Protein AF-A0AAD8JL63-F1 (afdb_monomer)

Foldseek 3Di:
DVVLVVCLQVLPLVVNLVQADPVQRDPCSSVVSNVVNPQKAWDDKDFPDWAADPDPQKIKIWMKTWIDRNHDIDIWIWIWIWGADPNGIHTHDIDTFDKFKKKKKKKAQDDPCLVVQLVVLCVVQVKDFPDKDKDADPVVRMIIIITIIIDGDPPVVSVVSNVVRGDPPMDMDIGTAAAFEEEEEEEADCLLVLLVLVCCLPVVARYDHQAYEYLDCNCVVVQVVSVHHYHHQHCPPHDLVRSLVVVCVVVVVRVGQAYEYSVRPDDHAQVSCVVQPQRYKYKALFPPPPQPDPLSLVVCLVVQDQKGKIWIAGDHNDPPQAATQFMDIDTDHNVDDSVNSVVVSSVRRNVRRSVSSRQVSVVQWDDDDRYTDGD

Sequence (375 aa):
MRSRYCAYVQHNADYLVATWHPEKRHPALSGLLSESFPGTDWLSLNVTRCNHGSHENEAFVTFFARYREKTNIQAIHECSRFLREDQRWTLIEMQAQTMQRKVLRTICPDAKGLIAKITNICYKHELNIVQNNEFVDHRTGRFFMRTELEGIFNDNTLLADLDSALPQGSVRELHSAGRRRVVILVTKEAHCLGDLLMKSAFGGLDMEIAAVVGNHDTLRSLVERFDIPFVLVSHEGLTREEHDNRMVEEIDRYQPDYVVLAKYMRVLTPAFVQRYPNQIINIHHSFLPAFIGARPYHQAYERGVKIIGATAHYVNDNLDEGPIIMQDVINVDHSYTADEMMRAGRDVEKNVLSNALYKVLGQRVFVYGNRTIIL

Nearest PDB structures (foldseek):
  3o1l-assembly1_A  TM=9.494E-01  e=2.819E-34  Pseudomonas syringae pv. tomato
  3nrb-assembly1_A  TM=9.347E-01  e=9.847E-33  Pseudomonas putida KT2440
  3lou-assembly1_A  TM=9.295E-01  e=7.824E-32  Burkholderia mallei ATCC 23344
  3n0v-assembly1_D  TM=9.219E-01  e=2.859E-32  Pseudomonas putida KT2440
  3lou-assembly1_B  TM=9.292E-01  e=4.358E-31  Burkholderia mallei ATCC 23344

pLDDT: mean 92.65, std 6.2, range [65.19, 98.88]

Radius of gyration: 27.4 Å; Cα contacts (8 Å, |Δi|>4): 707; chains: 1; bounding box: 58×53×92 Å

Organism: Tagetes erecta (NCBI:txid13708)

Secondary structure (DSSP, 8-state):
-HHHHHHHHTT-HHHHHHTB-GGG--TTHHHHHHHHSTTEEEEEEEEEEEEE-SSTTEEEEEEEEEEEETTEEEEEEEEEEEEEETTEEEEEEEEE---EEEEEEEEEE--TTHHHHHHHHHHHTT-EEEEEEEEEETTTTEEEEEEEEEE---HHHHHHHHHHHSPTT-EEEEEE-SPEEEEEEESS--HHHHHHHHHHHTTSSSEEEEEEEESSSTTHHHHHTTT--EEE---TT--HHHHHHHHHHHHHTT--SEEEESS--SPPPHHHHHHSTTTEEEEESS-TTSS-SS-HHHHHHHHT-SEEEEEEEE--SSTT-SPEEEEEEEE--TT--HHHHHHHHHHHHHHHHHHHHHHHHTT-EEEETTEEEE-

Solvent-accessible surface area (backbone atoms only — not comparable to full-atom values): 20562 Å² total; per-residue (Å²): 107,71,69,53,51,52,26,61,74,66,66,34,36,68,62,49,56,70,36,35,31,77,94,69,62,53,91,62,47,50,58,56,48,56,68,63,44,76,65,56,48,76,73,48,78,45,78,77,42,79,44,75,47,99,44,97,45,28,33,38,40,30,34,42,34,34,31,32,46,86,89,47,76,48,75,50,36,35,42,34,37,31,40,49,56,97,94,40,73,19,40,67,46,78,42,78,51,65,78,44,49,31,37,40,38,39,40,29,60,59,62,90,59,54,67,61,54,53,54,50,50,39,49,76,56,64,34,44,76,79,46,78,40,74,50,71,45,79,91,77,44,34,30,38,37,39,33,34,34,37,31,56,82,57,64,70,61,54,52,52,53,48,62,74,73,47,60,86,82,51,48,74,47,79,40,77,61,64,65,40,39,27,34,38,33,30,34,77,59,54,63,40,47,52,52,52,53,53,25,38,75,71,68,72,34,61,39,40,70,65,30,37,41,19,53,40,68,77,52,42,75,66,41,49,75,70,79,30,52,67,46,74,55,63,52,79,97,46,56,70,69,61,35,47,51,55,49,48,60,59,50,58,78,63,63,49,69,31,39,34,32,32,53,43,85,71,88,80,53,58,71,59,44,66,75,41,70,84,25,32,40,36,48,41,76,25,45,72,88,48,59,75,76,84,65,32,42,52,54,40,48,76,70,63,50,53,59,52,26,9,27,13,21,33,57,51,87,48,87,98,62,31,28,56,70,29,69,47,72,46,80,50,56,91,86,56,49,41,68,53,47,46,58,58,44,48,58,41,35,29,51,25,37,52,56,31,46,50,36,51,64,65,67,20,60,41,80,56,88,76,32,55,47,82,94

Mean predicted aligned error: 9.23 Å

InterPro domains:
  IPR002376 Formyl transferase, N-terminal [PF00551] (181-357)
  IPR002912 ACT domain [PF01842] (103-164)
  IPR002912 ACT domain [PS51671] (103-182)
  IPR004810 Formyltetrahydrofolate deformylase [MF_01927] (99-375)
  IPR004810 Formyltetrahydrofolate deformylase [NF004684] (97-375)
  IPR004810 Formyltetrahydrofolate deformylase [PR01575] (104-130)
  IPR004810 Formyltetrahydrofolate deformylase [PR01575] (136-148)
  IPR004810 Formyltetrahydrofolate deformylase [PR01575] (181-203)
  IPR004810 Formyltetrahydrofolate deformylase [PR01575] (203-230)
  IPR004810 Formyltetrahydrofolate deformylase [PR01575] (327-349)
  IPR004810 Formyltetrahydrofolate deformylase [PR01575] (349-374)
  IPR004810 Formyltetrahydrofolate deformylase [PTHR42706] (93-374)
  IPR004810 Formyltetrahydrofolate deformylase [TIGR00655] (103-375)
  IPR032710 NTF2-like domain superfamily [SSF54427] (1-91)
  IPR036477 Formyl transferase, N-terminal domain superfamily [SSF53328] (181-374)
  IPR041729 Formyltetrahydrofolate deformylase, C-terminal hydrolase domain [cd08648] (180-375)
  IPR044074 Formyltetrahydrofolate deformylase, ACT domain [cd04875] (103-166)
  IPR045865 ACT-like domain [SSF55021] (101-151)
  IPR048469 YchJ-like, middle NTF2-like domain [PF17775] (1-90)

Structure (mmCIF, N/CA/C/O backbone):
data_AF-A0AAD8JL63-F1
#
_entry.id   AF-A0AAD8JL63-F1
#
loop_
_atom_site.group_PDB
_atom_site.id
_atom_site.type_symbol
_atom_site.label_atom_id
_atom_site.label_alt_id
_atom_site.label_comp_id
_atom_site.label_asym_id
_atom_site.label_entity_id
_atom_site.label_seq_id
_atom_site.pdbx_PDB_ins_code
_atom_site.Cartn_x
_atom_site.Cartn_y
_atom_site.Cartn_z
_atom_site.occupancy
_atom_site.B_iso_or_equiv
_atom_site.auth_seq_id
_atom_site.auth_comp_id
_atom_site.auth_asym_id
_atom_site.auth_atom_id
_atom_site.pdbx_PDB_model_num
ATOM 1 N N . MET A 1 1 ? 16.738 7.875 -38.967 1.00 80.12 1 MET A N 1
ATOM 2 C CA . MET A 1 1 ? 17.070 8.459 -37.647 1.00 80.12 1 MET A CA 1
ATOM 3 C C . MET A 1 1 ? 18.457 9.099 -37.574 1.00 80.12 1 MET A C 1
ATOM 5 O O . MET A 1 1 ? 18.521 10.290 -37.316 1.00 80.12 1 MET A O 1
ATOM 9 N N . ARG A 1 2 ? 19.565 8.378 -37.825 1.00 85.50 2 ARG A N 1
ATOM 10 C CA . ARG A 1 2 ? 20.932 8.944 -37.700 1.00 85.50 2 ARG A CA 1
ATOM 11 C C . ARG A 1 2 ? 21.145 10.255 -38.472 1.00 85.50 2 ARG A C 1
ATOM 13 O O . ARG A 1 2 ? 21.705 11.190 -37.921 1.00 85.50 2 ARG A O 1
ATOM 20 N N . SER A 1 3 ? 20.623 10.356 -39.695 1.00 88.19 3 SER A N 1
ATOM 21 C CA . SER A 1 3 ? 20.669 11.595 -40.486 1.00 88.19 3 SER A CA 1
ATOM 22 C C . SER A 1 3 ? 19.935 12.770 -39.829 1.00 88.19 3 SER A C 1
ATOM 24 O O . SER A 1 3 ? 20.419 13.895 -39.879 1.00 88.19 3 SER A O 1
ATOM 26 N N . ARG A 1 4 ? 18.802 12.516 -39.159 1.00 89.31 4 ARG A N 1
ATOM 27 C CA . ARG A 1 4 ? 18.090 13.535 -38.374 1.00 89.31 4 ARG A CA 1
ATOM 28 C C . ARG A 1 4 ? 18.915 13.984 -37.169 1.00 89.31 4 ARG A C 1
ATOM 30 O O . ARG A 1 4 ? 19.011 15.176 -36.937 1.00 89.31 4 ARG A O 1
ATOM 37 N N . TYR A 1 5 ? 19.560 13.067 -36.447 1.00 86.81 5 TYR A N 1
ATOM 38 C CA . TYR A 1 5 ? 20.467 13.448 -35.356 1.00 86.81 5 TYR A CA 1
ATOM 39 C C . TYR A 1 5 ? 21.633 14.312 -35.853 1.00 86.81 5 TYR A C 1
ATOM 41 O O . TYR A 1 5 ? 21.910 15.349 -35.264 1.00 86.81 5 TYR A O 1
ATOM 49 N N . CYS A 1 6 ? 22.267 13.950 -36.975 1.00 88.94 6 CYS A N 1
ATOM 50 C CA . CYS A 1 6 ? 23.298 14.794 -37.587 1.00 88.94 6 CYS A CA 1
ATOM 51 C C . CYS A 1 6 ? 22.770 16.200 -37.907 1.00 88.94 6 CYS A C 1
ATOM 53 O O . CYS A 1 6 ? 23.464 17.174 -37.645 1.00 88.94 6 CYS A O 1
ATOM 55 N N . ALA A 1 7 ? 21.537 16.314 -38.408 1.00 89.31 7 ALA A N 1
ATOM 56 C CA . ALA A 1 7 ? 20.912 17.609 -38.659 1.00 89.31 7 ALA A CA 1
ATOM 57 C C . ALA A 1 7 ? 20.626 18.406 -37.374 1.00 89.31 7 ALA A C 1
ATOM 59 O O . ALA A 1 7 ? 20.806 19.618 -37.389 1.00 89.31 7 ALA A O 1
ATOM 60 N N . TYR A 1 8 ? 20.260 17.757 -36.259 1.00 87.00 8 TYR A N 1
ATOM 61 C CA . TYR A 1 8 ? 20.172 18.411 -34.942 1.00 87.00 8 TYR A CA 1
ATOM 62 C C . TYR A 1 8 ? 21.530 18.960 -34.484 1.00 87.00 8 TYR A C 1
ATOM 64 O O . TYR A 1 8 ? 21.614 20.121 -34.094 1.00 87.00 8 TYR A O 1
ATOM 72 N N . VAL A 1 9 ? 22.594 18.155 -34.590 1.00 86.88 9 VAL A N 1
ATOM 73 C CA . VAL A 1 9 ? 23.972 18.553 -34.236 1.00 86.88 9 VAL A CA 1
ATOM 74 C C . VAL A 1 9 ? 24.467 19.708 -35.113 1.00 86.88 9 VAL A C 1
ATOM 76 O O . VAL A 1 9 ? 25.189 20.577 -34.647 1.00 86.88 9 VAL A O 1
ATOM 79 N N . GLN A 1 10 ? 24.080 19.722 -36.390 1.00 90.25 10 GLN A N 1
ATOM 80 C CA . GLN A 1 10 ? 24.434 20.770 -37.351 1.00 90.25 10 GLN A CA 1
ATOM 81 C C . GLN A 1 10 ? 23.479 21.971 -37.325 1.00 90.25 10 GLN A C 1
ATOM 83 O O . GLN A 1 10 ? 23.617 22.860 -38.163 1.00 90.25 10 GLN A O 1
ATOM 88 N N . HIS A 1 11 ? 22.498 21.988 -36.416 1.00 89.25 11 HIS A N 1
ATOM 89 C CA . HIS A 1 11 ? 21.481 23.038 -36.317 1.00 89.25 11 HIS A CA 1
ATOM 90 C C . HIS A 1 11 ? 20.725 23.291 -37.639 1.00 89.25 11 HIS A C 1
ATOM 92 O O . HIS A 1 11 ? 20.320 24.408 -37.956 1.00 89.25 11 HIS A O 1
ATOM 98 N N . ASN A 1 12 ? 20.525 22.237 -38.434 1.00 91.69 12 ASN A N 1
ATOM 99 C CA . ASN A 1 12 ? 19.872 22.291 -39.738 1.00 91.69 12 ASN A CA 1
ATOM 100 C C . ASN A 1 12 ? 18.358 22.060 -39.594 1.00 91.69 12 ASN A C 1
ATOM 102 O O . ASN A 1 12 ? 17.845 20.960 -39.839 1.00 91.69 12 ASN A O 1
ATOM 106 N N . ALA A 1 13 ? 17.647 23.106 -39.161 1.00 89.19 13 ALA A N 1
ATOM 107 C CA . ALA A 1 13 ? 16.194 23.080 -38.970 1.00 89.19 13 ALA A CA 1
ATOM 108 C C . ALA A 1 13 ? 15.441 22.714 -40.260 1.00 89.19 13 ALA A C 1
ATOM 110 O O . ALA A 1 13 ? 14.523 21.893 -40.216 1.00 89.19 13 ALA A O 1
ATOM 111 N N . ASP A 1 14 ? 15.873 23.231 -41.412 1.00 89.94 14 ASP A N 1
ATOM 112 C CA . ASP A 1 14 ? 15.232 22.971 -42.706 1.00 89.94 14 ASP A CA 1
ATOM 113 C C . ASP A 1 14 ? 15.237 21.480 -43.055 1.00 89.94 14 ASP A C 1
ATOM 115 O O . ASP A 1 14 ? 14.214 20.914 -43.452 1.00 89.94 14 ASP A O 1
ATOM 119 N N . TYR A 1 15 ? 16.368 20.799 -42.843 1.00 91.00 15 TYR A N 1
ATOM 120 C CA . TYR A 1 15 ? 16.464 19.357 -43.057 1.00 91.00 15 TYR A CA 1
ATOM 121 C C . TYR A 1 15 ? 15.565 18.574 -42.093 1.00 91.00 15 TYR A C 1
ATOM 123 O O . TYR A 1 15 ? 14.919 17.590 -42.481 1.00 91.00 15 TYR A O 1
ATOM 131 N N . LEU A 1 16 ? 15.497 18.997 -40.829 1.00 89.56 16 LEU A N 1
ATOM 132 C CA . LEU A 1 16 ? 14.626 18.369 -39.840 1.00 89.56 16 LEU A CA 1
ATOM 133 C C . LEU A 1 16 ? 13.157 18.497 -40.240 1.00 89.56 16 LEU A C 1
ATOM 135 O O . LEU A 1 16 ? 12.462 17.480 -40.255 1.00 89.56 16 LEU A O 1
ATOM 139 N N . VAL A 1 17 ? 12.701 19.687 -40.638 1.00 90.50 17 VAL A N 1
ATOM 140 C CA . VAL A 1 17 ? 11.333 19.933 -41.127 1.00 90.50 17 VAL A CA 1
ATOM 141 C C . VAL A 1 17 ? 11.051 19.128 -42.398 1.00 90.50 17 VAL A C 1
ATOM 143 O O . VAL A 1 17 ? 10.029 18.448 -42.485 1.00 90.50 17 VAL A O 1
ATOM 146 N N . ALA A 1 18 ? 11.978 19.109 -43.358 1.00 90.00 18 ALA A N 1
ATOM 147 C CA . ALA A 1 18 ? 11.832 18.362 -44.609 1.00 90.00 18 ALA A CA 1
ATOM 148 C C . ALA A 1 18 ? 11.757 16.838 -44.414 1.00 90.00 18 ALA A C 1
ATOM 150 O O . ALA A 1 18 ? 11.312 16.115 -45.308 1.00 90.00 18 ALA A O 1
ATOM 151 N N . THR A 1 19 ? 12.207 16.330 -43.266 1.00 90.81 19 THR A N 1
ATOM 152 C CA . THR A 1 19 ? 12.122 14.907 -42.918 1.00 90.81 19 THR A CA 1
ATOM 153 C C . THR A 1 19 ? 10.911 14.565 -42.045 1.00 90.81 19 THR A C 1
ATOM 155 O O . THR A 1 19 ? 10.705 13.384 -41.781 1.00 90.81 19 THR A O 1
ATOM 158 N N . TRP A 1 20 ? 10.079 15.538 -41.651 1.00 90.75 20 TRP A N 1
ATOM 159 C CA . TRP A 1 20 ? 8.725 15.283 -41.140 1.00 90.75 20 TRP A CA 1
ATOM 160 C C . TRP A 1 20 ? 7.754 14.979 -42.284 1.00 90.75 20 TRP A C 1
ATOM 162 O O . TRP A 1 20 ? 7.889 15.529 -43.385 1.00 90.75 20 TRP A O 1
ATOM 172 N N . HIS A 1 21 ? 6.764 14.133 -42.014 1.00 91.38 21 HIS A N 1
ATOM 173 C CA . HIS A 1 21 ? 5.667 13.843 -42.933 1.00 91.38 21 HIS A CA 1
ATOM 174 C C . HIS A 1 21 ? 4.875 15.123 -43.247 1.00 91.38 21 HIS A C 1
ATOM 176 O O . HIS A 1 21 ? 4.607 15.885 -42.313 1.00 91.38 21 HIS A O 1
ATOM 182 N N . PRO A 1 22 ? 4.494 15.389 -44.514 1.00 88.50 22 PRO A N 1
ATOM 183 C CA . PRO A 1 22 ? 3.854 16.645 -44.914 1.00 88.50 22 PRO A CA 1
ATOM 184 C C . PRO A 1 22 ? 2.645 17.038 -44.058 1.00 88.50 22 PRO A C 1
ATOM 186 O O . PRO A 1 22 ? 2.573 18.176 -43.606 1.00 88.50 22 PRO A O 1
ATOM 189 N N . GLU A 1 23 ? 1.762 16.088 -43.742 1.00 87.69 23 GLU A N 1
ATOM 190 C CA . GLU A 1 23 ? 0.560 16.331 -42.921 1.00 87.69 23 GLU A CA 1
ATOM 191 C C . GLU A 1 23 ? 0.855 16.678 -41.452 1.00 87.69 23 GLU A C 1
ATOM 193 O O . GLU A 1 23 ? -0.019 17.150 -40.731 1.00 87.69 23 GLU A O 1
ATOM 198 N N . LYS A 1 24 ? 2.079 16.418 -40.980 1.00 85.69 24 LYS A N 1
ATOM 199 C CA . LYS A 1 24 ? 2.513 16.690 -39.602 1.00 85.69 24 LYS A CA 1
ATOM 200 C C . LYS A 1 24 ? 3.384 17.944 -39.498 1.00 85.69 24 LYS A C 1
ATOM 202 O O . LYS A 1 24 ? 3.792 18.313 -38.399 1.00 85.69 24 LYS A O 1
ATOM 207 N N . ARG A 1 25 ? 3.681 18.617 -40.616 1.00 88.44 25 ARG A N 1
ATOM 208 C CA . ARG A 1 25 ? 4.468 19.857 -40.617 1.00 88.44 25 ARG A CA 1
ATOM 209 C C . ARG A 1 25 ? 3.604 21.018 -40.148 1.00 88.44 25 ARG A C 1
ATOM 211 O O . ARG A 1 25 ? 2.670 21.426 -40.830 1.00 88.44 25 ARG A O 1
ATOM 218 N N . HIS A 1 26 ? 3.959 21.589 -39.005 1.00 82.00 26 HIS A N 1
ATOM 219 C CA . HIS A 1 26 ? 3.367 22.835 -38.537 1.00 82.00 26 HIS A CA 1
ATOM 220 C C . HIS A 1 26 ? 4.195 24.038 -39.037 1.00 82.00 26 HIS A C 1
ATOM 222 O O . HIS A 1 26 ? 5.425 23.966 -38.977 1.00 82.00 26 HIS A O 1
ATOM 228 N N . PRO A 1 27 ? 3.586 25.162 -39.469 1.00 82.19 27 PRO A N 1
ATOM 229 C CA . PRO A 1 27 ? 4.325 26.341 -39.945 1.00 82.19 27 PRO A CA 1
ATOM 230 C C . PRO A 1 27 ? 5.358 26.883 -38.943 1.00 82.19 27 PRO A C 1
ATOM 232 O O . PRO A 1 27 ? 6.425 27.343 -39.333 1.00 82.19 27 PRO A O 1
ATOM 235 N N . ALA A 1 28 ? 5.074 26.772 -37.642 1.00 86.50 28 ALA A N 1
ATOM 236 C CA . ALA A 1 28 ? 5.983 27.206 -36.575 1.00 86.50 28 ALA A CA 1
ATOM 237 C C . ALA A 1 28 ? 7.134 26.224 -36.272 1.00 86.50 28 ALA A C 1
ATOM 239 O O . ALA A 1 28 ? 8.029 26.556 -35.499 1.00 86.50 28 ALA A O 1
ATOM 240 N N . LEU A 1 29 ? 7.133 25.016 -36.851 1.00 83.69 29 LEU A N 1
ATOM 241 C CA . LEU A 1 29 ? 8.058 23.940 -36.478 1.00 83.69 29 LEU A CA 1
ATOM 242 C C . LEU A 1 29 ? 9.527 24.323 -36.695 1.00 83.69 29 LEU A C 1
ATOM 244 O O . LEU A 1 29 ? 10.372 23.987 -35.873 1.00 83.69 29 LEU A O 1
ATOM 248 N N . SER A 1 30 ? 9.828 25.056 -37.771 1.00 85.06 30 SER A N 1
ATOM 249 C CA . SER A 1 30 ? 11.191 25.531 -38.033 1.00 85.06 30 SER A CA 1
ATOM 250 C C . SER A 1 30 ? 11.671 26.518 -36.968 1.00 85.06 30 SER A C 1
ATOM 252 O O . SER A 1 30 ? 12.822 26.444 -36.555 1.00 85.06 30 SER A O 1
ATOM 254 N N . GLY A 1 31 ? 10.793 27.418 -36.509 1.00 83.25 31 GLY A N 1
ATOM 255 C CA . GLY A 1 31 ? 11.100 28.370 -35.439 1.00 83.25 31 GLY A CA 1
ATOM 256 C C . GLY A 1 31 ? 11.357 27.655 -34.115 1.00 83.25 31 GLY A C 1
ATOM 257 O O . GLY A 1 31 ? 12.411 27.842 -33.522 1.00 83.25 31 GLY A O 1
ATOM 258 N N . LEU A 1 32 ? 10.461 26.740 -33.729 1.00 84.44 32 LEU A N 1
ATOM 259 C CA . LEU A 1 32 ? 10.586 25.935 -32.507 1.00 84.44 32 LEU A CA 1
ATOM 260 C C . LEU A 1 32 ? 11.866 25.083 -32.484 1.00 84.44 32 LEU A C 1
ATOM 262 O O . LEU A 1 32 ? 12.529 24.977 -31.456 1.00 84.44 32 LEU A O 1
ATOM 266 N N . LEU A 1 33 ? 12.237 24.479 -33.619 1.00 85.12 33 LEU A N 1
ATOM 267 C CA . LEU A 1 33 ? 13.481 23.714 -33.732 1.00 85.12 33 LEU A CA 1
ATOM 268 C C . LEU A 1 33 ? 14.705 24.623 -33.600 1.00 85.12 33 LEU A C 1
ATOM 270 O O . LEU A 1 33 ? 15.612 24.302 -32.835 1.00 85.12 33 LEU A O 1
ATOM 274 N N . SER A 1 34 ? 14.711 25.767 -34.284 1.00 86.12 34 SER A N 1
ATOM 275 C CA . SER A 1 34 ? 15.805 26.737 -34.191 1.00 86.12 34 SER A CA 1
ATOM 276 C C . SER A 1 34 ? 15.965 27.321 -32.787 1.00 86.12 34 SER A C 1
ATOM 278 O O . SER A 1 34 ? 17.092 27.500 -32.337 1.00 86.12 34 SER A O 1
ATOM 280 N N . GLU A 1 35 ? 14.867 27.562 -32.068 1.00 85.94 35 GLU A N 1
ATOM 281 C CA . GLU A 1 35 ? 14.872 28.011 -30.668 1.00 85.94 35 GLU A CA 1
ATOM 282 C C . GLU A 1 35 ? 15.406 26.944 -29.702 1.00 85.94 35 GLU A C 1
ATOM 284 O O . GLU A 1 35 ? 15.925 27.289 -28.644 1.00 85.94 35 GLU A O 1
ATOM 289 N N . SER A 1 36 ? 15.325 25.659 -30.065 1.00 80.00 36 SER A N 1
ATOM 290 C CA . SER A 1 36 ? 15.808 24.549 -29.228 1.00 80.00 36 SER A CA 1
ATOM 291 C C . SER A 1 36 ? 17.316 24.287 -29.322 1.00 80.00 36 SER A C 1
ATOM 293 O O . SER A 1 36 ? 17.867 23.553 -28.506 1.00 80.00 36 SER A O 1
ATOM 295 N N . PHE A 1 37 ? 17.997 24.853 -30.322 1.00 83.56 37 PHE A N 1
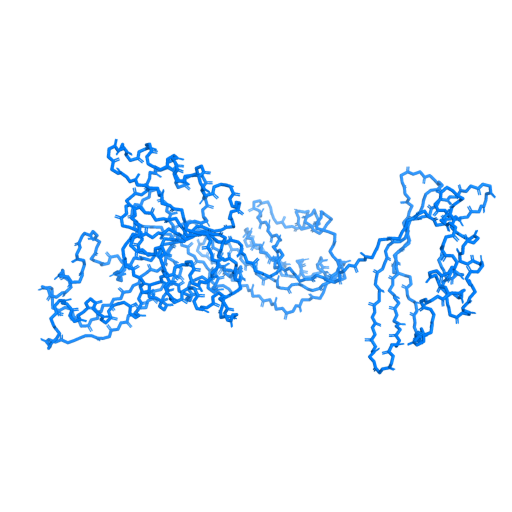ATOM 296 C CA . PHE A 1 37 ? 19.424 24.615 -30.549 1.00 83.56 37 PHE A CA 1
ATOM 297 C C . PHE A 1 37 ? 20.367 25.330 -29.565 1.00 83.56 37 PHE A C 1
ATOM 299 O O . PHE A 1 37 ? 21.314 24.687 -29.096 1.00 83.56 37 PHE A O 1
ATOM 306 N N . PRO A 1 38 ? 20.183 26.628 -29.245 1.00 83.06 38 PRO A N 1
ATOM 307 C CA . PRO A 1 38 ? 21.134 27.365 -28.425 1.00 83.06 38 PRO A CA 1
ATOM 308 C C . PRO A 1 38 ? 21.321 26.735 -27.041 1.00 83.06 38 PRO A C 1
ATOM 310 O O . PRO A 1 38 ? 20.360 26.432 -26.343 1.00 83.06 38 PRO A O 1
ATOM 313 N N . GLY A 1 39 ? 22.579 26.581 -26.620 1.00 80.00 39 GLY A N 1
ATOM 314 C CA . GLY A 1 39 ? 22.920 26.079 -25.285 1.00 80.00 39 GLY A CA 1
ATOM 315 C C . GLY A 1 39 ? 22.892 24.556 -25.126 1.00 80.00 39 GLY A C 1
ATOM 316 O O . GLY A 1 39 ? 23.046 24.094 -23.993 1.00 80.00 39 GLY A O 1
ATOM 317 N N . THR A 1 40 ? 22.741 23.794 -26.219 1.00 82.69 40 THR A N 1
ATOM 318 C CA . THR A 1 40 ? 22.782 22.322 -26.216 1.00 82.69 40 THR A CA 1
ATOM 319 C C . THR A 1 40 ? 23.979 21.767 -27.001 1.00 82.69 40 THR A C 1
ATOM 321 O O . THR A 1 40 ? 24.087 21.957 -28.209 1.00 82.69 40 THR A O 1
ATOM 324 N N . ASP A 1 41 ? 24.862 21.020 -26.328 1.00 87.19 41 ASP A N 1
ATOM 325 C CA . ASP A 1 41 ? 25.947 20.264 -26.971 1.00 87.19 41 ASP A CA 1
ATOM 326 C C . ASP A 1 41 ? 25.592 18.774 -27.000 1.00 87.19 41 ASP A C 1
ATOM 328 O O . ASP A 1 41 ? 25.635 18.087 -25.976 1.00 87.19 41 ASP A O 1
ATOM 332 N N . TRP A 1 42 ? 25.259 18.237 -28.169 1.00 85.88 42 TRP A N 1
ATOM 333 C CA . TRP A 1 42 ? 24.943 16.816 -28.328 1.00 85.88 42 TRP A CA 1
ATOM 334 C C . TRP A 1 42 ? 26.211 15.954 -28.271 1.00 85.88 42 TRP A C 1
ATOM 336 O O . TRP A 1 42 ? 27.136 16.117 -29.064 1.00 85.88 42 TRP A O 1
ATOM 346 N N . LEU A 1 43 ? 26.253 15.019 -27.322 1.00 85.62 43 LEU A N 1
ATOM 347 C CA . LEU A 1 43 ? 27.440 14.232 -26.982 1.00 85.62 43 LEU A CA 1
ATOM 348 C C . LEU A 1 43 ? 27.448 12.861 -27.663 1.00 85.62 43 LEU A C 1
ATOM 350 O O . LEU A 1 43 ? 28.494 12.396 -28.113 1.00 85.62 43 LEU A O 1
ATOM 354 N N . SER A 1 44 ? 26.302 12.180 -27.713 1.00 86.81 44 SER A N 1
ATOM 355 C CA . SER A 1 44 ? 26.199 10.853 -28.325 1.00 86.81 44 SER A CA 1
ATOM 356 C C . SER A 1 44 ? 24.772 10.496 -28.731 1.00 86.81 44 SER A C 1
ATOM 358 O O . SER A 1 44 ? 23.809 10.990 -28.149 1.00 86.81 44 SER A O 1
ATOM 360 N N . LEU A 1 45 ? 24.662 9.582 -29.700 1.00 88.44 45 LEU A N 1
ATOM 361 C CA . LEU A 1 45 ? 23.425 8.924 -30.117 1.00 88.44 45 LEU A CA 1
ATOM 362 C C . LEU A 1 45 ? 23.667 7.421 -30.241 1.00 88.44 45 LEU A C 1
ATOM 364 O O . LEU A 1 45 ? 24.492 6.989 -31.047 1.00 88.44 45 LEU A O 1
ATOM 368 N N . ASN A 1 46 ? 22.864 6.635 -29.536 1.00 85.50 46 ASN A N 1
ATOM 369 C CA . ASN A 1 46 ? 22.783 5.192 -29.687 1.00 85.50 46 ASN A CA 1
ATOM 370 C C . ASN A 1 46 ? 21.377 4.822 -30.150 1.00 85.50 46 ASN A C 1
ATOM 372 O O . ASN A 1 46 ? 20.408 5.057 -29.440 1.00 85.50 46 ASN A O 1
ATOM 376 N N . VAL A 1 47 ? 21.260 4.240 -31.342 1.00 87.94 47 VAL A N 1
ATOM 377 C CA . VAL A 1 47 ? 20.004 3.618 -31.779 1.00 87.94 47 VAL A CA 1
ATOM 378 C C . VAL A 1 47 ? 19.942 2.243 -31.128 1.00 87.94 47 VAL A C 1
ATOM 380 O O . VAL A 1 47 ? 20.765 1.389 -31.452 1.00 87.94 47 VAL A O 1
ATOM 383 N N . THR A 1 48 ? 19.015 2.063 -30.191 1.00 82.12 48 THR A N 1
ATOM 384 C CA . THR A 1 48 ? 18.894 0.851 -29.369 1.00 82.12 48 THR A CA 1
ATOM 385 C C . THR A 1 48 ? 17.982 -0.182 -30.019 1.00 82.12 48 THR A C 1
ATOM 387 O O . THR A 1 48 ? 18.207 -1.382 -29.879 1.00 82.12 48 THR A O 1
ATOM 390 N N . ARG A 1 49 ? 16.978 0.259 -30.789 1.00 82.25 49 ARG A N 1
ATOM 391 C CA . ARG A 1 49 ? 16.026 -0.640 -31.450 1.00 82.25 49 ARG A CA 1
ATOM 392 C C . ARG A 1 49 ? 15.516 -0.070 -32.772 1.00 82.25 49 ARG A C 1
ATOM 394 O O . ARG A 1 49 ? 15.262 1.127 -32.881 1.00 82.25 49 ARG A O 1
ATOM 401 N N . CYS A 1 50 ? 15.324 -0.944 -33.757 1.00 89.00 50 CYS A N 1
ATOM 402 C CA . CYS A 1 50 ? 14.641 -0.653 -35.018 1.00 89.00 50 CYS A CA 1
ATOM 403 C C . CYS A 1 50 ? 13.637 -1.777 -35.287 1.00 89.00 50 CYS A C 1
ATOM 405 O O . CYS A 1 50 ? 14.049 -2.899 -35.568 1.00 89.00 50 CYS A O 1
ATOM 407 N N . ASN A 1 51 ? 12.344 -1.475 -35.211 1.00 85.25 51 ASN A N 1
ATOM 408 C CA . ASN A 1 51 ? 11.267 -2.434 -35.441 1.00 85.25 51 ASN A CA 1
ATOM 409 C C . ASN A 1 51 ? 10.447 -2.030 -36.668 1.00 85.25 51 ASN A C 1
ATOM 411 O O . ASN A 1 51 ? 10.243 -0.841 -36.911 1.00 85.25 51 ASN A O 1
ATOM 415 N N . HIS A 1 52 ? 9.927 -3.009 -37.403 1.00 86.50 52 HIS A N 1
ATOM 416 C CA . HIS A 1 52 ? 8.863 -2.762 -38.374 1.00 86.50 52 HIS A CA 1
ATOM 417 C C . HIS A 1 52 ? 7.533 -2.530 -37.648 1.00 86.50 52 HIS A C 1
ATOM 419 O O . HIS A 1 52 ? 7.310 -3.073 -36.564 1.00 86.50 52 HIS A O 1
ATOM 425 N N . GLY A 1 53 ? 6.681 -1.687 -38.226 1.00 81.00 53 GLY A N 1
ATOM 426 C CA . GLY A 1 53 ? 5.312 -1.497 -37.767 1.00 81.00 53 GLY A CA 1
ATOM 427 C C . GLY A 1 53 ? 4.368 -2.575 -38.289 1.00 81.00 53 GLY A C 1
ATOM 428 O O . GLY A 1 53 ? 4.798 -3.626 -38.765 1.00 81.00 53 GLY A O 1
ATOM 429 N N . SER A 1 54 ? 3.065 -2.303 -38.219 1.00 78.62 54 SER A N 1
ATOM 430 C CA . SER A 1 54 ? 2.045 -3.265 -38.676 1.00 78.62 54 SER A CA 1
ATOM 431 C C . SER A 1 54 ? 2.000 -3.384 -40.205 1.00 78.62 54 SER A C 1
ATOM 433 O O . SER A 1 54 ? 1.457 -4.346 -40.744 1.00 78.62 54 SER A O 1
ATOM 435 N N . HIS A 1 55 ? 2.590 -2.412 -40.904 1.00 82.38 55 HIS A N 1
ATOM 436 C CA . HIS A 1 55 ? 2.695 -2.354 -42.357 1.00 82.38 55 HIS A CA 1
ATOM 437 C C . HIS A 1 55 ? 4.163 -2.281 -42.793 1.00 82.38 55 HIS A C 1
ATOM 439 O O . HIS A 1 55 ? 5.001 -1.709 -42.100 1.00 82.38 55 HIS A O 1
ATOM 445 N N . GLU A 1 56 ? 4.473 -2.793 -43.987 1.00 84.06 56 GLU A N 1
ATOM 446 C CA . GLU A 1 56 ? 5.833 -2.792 -44.562 1.00 84.06 56 GLU A CA 1
ATOM 447 C C . GLU A 1 56 ? 6.452 -1.391 -44.714 1.00 84.06 56 GLU A C 1
ATOM 449 O O . GLU A 1 56 ? 7.674 -1.231 -44.736 1.00 84.06 56 GLU A O 1
ATOM 454 N N . ASN A 1 57 ? 5.601 -0.370 -44.794 1.00 91.31 57 ASN A N 1
ATOM 455 C CA . ASN A 1 57 ? 5.992 1.024 -44.934 1.00 91.31 57 ASN A CA 1
ATOM 456 C C . ASN A 1 57 ? 6.069 1.752 -43.591 1.00 91.31 57 ASN A C 1
ATOM 458 O O . ASN A 1 57 ? 6.272 2.956 -43.575 1.00 91.31 57 ASN A O 1
ATOM 462 N N . GLU A 1 58 ? 5.927 1.058 -42.466 1.00 92.19 58 GLU A N 1
ATOM 463 C CA . GLU A 1 58 ? 5.998 1.642 -41.131 1.00 92.19 58 GLU A CA 1
ATOM 464 C C . GLU A 1 58 ? 7.208 1.095 -40.366 1.00 92.19 58 GLU A C 1
ATOM 466 O O . GLU A 1 58 ? 7.524 -0.096 -40.425 1.00 92.19 58 GLU A O 1
ATOM 471 N N . ALA A 1 59 ? 7.893 1.968 -39.628 1.00 91.31 59 ALA A N 1
ATOM 472 C CA . ALA A 1 59 ? 8.996 1.582 -38.761 1.00 91.31 59 ALA A CA 1
ATOM 473 C C . ALA A 1 59 ? 9.028 2.420 -37.481 1.00 91.31 59 ALA A C 1
ATOM 475 O O . ALA A 1 59 ? 8.709 3.607 -37.482 1.00 91.31 59 ALA A O 1
ATOM 476 N N . PHE A 1 60 ? 9.489 1.810 -36.397 1.00 89.81 60 PHE A N 1
ATOM 477 C CA . PHE A 1 60 ? 9.730 2.449 -35.111 1.00 89.81 60 PHE A CA 1
ATOM 478 C C . PHE A 1 60 ? 11.222 2.400 -34.812 1.00 89.81 60 PHE A C 1
ATOM 480 O O . PHE A 1 60 ? 11.842 1.335 -34.882 1.00 89.81 60 PHE A O 1
ATOM 487 N N . VAL A 1 61 ? 11.809 3.547 -34.483 1.00 89.88 61 VAL A N 1
ATOM 488 C CA . VAL A 1 61 ? 13.222 3.640 -34.116 1.00 89.88 61 VAL A CA 1
ATOM 489 C C . VAL A 1 61 ? 13.329 4.188 -32.708 1.00 89.88 61 VAL A C 1
ATOM 491 O O . VAL A 1 61 ? 12.905 5.309 -32.445 1.00 89.88 61 VAL A O 1
ATOM 494 N N . THR A 1 62 ? 13.926 3.403 -31.820 1.00 85.38 62 THR A N 1
ATOM 495 C CA . THR A 1 62 ? 14.230 3.809 -30.451 1.00 85.38 62 THR A CA 1
ATOM 496 C C . THR A 1 62 ? 15.686 4.232 -30.362 1.00 85.38 62 THR A C 1
ATOM 498 O O . THR A 1 62 ? 16.578 3.553 -30.886 1.00 85.38 62 THR A O 1
ATOM 501 N N . PHE A 1 63 ? 15.943 5.364 -29.718 1.00 85.62 63 PHE A N 1
ATOM 502 C CA . PHE A 1 63 ? 17.297 5.836 -29.485 1.00 85.62 63 PHE A CA 1
ATOM 503 C C . PHE A 1 63 ? 17.468 6.445 -28.100 1.00 85.62 63 PHE A C 1
ATOM 505 O O . PHE A 1 63 ? 16.538 6.983 -27.509 1.00 85.62 63 PHE A O 1
ATOM 512 N N . PHE A 1 64 ? 18.711 6.402 -27.641 1.00 82.56 64 PHE A N 1
ATOM 513 C CA . PHE A 1 64 ? 19.219 7.098 -26.477 1.00 82.56 64 PHE A CA 1
ATOM 514 C C . PHE A 1 64 ? 20.224 8.147 -26.947 1.00 82.56 64 PHE A C 1
ATOM 516 O O . PHE A 1 64 ? 21.216 7.802 -27.597 1.00 82.56 64 PHE A O 1
ATOM 523 N N . ALA A 1 65 ? 19.997 9.415 -26.629 1.00 85.50 65 ALA A N 1
ATOM 524 C CA . ALA A 1 65 ? 20.948 10.480 -26.907 1.00 85.50 65 ALA A CA 1
ATOM 525 C C . ALA A 1 65 ? 21.333 11.223 -25.631 1.00 85.50 65 ALA A C 1
ATOM 527 O O . ALA A 1 65 ? 20.503 11.461 -24.759 1.00 85.50 65 ALA A O 1
ATOM 528 N N . ARG A 1 66 ? 22.607 11.602 -25.527 1.00 84.44 66 ARG A N 1
ATOM 529 C CA . ARG A 1 66 ? 23.121 12.441 -24.440 1.00 84.44 66 ARG A CA 1
ATOM 530 C C . ARG A 1 66 ? 23.435 13.817 -24.983 1.00 84.44 66 ARG A C 1
ATOM 532 O O . ARG A 1 66 ? 24.032 13.929 -26.052 1.00 84.44 66 ARG A O 1
ATOM 539 N N . TYR A 1 67 ? 23.108 14.842 -24.217 1.00 86.50 67 TYR A N 1
ATOM 540 C CA . TYR A 1 67 ? 23.469 16.217 -24.528 1.00 86.50 67 TYR A CA 1
ATOM 541 C C . TYR A 1 67 ? 23.858 16.954 -23.253 1.00 86.50 67 TYR A C 1
ATOM 543 O O . TYR A 1 67 ? 23.510 16.548 -22.145 1.00 86.50 67 TYR A O 1
ATOM 551 N N . ARG A 1 68 ? 24.636 18.016 -23.398 1.00 87.06 68 ARG A N 1
ATOM 552 C CA . ARG A 1 68 ? 24.969 18.931 -22.317 1.00 87.06 68 ARG A CA 1
ATOM 553 C C . ARG A 1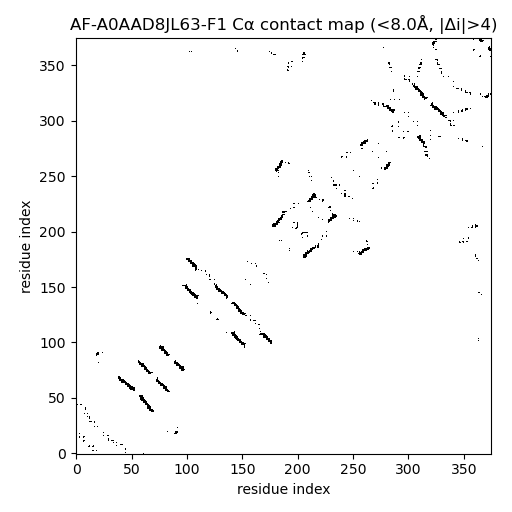 68 ? 24.157 20.195 -22.505 1.00 87.06 68 ARG A C 1
ATOM 555 O O . ARG A 1 68 ? 24.203 20.793 -23.571 1.00 87.06 68 ARG A O 1
ATOM 562 N N . GLU A 1 69 ? 23.460 20.601 -21.459 1.00 85.19 6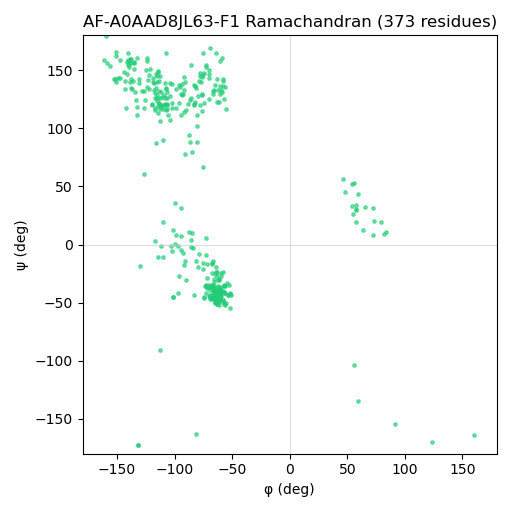9 GLU A N 1
ATOM 563 C CA . GLU A 1 69 ? 22.808 21.900 -21.392 1.00 85.19 69 GLU A CA 1
ATOM 564 C C . GLU A 1 69 ? 23.445 22.683 -20.244 1.00 85.19 69 GLU A C 1
ATOM 566 O O . GLU A 1 69 ? 23.401 22.264 -19.081 1.00 85.19 69 GLU A O 1
ATOM 571 N N . LYS A 1 70 ? 24.113 23.795 -20.575 1.00 82.00 70 LYS A N 1
ATOM 572 C CA . LYS A 1 70 ? 24.990 24.537 -19.650 1.00 82.00 70 LYS A CA 1
ATOM 573 C C . LYS A 1 70 ? 26.085 23.623 -19.062 1.00 82.00 70 LYS A C 1
ATOM 575 O O . LYS A 1 70 ? 27.045 23.293 -19.751 1.00 82.00 70 LYS A O 1
ATOM 580 N N . THR A 1 71 ? 25.953 23.197 -17.804 1.00 77.94 71 THR A N 1
ATOM 581 C CA . THR A 1 71 ? 26.895 22.298 -17.107 1.00 77.94 71 THR A CA 1
ATOM 582 C C . THR A 1 71 ? 26.331 20.902 -16.854 1.00 77.94 71 THR A C 1
ATOM 584 O O . THR A 1 71 ? 27.082 20.006 -16.471 1.00 77.94 71 THR A O 1
ATOM 587 N N . ASN A 1 72 ? 25.031 20.691 -17.070 1.00 76.25 72 ASN A N 1
ATOM 588 C CA . ASN A 1 72 ? 24.366 19.436 -16.746 1.00 76.25 72 ASN A CA 1
ATOM 589 C C . ASN A 1 72 ? 24.324 18.533 -17.976 1.00 76.25 72 ASN A C 1
ATOM 591 O O . ASN A 1 72 ? 23.906 18.948 -19.056 1.00 76.25 72 ASN A O 1
ATOM 595 N N . ILE A 1 73 ? 24.751 17.282 -17.807 1.00 80.25 73 ILE A N 1
ATOM 596 C CA . ILE A 1 73 ? 24.556 16.261 -18.832 1.00 80.25 73 ILE A CA 1
ATOM 597 C C . ILE A 1 73 ? 23.153 15.698 -18.659 1.00 80.25 73 ILE A C 1
ATOM 599 O O . ILE A 1 73 ? 22.829 15.143 -17.613 1.00 80.25 73 ILE A O 1
ATOM 603 N N . GLN A 1 74 ? 22.354 15.822 -19.705 1.00 78.50 74 GLN A N 1
ATOM 604 C CA . GLN A 1 74 ? 21.032 15.238 -19.806 1.00 78.50 74 GLN A CA 1
ATOM 605 C C . GLN A 1 74 ? 21.046 14.066 -20.786 1.00 78.50 74 GLN A C 1
ATOM 607 O O . GLN A 1 74 ? 21.994 13.859 -21.557 1.00 78.50 74 GLN A O 1
ATOM 612 N N . ALA A 1 75 ? 19.987 13.271 -20.726 1.00 79.25 75 ALA A N 1
ATOM 613 C CA . ALA A 1 75 ? 19.753 12.197 -21.664 1.00 79.25 75 ALA A CA 1
ATOM 614 C C . ALA A 1 75 ? 18.290 12.195 -22.086 1.00 79.25 75 ALA A C 1
ATOM 616 O O . ALA A 1 75 ? 17.398 12.407 -21.267 1.00 79.25 75 ALA A O 1
ATOM 617 N N . ILE A 1 76 ? 18.067 11.926 -23.364 1.00 78.88 76 ILE A N 1
ATOM 618 C CA . ILE A 1 76 ? 16.749 11.691 -23.926 1.00 78.88 76 ILE A CA 1
ATOM 619 C C . ILE A 1 76 ? 16.696 10.261 -24.440 1.00 78.88 76 ILE A C 1
ATOM 621 O O . ILE A 1 76 ? 17.625 9.781 -25.095 1.00 78.88 76 ILE A O 1
ATOM 625 N N . HIS A 1 77 ? 15.600 9.586 -24.128 1.00 77.69 77 HIS A N 1
ATOM 626 C CA . HIS A 1 77 ? 15.238 8.339 -24.763 1.00 77.69 77 HIS A CA 1
ATOM 627 C C . HIS A 1 77 ? 13.927 8.559 -25.497 1.00 77.69 77 HIS A C 1
ATOM 629 O O . HIS A 1 77 ? 12.980 9.116 -24.944 1.00 77.69 77 HIS A O 1
ATOM 635 N N . GLU A 1 78 ? 13.872 8.169 -26.756 1.00 83.69 78 GLU A N 1
ATOM 636 C CA . GLU A 1 78 ? 12.731 8.465 -27.608 1.00 83.69 78 GLU A CA 1
ATOM 637 C C . GLU A 1 78 ? 12.472 7.287 -28.533 1.00 83.69 78 GLU A C 1
ATOM 639 O O . GLU A 1 78 ? 13.401 6.663 -29.051 1.00 83.69 78 GLU A O 1
ATOM 644 N N . CYS A 1 79 ? 11.191 7.001 -28.745 1.00 85.69 79 CYS A N 1
ATOM 645 C CA . CYS A 1 79 ? 10.730 6.143 -29.818 1.00 85.69 79 CYS A CA 1
ATOM 646 C C . CYS A 1 79 ? 10.067 7.014 -30.886 1.00 85.69 79 CYS A C 1
ATOM 648 O O . CYS A 1 79 ? 9.053 7.662 -30.624 1.00 85.69 79 CYS A O 1
ATOM 650 N N . SER A 1 80 ? 10.634 7.036 -32.089 1.00 90.12 80 SER A N 1
ATOM 651 C CA . SER A 1 80 ? 10.088 7.799 -33.209 1.00 90.12 80 SER A CA 1
ATOM 652 C C . SER A 1 80 ? 9.455 6.864 -34.242 1.00 90.12 80 SER A C 1
ATOM 654 O O . SER A 1 80 ? 10.063 5.869 -34.651 1.00 90.12 80 SER A O 1
ATOM 656 N N . ARG A 1 81 ? 8.246 7.204 -34.699 1.00 91.44 81 ARG A N 1
ATOM 657 C CA . ARG A 1 81 ? 7.504 6.480 -35.742 1.00 91.44 81 ARG A CA 1
ATOM 658 C C . ARG A 1 81 ? 7.781 7.088 -37.112 1.00 91.44 81 ARG A C 1
ATOM 660 O O . ARG A 1 81 ? 7.616 8.293 -37.302 1.00 91.44 81 ARG A O 1
ATOM 667 N N . PHE A 1 82 ? 8.159 6.254 -38.071 1.00 92.12 82 PHE A N 1
ATOM 668 C CA . PHE A 1 82 ? 8.446 6.632 -39.449 1.00 92.12 82 PHE A CA 1
ATOM 669 C C . PHE A 1 82 ? 7.504 5.930 -40.426 1.00 92.12 82 PHE A C 1
ATOM 671 O O . PHE A 1 82 ? 7.189 4.754 -40.249 1.00 92.12 82 PHE A O 1
ATOM 678 N N . LEU A 1 83 ? 7.121 6.642 -41.485 1.00 92.69 83 LEU A N 1
ATOM 679 C CA . LEU A 1 83 ? 6.370 6.114 -42.621 1.00 92.69 83 LEU A CA 1
ATOM 680 C C . LEU A 1 83 ? 7.203 6.257 -43.900 1.00 92.69 83 LEU A C 1
ATOM 682 O O . LEU A 1 83 ? 7.875 7.274 -44.091 1.00 92.69 83 LEU A O 1
ATOM 686 N N . ARG A 1 84 ? 7.184 5.241 -44.762 1.00 91.75 84 ARG A N 1
ATOM 687 C CA . ARG A 1 84 ? 7.850 5.229 -46.064 1.00 91.75 84 ARG A CA 1
ATOM 688 C C . ARG A 1 84 ? 6.844 5.473 -47.180 1.00 91.75 84 ARG A C 1
ATOM 690 O O . ARG A 1 84 ? 5.994 4.629 -47.433 1.00 91.75 84 ARG A O 1
ATOM 697 N N . GLU A 1 85 ? 7.032 6.565 -47.905 1.00 89.69 85 GLU A N 1
ATOM 698 C CA . GLU A 1 85 ? 6.267 6.917 -49.104 1.00 89.69 85 GLU A CA 1
ATOM 699 C C . GLU A 1 85 ? 7.256 7.289 -50.209 1.00 89.69 85 GLU A C 1
ATOM 701 O O . GLU A 1 85 ? 8.283 7.906 -49.924 1.00 89.69 85 GLU A O 1
ATOM 706 N N . ASP A 1 86 ? 7.014 6.853 -51.447 1.00 88.06 86 ASP A N 1
ATOM 707 C CA . ASP A 1 86 ? 7.895 7.122 -52.597 1.00 88.06 86 ASP A CA 1
ATOM 708 C 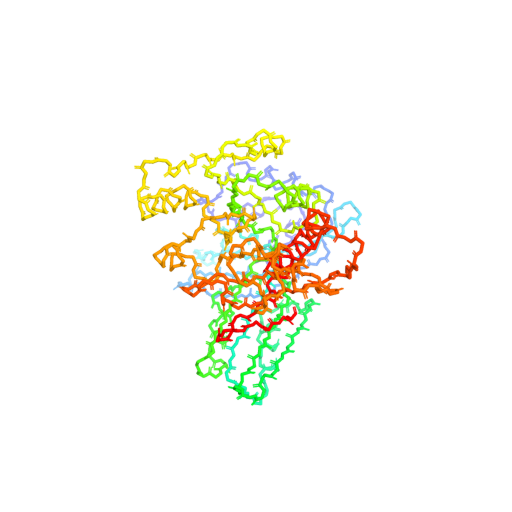C . ASP A 1 86 ? 9.388 6.851 -52.314 1.00 88.06 86 ASP A C 1
ATOM 710 O O . ASP A 1 86 ? 10.272 7.647 -52.625 1.00 88.06 86 ASP A O 1
ATOM 714 N N . GLN A 1 87 ? 9.677 5.710 -51.671 1.00 85.69 87 GLN A N 1
ATOM 715 C CA . GLN A 1 87 ? 11.024 5.285 -51.246 1.00 85.69 87 GLN A CA 1
ATOM 716 C C . GLN A 1 87 ? 11.707 6.194 -50.204 1.00 85.69 87 GLN A C 1
ATOM 718 O O . GLN A 1 87 ? 12.893 6.023 -49.911 1.00 85.69 87 GLN A O 1
ATOM 723 N N . ARG A 1 88 ? 10.975 7.122 -49.578 1.00 87.81 88 ARG A N 1
ATOM 724 C CA . ARG A 1 88 ? 11.497 8.048 -48.569 1.00 87.81 88 ARG A CA 1
ATOM 725 C C . ARG A 1 88 ? 10.834 7.830 -47.214 1.00 87.81 88 ARG A C 1
ATOM 727 O O . ARG A 1 88 ? 9.621 7.899 -47.077 1.00 87.81 88 ARG A O 1
ATOM 734 N N . TRP A 1 89 ? 11.653 7.631 -46.183 1.00 89.56 89 TRP A N 1
ATOM 735 C CA . TRP A 1 89 ? 11.186 7.594 -44.796 1.00 89.56 89 TRP A CA 1
ATOM 736 C C . TRP A 1 89 ? 10.985 9.011 -44.252 1.00 89.56 89 TRP A C 1
ATOM 738 O O . TRP A 1 89 ? 11.908 9.831 -44.285 1.00 89.56 89 TRP A O 1
ATOM 748 N N . THR A 1 90 ? 9.805 9.281 -43.705 1.00 92.19 90 THR A N 1
ATOM 749 C CA . THR A 1 90 ? 9.462 10.533 -43.027 1.00 92.19 90 THR A CA 1
ATOM 750 C C . THR A 1 90 ? 9.014 10.263 -41.599 1.00 92.19 90 THR A C 1
ATOM 752 O O . THR A 1 90 ? 8.445 9.219 -41.293 1.00 92.19 90 THR A O 1
ATOM 755 N N . LEU A 1 91 ? 9.341 11.182 -40.697 1.00 90.56 91 LEU A N 1
ATOM 756 C CA . LEU A 1 91 ? 8.942 11.129 -39.299 1.00 90.56 91 LEU A CA 1
ATOM 757 C C . LEU A 1 91 ? 7.471 11.534 -39.168 1.00 90.56 91 LEU A C 1
ATOM 759 O O . LEU A 1 91 ? 7.079 12.597 -39.651 1.00 90.56 91 LEU A O 1
ATOM 763 N N . ILE A 1 92 ? 6.692 10.716 -38.470 1.00 90.56 92 ILE A N 1
ATOM 764 C CA . ILE A 1 92 ? 5.276 10.965 -38.193 1.00 90.56 92 ILE A CA 1
ATOM 765 C C . ILE A 1 92 ? 5.081 11.492 -36.775 1.00 90.56 92 ILE A C 1
ATOM 767 O O . ILE A 1 92 ? 4.319 12.431 -36.558 1.00 90.56 92 ILE A O 1
ATOM 771 N N . GLU A 1 93 ? 5.745 10.860 -35.811 1.00 85.00 93 GLU A N 1
ATOM 772 C CA . GLU A 1 93 ? 5.513 11.092 -34.390 1.00 85.00 93 GLU A CA 1
ATOM 773 C C . GLU A 1 93 ? 6.779 10.788 -33.590 1.00 85.00 93 GLU A C 1
ATOM 775 O O . GLU A 1 93 ? 7.507 9.841 -33.899 1.00 85.00 93 GLU A O 1
ATOM 780 N N . MET A 1 94 ? 7.028 11.595 -32.563 1.00 80.75 94 MET A N 1
ATOM 781 C CA . MET A 1 94 ? 8.091 11.398 -31.582 1.00 80.75 94 MET A CA 1
ATOM 782 C C . MET A 1 94 ? 7.426 11.159 -30.232 1.00 80.75 94 MET A C 1
ATOM 784 O O . MET A 1 94 ? 6.643 11.994 -29.782 1.00 80.75 94 MET A O 1
ATOM 788 N N . GLN A 1 95 ? 7.733 10.038 -29.589 1.00 70.88 95 GLN A N 1
ATOM 789 C CA . GLN A 1 95 ? 7.284 9.753 -28.232 1.00 70.88 95 GLN A CA 1
ATOM 790 C C . GLN A 1 95 ? 8.498 9.736 -27.311 1.00 70.88 95 GLN A C 1
ATOM 792 O O . GLN A 1 95 ? 9.309 8.805 -27.338 1.00 70.88 95 GLN A O 1
ATOM 797 N N . ALA A 1 96 ? 8.624 10.789 -26.501 1.00 65.19 96 ALA A N 1
ATOM 798 C CA . ALA A 1 96 ? 9.604 10.830 -25.429 1.00 65.19 96 ALA A CA 1
ATOM 799 C C . ALA A 1 96 ? 9.295 9.700 -24.442 1.00 65.19 96 ALA A C 1
ATOM 801 O O . ALA A 1 96 ? 8.189 9.604 -23.908 1.00 65.19 96 ALA A O 1
ATOM 802 N N . GLN A 1 97 ? 10.273 8.833 -24.216 1.00 68.81 97 GLN A N 1
ATOM 803 C CA . GLN A 1 97 ? 10.180 7.784 -23.221 1.00 68.81 97 GLN A CA 1
ATOM 804 C C . GLN A 1 97 ? 10.819 8.291 -21.936 1.00 68.81 97 GLN A C 1
ATOM 806 O O . GLN A 1 97 ? 12.024 8.530 -21.859 1.00 68.81 97 GLN A O 1
ATOM 811 N N . THR A 1 98 ? 9.989 8.498 -20.922 1.00 72.19 98 THR A N 1
ATOM 812 C CA . THR A 1 98 ? 10.444 8.947 -19.613 1.00 72.19 98 THR A CA 1
ATOM 813 C C . THR A 1 98 ? 10.978 7.774 -18.807 1.00 72.19 98 THR A C 1
ATOM 815 O O . THR A 1 98 ? 10.361 6.710 -18.737 1.00 72.19 98 THR A O 1
ATOM 818 N N . MET A 1 99 ? 12.131 7.989 -18.174 1.00 83.75 99 MET A N 1
ATOM 819 C CA . MET A 1 99 ? 12.630 7.104 -17.127 1.00 83.75 99 MET A CA 1
ATOM 820 C C . MET A 1 99 ? 11.602 7.038 -15.999 1.00 83.75 99 MET A C 1
ATOM 822 O O . MET A 1 99 ? 11.116 8.064 -15.523 1.00 83.75 99 MET A O 1
ATOM 826 N N . GLN A 1 100 ? 11.276 5.826 -15.577 1.00 89.94 100 GLN A N 1
ATOM 827 C CA . GLN A 1 100 ? 10.318 5.550 -14.517 1.00 89.94 100 GLN A CA 1
ATOM 828 C C . GLN A 1 100 ? 10.987 4.709 -13.437 1.00 89.94 100 GLN A C 1
ATOM 830 O O . GLN A 1 100 ? 11.961 3.996 -13.686 1.00 89.94 100 GLN A O 1
ATOM 835 N N . ARG A 1 101 ? 10.424 4.765 -12.232 1.00 94.19 101 ARG A N 1
ATOM 836 C CA . ARG A 1 101 ? 10.712 3.815 -11.160 1.00 94.19 101 ARG A CA 1
ATOM 837 C C . ARG A 1 101 ? 9.465 2.997 -10.887 1.00 94.19 101 ARG A C 1
ATOM 839 O O . ARG A 1 101 ? 8.380 3.567 -10.761 1.00 94.19 101 ARG A O 1
ATOM 846 N N . LYS A 1 102 ? 9.608 1.678 -10.800 1.00 97.06 102 LYS A N 1
ATOM 847 C CA . LYS A 1 102 ? 8.514 0.753 -10.482 1.00 97.06 102 LYS A CA 1
ATOM 848 C C . LYS A 1 102 ? 8.985 -0.319 -9.513 1.00 97.06 102 LYS A C 1
ATOM 850 O O . LYS A 1 102 ? 10.168 -0.630 -9.447 1.00 97.06 102 LYS A O 1
ATOM 855 N N . VAL A 1 103 ? 8.055 -0.899 -8.771 1.00 97.81 103 VAL A N 1
ATOM 856 C CA . VAL A 1 103 ? 8.294 -2.045 -7.898 1.00 97.81 103 VAL A CA 1
ATOM 857 C C . VAL A 1 103 ? 7.605 -3.255 -8.506 1.00 97.81 103 VAL A C 1
ATOM 859 O O . VAL A 1 103 ? 6.382 -3.276 -8.636 1.00 97.81 103 VAL A O 1
ATOM 862 N N . LEU A 1 104 ? 8.392 -4.261 -8.874 1.00 98.31 104 LEU A N 1
ATOM 863 C CA . LEU A 1 104 ? 7.904 -5.572 -9.273 1.00 98.31 104 LEU A CA 1
ATOM 864 C C . LEU A 1 104 ? 7.763 -6.450 -8.029 1.00 98.31 104 LEU A C 1
ATOM 866 O O . LEU A 1 104 ? 8.736 -6.701 -7.319 1.00 98.31 104 LEU A O 1
ATOM 870 N N . ARG A 1 105 ? 6.552 -6.938 -7.780 1.00 98.19 105 ARG A N 1
ATOM 871 C CA . ARG A 1 105 ? 6.238 -7.923 -6.744 1.00 98.19 105 ARG A CA 1
ATOM 872 C C . ARG A 1 105 ? 5.893 -9.241 -7.414 1.00 98.19 105 ARG A C 1
ATOM 874 O O . ARG A 1 105 ? 5.052 -9.272 -8.304 1.00 98.19 105 ARG A O 1
ATOM 881 N N . THR A 1 106 ? 6.529 -10.323 -6.983 1.00 98.00 106 THR A N 1
ATOM 882 C CA . THR A 1 106 ? 6.297 -11.672 -7.513 1.00 98.00 106 THR A CA 1
ATOM 883 C C . THR A 1 106 ? 6.030 -12.644 -6.371 1.00 98.00 106 THR A C 1
ATOM 885 O O . THR A 1 106 ? 6.788 -12.679 -5.403 1.00 98.00 106 THR A O 1
ATOM 888 N N . ILE A 1 107 ? 4.972 -13.447 -6.501 1.00 97.44 107 ILE A N 1
ATOM 889 C CA . ILE A 1 107 ? 4.653 -14.580 -5.624 1.00 97.44 107 ILE A CA 1
ATOM 890 C C . ILE A 1 107 ? 4.493 -15.819 -6.498 1.00 97.44 107 ILE A C 1
ATOM 892 O O . ILE A 1 107 ? 3.669 -15.821 -7.408 1.00 97.44 107 ILE A O 1
ATOM 896 N N . CYS A 1 108 ? 5.230 -16.894 -6.235 1.00 97.12 108 CYS A N 1
ATOM 897 C CA . CYS A 1 108 ? 5.113 -18.125 -7.023 1.00 97.12 108 CYS A CA 1
ATOM 898 C C . CYS A 1 108 ? 5.442 -19.382 -6.207 1.00 97.12 108 CYS A C 1
ATOM 900 O O . CYS A 1 108 ? 5.946 -19.266 -5.088 1.00 97.12 108 CYS A O 1
ATOM 902 N N . PRO A 1 109 ? 5.099 -20.589 -6.695 1.00 97.62 109 PRO A N 1
ATOM 903 C CA . PRO A 1 109 ? 5.672 -21.819 -6.158 1.00 97.62 109 PRO A CA 1
ATOM 904 C C . PRO A 1 109 ? 7.199 -21.773 -6.247 1.00 97.62 109 PRO A C 1
ATOM 906 O O . PRO A 1 109 ? 7.742 -21.367 -7.276 1.00 97.62 109 PRO A O 1
ATOM 909 N N . ASP A 1 110 ? 7.879 -22.182 -5.181 1.00 97.69 110 ASP A N 1
ATOM 910 C CA . ASP A 1 110 ? 9.338 -22.177 -5.150 1.00 97.69 110 ASP A CA 1
ATOM 911 C C . ASP A 1 110 ? 9.922 -23.170 -6.169 1.00 97.69 110 ASP A C 1
ATOM 913 O O . ASP A 1 110 ? 9.436 -24.291 -6.342 1.00 97.69 110 ASP A O 1
ATOM 917 N N . ALA A 1 111 ? 10.962 -22.735 -6.878 1.00 96.62 111 ALA A N 1
ATOM 918 C CA . ALA A 1 111 ? 11.611 -23.492 -7.934 1.00 96.62 111 ALA A CA 1
ATOM 919 C C . ALA A 1 111 ? 13.057 -23.023 -8.137 1.00 96.62 111 ALA A C 1
ATOM 921 O O . ALA A 1 111 ? 13.418 -21.864 -7.924 1.00 96.62 111 ALA A O 1
ATOM 922 N N . LYS A 1 112 ? 13.911 -23.921 -8.633 1.00 96.56 112 LYS A N 1
ATOM 923 C CA . LYS A 1 112 ? 15.307 -23.576 -8.928 1.00 96.56 112 LYS A CA 1
ATOM 924 C C . LYS A 1 112 ? 15.385 -22.495 -10.013 1.00 96.56 112 LYS A C 1
ATOM 926 O O . LYS A 1 112 ? 14.770 -22.612 -11.072 1.00 96.56 112 LYS A O 1
ATOM 931 N N . GLY A 1 113 ? 16.204 -21.472 -9.763 1.00 96.75 113 GLY A N 1
ATOM 932 C CA . GLY A 1 113 ? 16.555 -20.442 -10.745 1.00 96.75 113 GLY A CA 1
ATOM 933 C C . GLY A 1 113 ? 15.561 -19.286 -10.889 1.00 96.75 113 GLY A C 1
ATOM 934 O O . GLY A 1 113 ? 15.718 -18.506 -11.823 1.00 96.75 113 GLY A O 1
ATOM 935 N N . LEU A 1 114 ? 14.569 -19.142 -10.000 1.00 97.94 114 LEU A N 1
ATOM 936 C CA . LEU A 1 114 ? 13.574 -18.058 -10.067 1.00 97.94 114 LEU A CA 1
ATOM 937 C C . LEU A 1 114 ? 14.209 -16.663 -10.105 1.00 97.94 114 LEU A C 1
ATOM 939 O O . LEU A 1 114 ? 13.918 -15.895 -11.018 1.00 97.94 114 LEU A O 1
ATOM 943 N N . ILE A 1 115 ? 15.136 -16.374 -9.185 1.00 98.06 115 ILE A N 1
ATOM 944 C CA . ILE A 1 115 ? 15.849 -15.087 -9.143 1.00 98.06 115 ILE A CA 1
ATOM 945 C C . ILE A 1 115 ? 16.555 -14.832 -10.477 1.00 98.06 115 ILE A C 1
ATOM 947 O O . ILE A 1 115 ? 16.331 -13.799 -11.096 1.00 98.06 115 ILE A O 1
ATOM 951 N N . ALA A 1 116 ? 17.344 -15.797 -10.962 1.00 98.19 116 ALA A N 1
ATOM 952 C CA . ALA A 1 116 ? 18.079 -15.664 -12.219 1.00 98.19 116 ALA A CA 1
ATOM 953 C C . ALA A 1 116 ? 17.155 -15.441 -13.428 1.00 98.19 116 ALA A C 1
ATOM 955 O O . ALA A 1 116 ? 17.477 -14.648 -14.307 1.00 98.19 116 ALA A O 1
ATOM 956 N N . LYS A 1 117 ? 15.997 -16.113 -13.481 1.00 98.00 117 LYS A N 1
ATOM 957 C CA . LYS A 1 117 ? 14.996 -15.903 -14.537 1.00 98.00 117 LYS A CA 1
ATOM 958 C C . LYS A 1 117 ? 14.435 -14.482 -14.49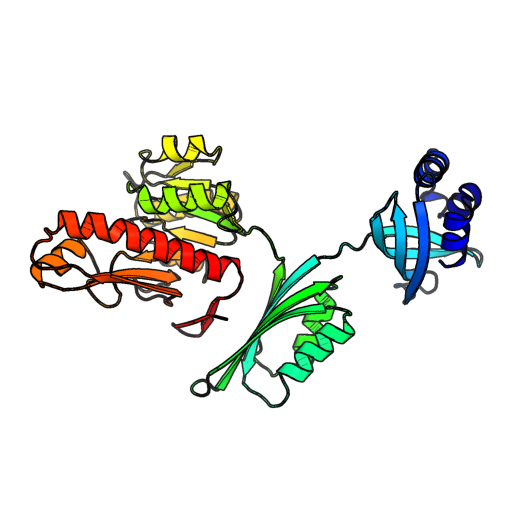8 1.00 98.00 117 LYS A C 1
ATOM 960 O O . LYS A 1 117 ? 14.438 -13.816 -15.528 1.00 98.00 117 LYS A O 1
ATOM 965 N N . ILE A 1 118 ? 13.984 -14.029 -13.326 1.00 98.19 118 ILE A N 1
ATOM 966 C CA . ILE A 1 118 ? 13.359 -12.712 -13.143 1.00 98.19 118 ILE A CA 1
ATOM 967 C C . ILE A 1 118 ? 14.360 -11.603 -13.468 1.00 98.19 118 ILE A C 1
ATOM 969 O O . ILE A 1 118 ? 14.076 -10.744 -14.298 1.00 98.19 118 ILE A O 1
ATOM 973 N N . THR A 1 119 ? 15.558 -11.643 -12.880 1.00 97.75 119 THR A N 1
ATOM 974 C CA . THR A 1 119 ? 16.563 -10.594 -13.094 1.00 97.75 119 THR A CA 1
ATOM 975 C C . THR A 1 119 ? 17.074 -10.566 -14.533 1.00 97.75 119 THR A C 1
ATOM 977 O O . THR A 1 119 ? 17.285 -9.486 -15.077 1.00 97.75 119 THR A O 1
ATOM 980 N N . ASN A 1 120 ? 17.200 -11.723 -15.194 1.00 97.00 120 ASN A N 1
ATOM 981 C CA . ASN A 1 120 ? 17.564 -11.784 -16.609 1.00 97.00 120 ASN A CA 1
ATOM 982 C C . ASN A 1 120 ? 16.470 -11.211 -17.523 1.00 97.00 120 ASN A C 1
ATOM 984 O O . ASN A 1 120 ? 16.789 -10.592 -18.534 1.00 97.00 120 ASN A O 1
ATOM 988 N N . ILE A 1 121 ? 15.188 -11.388 -17.185 1.00 95.38 121 ILE A N 1
ATOM 989 C CA . ILE A 1 121 ? 14.094 -10.724 -17.906 1.00 95.38 121 ILE A CA 1
ATOM 990 C C . ILE A 1 121 ? 14.199 -9.210 -17.712 1.00 95.38 121 ILE A C 1
ATOM 992 O O . ILE A 1 121 ? 14.253 -8.494 -18.706 1.00 95.38 121 ILE A O 1
ATOM 996 N N . CYS A 1 122 ? 14.333 -8.716 -16.476 1.00 94.38 122 CYS A N 1
ATOM 997 C CA . CYS A 1 122 ? 14.529 -7.282 -16.224 1.00 94.38 122 CYS A CA 1
ATOM 998 C C . CYS A 1 122 ? 15.711 -6.713 -17.031 1.00 94.38 122 CYS A C 1
ATOM 1000 O O . CYS A 1 122 ? 15.573 -5.675 -17.672 1.00 94.38 122 CYS A O 1
ATOM 1002 N N . TYR A 1 123 ? 16.833 -7.438 -17.079 1.00 91.38 123 TYR A N 1
ATOM 1003 C CA . TYR A 1 123 ? 18.003 -7.072 -17.877 1.00 91.38 123 TYR A CA 1
ATOM 1004 C C . TYR A 1 123 ? 17.713 -7.012 -19.388 1.00 91.38 123 TYR A C 1
ATOM 1006 O O . TYR A 1 123 ? 18.114 -6.055 -20.045 1.00 91.38 123 TYR A O 1
ATOM 1014 N N . LYS A 1 124 ? 16.981 -7.985 -19.952 1.00 83.75 124 LYS A N 1
ATOM 1015 C CA . LYS A 1 124 ? 16.570 -7.980 -21.373 1.00 83.75 124 LYS A CA 1
ATOM 1016 C C . LYS A 1 124 ? 15.642 -6.818 -21.733 1.00 83.75 124 LYS A C 1
ATOM 1018 O O . LYS A 1 124 ? 15.621 -6.395 -22.887 1.00 83.75 124 LYS A O 1
ATOM 1023 N N . HIS A 1 125 ? 14.886 -6.320 -20.758 1.00 85.81 125 HIS A N 1
ATOM 1024 C CA . HIS A 1 125 ? 14.070 -5.109 -20.877 1.00 85.81 125 HIS A CA 1
ATOM 1025 C C . HIS A 1 125 ? 14.866 -3.825 -20.590 1.00 85.81 125 HIS A C 1
ATOM 1027 O O . HIS A 1 125 ? 14.271 -2.758 -20.497 1.00 85.81 125 HIS A O 1
ATOM 1033 N N . GLU A 1 126 ? 16.196 -3.913 -20.468 1.00 85.38 126 GLU A N 1
ATOM 1034 C CA . GLU A 1 126 ? 17.105 -2.790 -20.193 1.00 85.38 126 GLU A CA 1
ATOM 1035 C C . GLU A 1 126 ? 16.763 -2.038 -18.891 1.00 85.38 126 GLU A C 1
ATOM 1037 O O . GLU A 1 126 ? 17.022 -0.842 -18.752 1.00 85.38 126 GLU A O 1
ATOM 1042 N N . LEU A 1 127 ? 16.188 -2.747 -17.912 1.00 91.44 127 LEU A N 1
ATOM 1043 C CA . LEU A 1 127 ? 15.836 -2.194 -16.608 1.00 91.44 127 LEU A CA 1
ATOM 1044 C C . LEU A 1 127 ? 16.980 -2.390 -15.614 1.00 91.44 127 LEU A C 1
ATOM 1046 O O . LEU A 1 127 ? 17.513 -3.490 -15.450 1.00 91.44 127 LEU A O 1
ATOM 1050 N N . ASN A 1 128 ? 17.314 -1.324 -14.895 1.00 92.94 128 ASN A N 1
ATOM 1051 C CA . ASN A 1 128 ? 18.239 -1.367 -13.776 1.00 92.94 128 ASN A CA 1
ATOM 1052 C C . ASN A 1 128 ? 17.516 -1.833 -12.505 1.00 92.94 128 ASN A C 1
ATOM 1054 O O . ASN A 1 128 ? 16.425 -1.355 -12.197 1.00 92.94 128 ASN A O 1
ATOM 1058 N N . ILE A 1 129 ? 18.141 -2.723 -11.735 1.00 97.19 129 ILE A N 1
ATOM 1059 C CA . ILE A 1 129 ? 17.647 -3.129 -10.415 1.00 97.19 129 ILE A CA 1
ATOM 1060 C C . ILE A 1 129 ? 18.289 -2.219 -9.369 1.00 97.19 129 ILE A C 1
ATOM 1062 O O . ILE A 1 129 ? 19.499 -2.261 -9.162 1.00 97.19 129 ILE A O 1
ATOM 1066 N N . VAL A 1 130 ? 17.475 -1.405 -8.701 1.00 96.69 130 VAL A N 1
ATOM 1067 C CA . VAL A 1 130 ? 17.920 -0.479 -7.647 1.00 96.69 130 VAL A CA 1
ATOM 1068 C C . VAL A 1 130 ? 18.025 -1.201 -6.307 1.00 96.69 130 VAL A C 1
ATOM 1070 O O . VAL A 1 130 ? 19.000 -1.040 -5.577 1.00 96.69 130 VAL A O 1
ATOM 1073 N N . GLN A 1 131 ? 17.026 -2.022 -5.994 1.00 96.56 131 GLN A N 1
ATOM 1074 C CA . GLN A 1 131 ? 16.965 -2.810 -4.771 1.00 96.56 131 GLN A CA 1
ATOM 1075 C C . GLN A 1 131 ? 16.250 -4.129 -5.057 1.00 96.56 131 GLN A C 1
ATOM 1077 O O . GLN A 1 131 ? 15.290 -4.173 -5.824 1.00 96.56 131 GLN A O 1
ATOM 1082 N N . ASN A 1 132 ? 16.701 -5.206 -4.420 1.00 97.38 132 ASN A N 1
ATOM 1083 C CA . ASN A 1 132 ? 16.071 -6.512 -4.522 1.00 97.38 132 ASN A CA 1
ATOM 1084 C C . ASN A 1 132 ? 16.001 -7.192 -3.155 1.00 97.38 132 ASN A C 1
ATOM 1086 O O . ASN A 1 132 ? 16.991 -7.207 -2.428 1.00 97.38 132 ASN A O 1
ATOM 1090 N N . ASN A 1 133 ? 14.844 -7.766 -2.838 1.00 97.88 133 ASN A N 1
ATOM 1091 C CA . ASN A 1 133 ? 14.605 -8.533 -1.623 1.00 97.88 133 ASN A CA 1
ATOM 1092 C C . ASN A 1 133 ? 13.776 -9.775 -1.958 1.00 97.88 133 ASN A C 1
ATOM 1094 O O . ASN A 1 133 ? 12.815 -9.693 -2.727 1.00 97.88 133 ASN A O 1
ATOM 1098 N N . GLU A 1 134 ? 14.102 -10.906 -1.346 1.00 97.62 134 GLU A N 1
ATOM 1099 C CA . GLU A 1 134 ? 13.387 -12.162 -1.534 1.00 97.62 134 GLU A CA 1
ATOM 1100 C C . GLU A 1 134 ? 13.195 -12.930 -0.227 1.00 97.62 134 GLU A C 1
ATOM 1102 O O . GLU A 1 134 ? 13.912 -12.738 0.755 1.00 97.62 134 GLU A O 1
ATOM 1107 N N . PHE A 1 135 ? 12.221 -13.833 -0.234 1.00 98.25 135 PHE A N 1
ATOM 1108 C CA . PHE A 1 135 ? 11.972 -14.761 0.856 1.00 98.25 135 PHE A CA 1
ATOM 1109 C C . PHE A 1 135 ? 11.345 -16.052 0.329 1.00 98.25 135 PHE A C 1
ATOM 1111 O O . PHE A 1 135 ? 10.464 -16.019 -0.530 1.00 98.25 135 PHE A O 1
ATOM 1118 N N . VAL A 1 136 ? 11.772 -17.192 0.873 1.00 97.81 136 VAL A N 1
ATOM 1119 C CA . VAL A 1 136 ? 11.162 -18.501 0.616 1.00 97.81 136 VAL A CA 1
ATOM 1120 C C . VAL A 1 136 ? 10.492 -18.982 1.895 1.00 97.81 136 VAL A C 1
ATOM 1122 O O . VAL A 1 136 ? 11.154 -19.219 2.904 1.00 97.81 136 VAL A O 1
ATOM 1125 N N . ASP A 1 137 ? 9.177 -19.179 1.848 1.00 96.75 137 ASP A N 1
ATOM 1126 C CA . ASP A 1 137 ? 8.454 -19.884 2.901 1.00 96.75 137 ASP A CA 1
ATOM 1127 C C . ASP A 1 137 ? 8.476 -21.389 2.611 1.00 96.75 137 ASP A C 1
ATOM 1129 O O . ASP A 1 137 ? 7.620 -21.919 1.895 1.00 96.75 137 ASP A O 1
ATOM 1133 N N . HIS A 1 138 ? 9.440 -22.101 3.198 1.00 93.56 138 HIS A N 1
ATOM 1134 C CA . HIS A 1 138 ? 9.573 -23.553 3.041 1.00 93.56 138 HIS A CA 1
ATOM 1135 C C . HIS A 1 138 ? 8.347 -24.341 3.522 1.00 93.56 138 HIS A C 1
ATOM 1137 O O . HIS A 1 138 ? 8.112 -25.448 3.045 1.00 93.56 138 HIS A O 1
ATOM 1143 N N . ARG A 1 139 ? 7.541 -23.789 4.440 1.00 93.12 139 ARG A N 1
ATOM 1144 C CA . ARG A 1 139 ? 6.342 -24.468 4.951 1.00 93.12 139 ARG A CA 1
ATOM 1145 C C . ARG A 1 139 ? 5.222 -24.485 3.919 1.00 93.12 139 ARG A C 1
ATOM 1147 O O . ARG A 1 139 ? 4.450 -25.436 3.875 1.00 93.12 139 ARG A O 1
ATOM 1154 N N . THR A 1 140 ? 5.103 -23.421 3.129 1.00 93.88 140 THR A N 1
ATOM 1155 C CA . THR A 1 140 ? 4.065 -23.299 2.097 1.00 93.88 140 THR A CA 1
ATOM 1156 C C . THR A 1 140 ? 4.594 -23.558 0.688 1.00 93.88 140 THR A C 1
ATOM 1158 O O . THR A 1 140 ? 3.800 -23.619 -0.249 1.00 93.88 140 THR A O 1
ATOM 1161 N N . GLY A 1 141 ? 5.911 -23.735 0.534 1.00 95.75 141 GLY A N 1
ATOM 1162 C CA . GLY A 1 141 ? 6.567 -23.946 -0.755 1.00 95.75 141 GLY A CA 1
ATOM 1163 C C . GLY A 1 141 ? 6.456 -22.728 -1.671 1.00 95.75 141 GLY A C 1
ATOM 1164 O O . GLY A 1 141 ? 6.322 -22.887 -2.883 1.00 95.75 141 GLY A O 1
ATOM 1165 N N . ARG A 1 142 ? 6.433 -21.516 -1.101 1.00 97.25 142 ARG A N 1
ATOM 1166 C CA . ARG A 1 142 ? 6.243 -20.263 -1.844 1.00 97.25 142 ARG A CA 1
ATOM 1167 C C . ARG A 1 142 ? 7.484 -19.387 -1.817 1.00 97.25 142 ARG A C 1
ATOM 1169 O O . ARG A 1 142 ? 8.122 -19.234 -0.781 1.00 97.25 142 ARG A O 1
ATOM 1176 N N . PHE A 1 143 ? 7.751 -18.762 -2.955 1.00 98.31 143 PHE A N 1
ATOM 1177 C CA . PHE A 1 143 ? 8.772 -17.747 -3.157 1.00 98.31 143 PHE A CA 1
ATOM 1178 C C . PHE A 1 143 ? 8.118 -16.371 -3.312 1.00 98.31 143 PHE A C 1
ATOM 1180 O O . PHE A 1 143 ? 7.147 -16.218 -4.060 1.00 98.31 143 PHE A O 1
ATOM 1187 N N . PHE A 1 144 ? 8.680 -15.382 -2.625 1.00 98.56 144 PHE A N 1
ATOM 1188 C CA . PHE A 1 144 ? 8.286 -13.979 -2.646 1.00 98.56 144 PHE A CA 1
ATOM 1189 C C . PHE A 1 144 ? 9.488 -13.144 -3.069 1.00 98.56 144 PHE A C 1
ATOM 1191 O O . PHE A 1 144 ? 10.582 -13.334 -2.540 1.00 98.56 144 PHE A O 1
ATOM 1198 N N . MET A 1 145 ? 9.294 -12.203 -3.987 1.00 98.44 145 MET A N 1
ATOM 1199 C CA . MET A 1 145 ? 10.355 -11.298 -4.425 1.00 98.44 145 MET A CA 1
ATOM 1200 C C . MET A 1 145 ? 9.803 -9.911 -4.690 1.00 98.44 145 MET A C 1
ATOM 1202 O O . MET A 1 145 ? 8.767 -9.751 -5.338 1.00 98.44 145 MET A O 1
ATOM 1206 N N . ARG A 1 146 ? 10.519 -8.915 -4.181 1.00 98.31 146 ARG A N 1
ATOM 1207 C CA . ARG A 1 146 ? 10.280 -7.496 -4.394 1.00 98.31 146 ARG A CA 1
ATOM 1208 C C . ARG A 1 146 ? 11.514 -6.896 -5.050 1.00 98.31 146 ARG A C 1
ATOM 1210 O O . ARG A 1 146 ? 12.593 -6.904 -4.461 1.00 98.31 146 ARG A O 1
ATOM 1217 N N . THR A 1 147 ? 11.337 -6.327 -6.232 1.00 98.19 147 THR A N 1
ATOM 1218 C CA . THR A 1 147 ? 12.423 -5.732 -7.011 1.00 98.19 147 THR A CA 1
ATOM 1219 C C . THR A 1 147 ? 12.061 -4.300 -7.374 1.00 98.19 147 THR A C 1
ATOM 1221 O O . THR A 1 147 ? 11.081 -4.057 -8.074 1.00 98.19 147 THR A O 1
ATOM 1224 N N . GLU A 1 148 ? 12.846 -3.341 -6.895 1.00 97.88 148 GLU A N 1
ATOM 1225 C CA . GLU A 1 148 ? 12.768 -1.949 -7.328 1.00 97.88 148 GLU A CA 1
ATOM 1226 C C . GLU A 1 148 ? 13.550 -1.790 -8.627 1.00 97.88 148 GLU A C 1
ATOM 1228 O O . GLU A 1 148 ? 14.738 -2.112 -8.702 1.00 97.88 148 GLU A O 1
ATOM 1233 N N . LEU A 1 149 ? 12.862 -1.308 -9.651 1.00 97.12 149 LEU A N 1
ATOM 1234 C CA . LEU A 1 149 ? 13.343 -1.203 -11.015 1.00 97.12 149 LEU A CA 1
ATOM 1235 C C . LEU A 1 149 ? 13.349 0.260 -11.445 1.00 97.12 149 LEU A C 1
ATOM 1237 O O . LEU A 1 149 ? 12.410 1.006 -11.165 1.00 97.12 149 LEU A O 1
ATOM 1241 N N . GLU A 1 150 ? 14.385 0.650 -12.172 1.00 94.94 150 GLU A N 1
ATOM 1242 C CA . GLU A 1 150 ? 14.505 1.949 -12.820 1.00 94.94 150 GLU A CA 1
ATOM 1243 C C . GLU A 1 150 ? 14.815 1.742 -14.302 1.00 94.94 150 GLU A C 1
ATOM 1245 O O . GLU A 1 150 ? 15.692 0.958 -14.659 1.00 94.94 150 GLU A O 1
ATOM 1250 N N . GLY A 1 151 ? 14.091 2.431 -15.176 1.00 88.75 151 GLY A N 1
ATOM 1251 C CA . GLY A 1 151 ? 14.269 2.274 -16.613 1.00 88.75 151 GLY A CA 1
ATOM 1252 C C . GLY A 1 151 ? 13.071 2.760 -17.403 1.00 88.75 151 GLY A C 1
ATOM 1253 O O . GLY A 1 151 ? 12.206 3.474 -16.893 1.00 88.75 151 GLY A O 1
ATOM 1254 N N . ILE A 1 152 ? 13.023 2.351 -18.662 1.00 84.75 152 ILE A N 1
ATOM 1255 C CA . ILE A 1 152 ? 11.921 2.651 -19.567 1.00 84.75 152 ILE A CA 1
ATOM 1256 C C . ILE A 1 152 ? 11.137 1.377 -19.770 1.00 84.75 152 ILE A C 1
ATOM 1258 O O . ILE A 1 152 ? 11.644 0.387 -20.289 1.00 84.75 152 ILE A O 1
ATOM 1262 N N . PHE A 1 153 ? 9.889 1.401 -19.328 1.00 84.62 153 PHE A N 1
ATOM 1263 C CA . PHE A 1 153 ? 9.099 0.192 -19.249 1.00 84.62 153 PHE A CA 1
ATOM 1264 C C . PHE A 1 153 ? 8.219 0.021 -20.480 1.00 84.62 153 PHE A C 1
ATOM 1266 O O . PHE A 1 153 ? 7.532 0.944 -20.917 1.00 84.62 153 PHE A O 1
ATOM 1273 N N . ASN A 1 154 ? 8.173 -1.214 -20.969 1.00 84.75 154 ASN A N 1
ATOM 1274 C CA . ASN A 1 154 ? 7.015 -1.738 -21.673 1.00 84.75 154 ASN A CA 1
ATOM 1275 C C . ASN A 1 154 ? 6.362 -2.793 -20.771 1.00 84.75 154 ASN A C 1
ATOM 1277 O O . ASN A 1 154 ? 6.725 -3.972 -20.808 1.00 84.75 154 ASN A O 1
ATOM 1281 N N . ASP A 1 155 ? 5.428 -2.335 -19.932 1.00 89.06 155 ASP A N 1
ATOM 1282 C CA . ASP A 1 155 ? 4.771 -3.144 -18.897 1.00 89.06 155 ASP A CA 1
ATOM 1283 C C . ASP A 1 155 ? 4.160 -4.421 -19.479 1.00 89.06 155 ASP A C 1
ATOM 1285 O O . ASP A 1 155 ? 4.354 -5.503 -18.933 1.00 89.06 155 ASP A O 1
ATOM 1289 N N . ASN A 1 156 ? 3.491 -4.311 -20.629 1.00 84.44 156 ASN A N 1
ATOM 1290 C CA . ASN A 1 156 ? 2.812 -5.434 -21.271 1.00 84.44 156 ASN A CA 1
ATOM 1291 C C . ASN A 1 156 ? 3.792 -6.550 -21.643 1.00 84.44 156 ASN A C 1
ATOM 1293 O O . ASN A 1 156 ? 3.560 -7.714 -21.320 1.00 84.44 156 ASN A O 1
ATOM 1297 N N . THR A 1 157 ? 4.904 -6.204 -22.298 1.00 83.44 157 THR A N 1
ATOM 1298 C CA . THR A 1 157 ? 5.897 -7.206 -22.710 1.00 83.44 157 THR A CA 1
ATOM 1299 C C . THR A 1 157 ? 6.679 -7.760 -21.523 1.00 83.44 157 THR A C 1
ATOM 1301 O O . THR A 1 157 ? 6.951 -8.955 -21.485 1.00 83.44 157 THR A O 1
ATOM 1304 N N . LEU A 1 158 ? 6.997 -6.919 -20.531 1.00 88.81 158 LEU A N 1
ATOM 1305 C CA . LEU A 1 158 ? 7.690 -7.353 -19.317 1.00 88.81 158 LEU A CA 1
ATOM 1306 C C . LEU A 1 158 ? 6.859 -8.388 -18.552 1.00 88.81 158 LEU A C 1
ATOM 1308 O O . LEU A 1 158 ? 7.367 -9.442 -18.171 1.00 88.81 158 LEU A O 1
ATOM 1312 N N . LEU A 1 159 ? 5.572 -8.099 -18.344 1.00 93.94 159 LEU A N 1
ATOM 1313 C CA . LEU A 1 159 ? 4.665 -8.986 -17.621 1.00 93.94 159 LEU A CA 1
ATOM 1314 C C . LEU A 1 159 ? 4.410 -10.294 -18.382 1.00 93.94 159 LEU A C 1
ATOM 1316 O O . LEU A 1 159 ? 4.402 -11.349 -17.750 1.00 93.94 159 LEU A O 1
ATOM 1320 N N . ALA A 1 160 ? 4.278 -10.246 -19.712 1.00 87.94 160 ALA A N 1
ATOM 1321 C CA . ALA A 1 160 ? 4.104 -11.437 -20.548 1.00 87.94 160 ALA A CA 1
ATOM 1322 C C . ALA A 1 160 ? 5.341 -12.361 -20.554 1.00 87.94 160 ALA A C 1
ATOM 1324 O O . ALA A 1 160 ? 5.208 -13.589 -20.511 1.00 87.94 160 ALA A O 1
ATOM 1325 N N . ASP A 1 161 ? 6.550 -11.793 -20.564 1.00 89.56 161 ASP A N 1
ATOM 1326 C CA . ASP A 1 161 ? 7.789 -12.573 -20.458 1.00 89.56 161 ASP A CA 1
ATOM 1327 C C . ASP A 1 161 ? 7.913 -13.243 -19.081 1.00 89.56 161 ASP A C 1
ATOM 1329 O O . ASP A 1 161 ? 8.338 -14.399 -18.984 1.00 89.56 161 ASP A O 1
ATOM 1333 N N . LEU A 1 162 ? 7.506 -12.544 -18.013 1.00 96.12 162 LEU A N 1
ATOM 1334 C CA . LEU A 1 162 ? 7.452 -13.104 -16.660 1.00 96.12 162 LEU A CA 1
ATOM 1335 C C . LEU A 1 162 ? 6.452 -14.264 -16.576 1.00 96.12 162 LEU A C 1
ATOM 1337 O O . LEU A 1 162 ? 6.803 -15.316 -16.046 1.00 96.12 162 LEU A O 1
ATOM 1341 N N . ASP A 1 163 ? 5.251 -14.121 -17.142 1.00 95.12 163 ASP A N 1
ATOM 1342 C CA . ASP A 1 163 ? 4.261 -15.208 -17.205 1.00 95.12 163 ASP A CA 1
ATOM 1343 C C . ASP A 1 163 ? 4.789 -16.458 -17.887 1.00 95.12 163 ASP A C 1
ATOM 1345 O O . ASP A 1 163 ? 4.547 -17.576 -17.436 1.00 95.12 163 ASP A O 1
ATOM 1349 N N . SER A 1 164 ? 5.525 -16.261 -18.976 1.00 94.69 164 SER A N 1
ATOM 1350 C CA . SER A 1 164 ? 6.062 -17.358 -19.775 1.00 94.69 164 SER A CA 1
ATOM 1351 C C . SER A 1 164 ? 7.203 -18.093 -19.062 1.00 94.69 164 SER A C 1
ATOM 1353 O O . SER A 1 164 ? 7.431 -19.278 -19.305 1.00 94.69 164 SER A O 1
ATOM 1355 N N . ALA A 1 165 ? 7.952 -17.405 -18.193 1.00 95.06 165 ALA A N 1
ATOM 1356 C CA . ALA A 1 165 ? 9.143 -17.954 -17.543 1.00 95.06 165 ALA A CA 1
ATOM 1357 C C . ALA A 1 165 ? 8.896 -18.525 -16.137 1.00 95.06 165 ALA A C 1
ATOM 1359 O O . ALA A 1 165 ? 9.666 -19.389 -15.673 1.00 95.06 165 ALA A O 1
ATOM 1360 N N . LEU A 1 166 ? 7.880 -18.009 -15.441 1.00 96.81 166 LEU A N 1
ATOM 1361 C CA . LEU A 1 166 ? 7.559 -18.365 -14.064 1.00 96.81 166 LEU A CA 1
ATOM 1362 C C . LEU A 1 166 ? 6.658 -19.613 -13.985 1.00 96.81 166 LEU A C 1
ATOM 1364 O O . LEU A 1 166 ? 5.939 -19.926 -14.931 1.00 96.81 166 LEU A O 1
ATOM 1368 N N . PRO A 1 167 ? 6.691 -20.367 -12.869 1.00 96.62 167 PRO A N 1
ATOM 1369 C CA . PRO A 1 167 ? 5.848 -21.550 -12.702 1.00 96.62 167 PRO A CA 1
ATOM 1370 C C . PRO A 1 167 ? 4.348 -21.229 -12.772 1.00 96.62 167 PRO A C 1
ATOM 1372 O O . PRO A 1 167 ? 3.916 -20.118 -12.464 1.00 96.62 167 PRO A O 1
ATOM 1375 N N . GLN A 1 168 ? 3.520 -22.225 -13.091 1.00 94.88 168 GLN A N 1
ATOM 1376 C CA . GLN A 1 168 ? 2.064 -22.076 -13.025 1.00 94.88 168 GLN A CA 1
ATOM 1377 C C . GLN A 1 168 ? 1.612 -21.674 -11.608 1.00 94.88 168 GLN A C 1
ATOM 1379 O O . GLN A 1 168 ? 2.141 -22.164 -10.611 1.00 94.88 168 GLN A O 1
ATOM 1384 N N . GLY A 1 169 ? 0.620 -20.784 -11.509 1.00 93.00 169 GLY A N 1
ATOM 1385 C CA . GLY A 1 169 ? 0.149 -20.259 -10.220 1.00 93.00 169 GLY A CA 1
ATOM 1386 C C . GLY A 1 169 ? 1.037 -19.153 -9.638 1.00 93.00 169 GLY A C 1
ATOM 1387 O O . GLY A 1 169 ? 0.984 -18.899 -8.429 1.00 93.00 169 GLY A O 1
ATOM 1388 N N . SER A 1 170 ? 1.859 -18.530 -10.488 1.00 96.38 170 SER A N 1
ATOM 1389 C CA . SER A 1 170 ? 2.579 -17.294 -10.187 1.00 96.38 170 SER A CA 1
ATOM 1390 C C . SER A 1 170 ? 1.666 -16.077 -10.317 1.00 96.38 170 SER A C 1
ATOM 1392 O O . SER A 1 170 ? 0.870 -15.972 -11.249 1.00 96.38 170 SER A O 1
ATOM 1394 N N . VAL A 1 171 ? 1.824 -15.131 -9.401 1.00 96.25 171 VAL A N 1
ATOM 1395 C CA . VAL A 1 171 ? 1.201 -13.809 -9.433 1.00 96.25 171 VAL A CA 1
ATOM 1396 C C . VAL A 1 171 ? 2.320 -12.783 -9.501 1.00 96.25 171 VAL A C 1
ATOM 1398 O O . VAL A 1 171 ? 3.297 -12.878 -8.754 1.00 96.25 171 VAL A O 1
ATOM 1401 N N . ARG A 1 172 ? 2.183 -11.810 -10.402 1.00 95.88 172 ARG A N 1
ATOM 1402 C CA . ARG A 1 172 ? 3.099 -10.680 -10.508 1.00 95.88 172 ARG A CA 1
ATOM 1403 C C . ARG A 1 172 ? 2.314 -9.383 -10.554 1.00 95.88 172 ARG A C 1
ATOM 1405 O O . ARG A 1 172 ? 1.257 -9.316 -11.174 1.00 95.88 172 ARG A O 1
ATOM 1412 N N . GLU A 1 173 ? 2.855 -8.369 -9.905 1.00 96.00 173 GLU A N 1
ATOM 1413 C CA . GLU A 1 173 ? 2.287 -7.031 -9.869 1.00 96.00 173 GLU A CA 1
ATOM 1414 C C . GLU A 1 173 ? 3.408 -6.028 -10.117 1.00 96.00 173 GLU A C 1
ATOM 1416 O O . GLU A 1 173 ? 4.465 -6.101 -9.486 1.00 96.00 173 GLU A O 1
ATOM 1421 N N . LEU A 1 174 ? 3.181 -5.092 -11.033 1.00 96.88 174 LEU A N 1
ATOM 1422 C CA . LEU A 1 174 ? 4.122 -4.023 -11.332 1.00 96.88 174 LEU A CA 1
ATOM 1423 C C . LEU A 1 174 ? 3.498 -2.696 -10.924 1.00 96.88 174 LEU A C 1
ATOM 1425 O O . LEU A 1 174 ? 2.516 -2.247 -11.506 1.00 96.88 174 LEU A O 1
ATOM 1429 N N . HIS A 1 175 ? 4.080 -2.077 -9.907 1.00 95.31 175 HIS A N 1
ATOM 1430 C CA . HIS A 1 175 ? 3.536 -0.884 -9.278 1.00 95.31 175 HIS A CA 1
ATOM 1431 C C . HIS A 1 175 ? 4.419 0.321 -9.573 1.00 95.31 175 HIS A C 1
ATOM 1433 O O . HIS A 1 175 ? 5.609 0.287 -9.273 1.00 95.31 175 HIS A O 1
ATOM 1439 N N . SER A 1 176 ? 3.860 1.417 -10.086 1.00 92.44 176 SER A N 1
ATOM 1440 C CA . SER A 1 176 ? 4.602 2.683 -10.207 1.00 92.44 176 SER A CA 1
ATOM 1441 C C . SER A 1 176 ? 5.110 3.148 -8.844 1.00 92.44 176 SER A C 1
ATOM 1443 O O . SER A 1 176 ? 4.375 3.066 -7.862 1.00 92.44 176 SER A O 1
ATOM 1445 N N . ALA A 1 177 ? 6.354 3.613 -8.761 1.00 86.12 177 ALA A N 1
ATOM 1446 C CA . ALA A 1 177 ? 6.858 4.26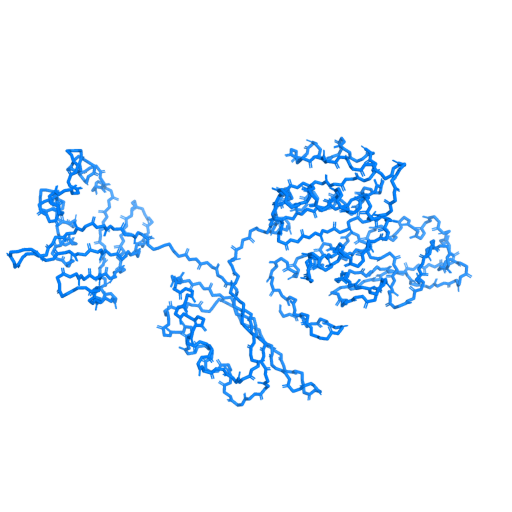7 -7.559 1.00 86.12 177 ALA A CA 1
ATOM 1447 C C . ALA A 1 177 ? 6.243 5.671 -7.423 1.00 86.12 177 ALA A C 1
ATOM 1449 O O . ALA A 1 177 ? 5.897 6.299 -8.424 1.00 86.12 177 ALA A O 1
ATOM 1450 N N . GLY A 1 178 ? 6.134 6.167 -6.191 1.00 85.19 178 GLY A N 1
ATOM 1451 C CA . GLY A 1 178 ? 5.600 7.496 -5.894 1.00 85.19 178 GLY A CA 1
ATOM 1452 C C . GLY A 1 178 ? 4.423 7.467 -4.924 1.00 85.19 178 GLY A C 1
ATOM 1453 O O . GLY A 1 178 ? 4.132 6.440 -4.306 1.00 85.19 178 GLY A O 1
ATOM 1454 N N . ARG A 1 179 ? 3.767 8.625 -4.787 1.00 91.81 179 ARG A N 1
ATOM 1455 C CA . ARG A 1 179 ? 2.690 8.829 -3.813 1.00 91.81 179 ARG A CA 1
ATOM 1456 C C . ARG A 1 179 ? 1.481 7.959 -4.146 1.00 91.81 179 ARG A C 1
ATOM 1458 O O . ARG A 1 179 ? 1.031 7.948 -5.288 1.00 91.81 179 ARG A O 1
ATOM 1465 N N . ARG A 1 180 ? 0.942 7.272 -3.137 1.00 94.75 180 ARG A N 1
ATOM 1466 C CA . ARG A 1 180 ? -0.342 6.557 -3.238 1.00 94.75 180 ARG A CA 1
ATOM 1467 C C . ARG A 1 180 ? -1.495 7.424 -2.803 1.00 94.75 180 ARG A C 1
ATOM 1469 O O . ARG A 1 180 ? -1.372 8.169 -1.835 1.00 94.75 180 ARG A O 1
ATOM 1476 N N . ARG A 1 181 ? -2.626 7.266 -3.467 1.00 97.31 181 ARG A N 1
ATOM 1477 C CA . ARG A 1 181 ? -3.854 7.974 -3.145 1.00 97.31 181 ARG A CA 1
ATOM 1478 C C . ARG A 1 181 ? -4.572 7.248 -2.011 1.00 97.31 181 ARG A C 1
ATOM 1480 O O . ARG A 1 181 ? -4.905 6.074 -2.135 1.00 97.31 181 ARG A O 1
ATOM 1487 N N . VAL A 1 182 ? -4.788 7.925 -0.889 1.00 98.62 182 VAL A N 1
ATOM 1488 C CA . VAL A 1 182 ? -5.336 7.329 0.336 1.00 98.62 182 VAL A CA 1
ATOM 1489 C C . VAL A 1 182 ? -6.584 8.079 0.777 1.00 98.62 182 VAL A C 1
ATOM 1491 O O . VAL A 1 182 ? -6.589 9.308 0.821 1.00 98.62 182 VAL A O 1
ATOM 1494 N N . VAL A 1 183 ? -7.624 7.342 1.163 1.00 98.88 183 VAL A N 1
ATOM 1495 C CA . VAL A 1 183 ? -8.767 7.893 1.903 1.00 98.88 183 VAL A CA 1
ATOM 1496 C C . VAL A 1 183 ? -8.691 7.428 3.354 1.00 98.88 183 VAL A C 1
ATOM 1498 O O . VAL A 1 183 ? -8.492 6.244 3.622 1.00 98.88 183 VAL A O 1
ATOM 1501 N N . ILE A 1 184 ? -8.833 8.356 4.301 1.00 98.88 184 ILE A N 1
ATOM 1502 C CA . ILE A 1 184 ? -8.754 8.053 5.737 1.00 98.88 184 ILE A CA 1
ATOM 1503 C C . ILE A 1 184 ? -10.154 8.109 6.352 1.00 98.88 184 ILE A C 1
ATOM 1505 O O . ILE A 1 184 ? -10.835 9.126 6.242 1.00 98.88 184 ILE A O 1
ATOM 1509 N N . LEU A 1 185 ? -10.568 7.044 7.038 1.00 98.81 185 LEU A N 1
ATOM 1510 C CA . LEU A 1 185 ? -11.802 7.003 7.820 1.00 98.81 185 LEU A CA 1
ATOM 1511 C C . LEU A 1 185 ? -11.515 7.317 9.287 1.00 98.81 185 LEU A C 1
ATOM 1513 O O . LEU A 1 185 ? -10.568 6.780 9.869 1.00 98.81 185 LEU A O 1
ATOM 1517 N N . VAL A 1 186 ? -12.346 8.167 9.894 1.00 98.69 186 VAL A N 1
ATOM 1518 C CA . VAL A 1 186 ? -12.158 8.647 11.273 1.00 98.69 186 VAL A CA 1
ATOM 1519 C C . VAL A 1 186 ? -13.470 8.747 12.046 1.00 98.69 186 VAL A C 1
ATOM 1521 O O . VAL A 1 186 ? -14.550 8.859 11.470 1.00 98.69 186 VAL A O 1
ATOM 1524 N N . THR A 1 187 ? -13.376 8.735 13.377 1.00 98.06 187 THR A N 1
ATOM 1525 C CA . THR A 1 187 ? -14.518 8.991 14.269 1.00 98.06 187 THR A CA 1
ATOM 1526 C C . THR A 1 187 ? -14.340 10.306 15.028 1.00 98.06 187 THR A C 1
ATOM 1528 O O . THR A 1 187 ? -14.757 11.351 14.538 1.00 98.06 187 THR A O 1
ATOM 1531 N N . LYS A 1 188 ? -13.733 10.290 16.220 1.00 97.69 188 LYS A N 1
ATOM 1532 C CA . LYS A 1 188 ? -13.544 11.496 17.055 1.00 97.69 188 LYS A CA 1
ATOM 1533 C C . LYS A 1 188 ? -12.109 11.679 17.542 1.00 97.69 188 LYS A C 1
ATOM 1535 O O . LYS A 1 188 ? -11.747 12.769 17.971 1.00 97.69 188 LYS A O 1
ATOM 1540 N N . GLU A 1 189 ? -11.302 10.623 17.513 1.00 96.44 189 GLU A N 1
ATOM 1541 C CA . GLU A 1 189 ? -9.939 10.644 18.039 1.00 96.44 189 GLU A CA 1
ATOM 1542 C C . GLU A 1 189 ? -8.950 11.153 16.987 1.00 96.44 189 GLU A C 1
ATOM 1544 O O . GLU A 1 189 ? -8.885 10.635 15.876 1.00 96.44 189 GLU A O 1
ATOM 1549 N N . ALA A 1 190 ? -8.175 12.178 17.344 1.00 97.38 190 ALA A N 1
ATOM 1550 C CA . ALA A 1 190 ? -7.342 12.907 16.392 1.00 97.38 190 ALA A CA 1
ATOM 1551 C C . ALA A 1 190 ? -5.908 12.375 16.257 1.00 97.38 190 ALA A C 1
ATOM 1553 O O . ALA A 1 190 ? -5.233 12.736 15.302 1.00 97.38 190 ALA A O 1
ATOM 1554 N N . HIS A 1 191 ? -5.391 11.579 17.200 1.00 97.56 191 HIS A N 1
ATOM 1555 C CA . HIS A 1 191 ? -3.943 11.329 17.308 1.00 97.56 191 HIS A CA 1
ATOM 1556 C C . HIS A 1 191 ? -3.358 10.570 16.113 1.00 97.56 191 HIS A C 1
ATOM 1558 O O . HIS A 1 191 ? -2.315 10.974 15.608 1.00 97.56 191 HIS A O 1
ATOM 1564 N N . CYS A 1 192 ? -4.029 9.519 15.632 1.00 98.31 192 CYS A N 1
ATOM 1565 C CA . CYS A 1 192 ? -3.587 8.800 14.434 1.00 98.31 192 CYS A CA 1
ATOM 1566 C C . CYS A 1 192 ? -3.728 9.678 13.184 1.00 98.31 192 CYS A C 1
ATOM 1568 O O . CYS A 1 192 ? -2.784 9.797 12.411 1.00 98.31 192 CYS A O 1
ATOM 1570 N N . LEU A 1 193 ? -4.876 10.347 13.015 1.00 98.56 193 LEU A N 1
ATOM 1571 C CA . LEU A 1 193 ? -5.113 11.244 11.881 1.00 98.56 193 LEU A CA 1
ATOM 1572 C C . LEU A 1 193 ? -4.071 12.372 11.821 1.00 98.56 193 LEU A C 1
ATOM 1574 O O . LEU A 1 193 ? -3.502 12.622 10.766 1.00 98.56 193 LEU A O 1
ATOM 1578 N N . GLY A 1 194 ? -3.803 13.036 12.945 1.00 98.19 194 GLY A N 1
ATOM 1579 C CA . GLY A 1 194 ? -2.856 14.146 13.029 1.00 98.19 194 GLY A CA 1
ATOM 1580 C C . GLY A 1 194 ? -1.433 13.745 12.645 1.00 98.19 194 GLY A C 1
ATOM 1581 O O . GLY A 1 194 ? -0.771 14.483 11.918 1.00 98.19 194 GLY A O 1
ATOM 1582 N N . ASP A 1 195 ? -0.978 12.561 13.069 1.00 98.25 195 ASP A N 1
ATOM 1583 C CA . ASP A 1 195 ? 0.332 12.026 12.675 1.00 98.25 195 ASP A CA 1
ATOM 1584 C C . ASP A 1 195 ? 0.410 11.777 11.157 1.00 98.25 195 ASP A C 1
ATOM 1586 O O . ASP A 1 195 ? 1.384 12.165 10.509 1.00 98.25 195 ASP A O 1
ATOM 1590 N N . LEU A 1 196 ? -0.649 11.208 10.569 1.00 98.56 196 LEU A N 1
ATOM 1591 C CA . LEU A 1 196 ? -0.732 10.959 9.127 1.00 98.56 196 LEU A CA 1
ATOM 1592 C C . LEU A 1 196 ? -0.797 12.248 8.299 1.00 98.56 196 LEU A C 1
ATOM 1594 O O . LEU A 1 196 ? -0.112 12.340 7.279 1.00 98.56 196 LEU A O 1
ATOM 1598 N N . LEU A 1 197 ? -1.569 13.249 8.739 1.00 98.44 197 LEU A N 1
ATOM 1599 C CA . LEU A 1 197 ? -1.650 14.564 8.093 1.00 98.44 197 LEU A CA 1
ATOM 1600 C C . LEU A 1 197 ? -0.267 15.225 8.031 1.00 98.44 197 LEU A C 1
ATOM 1602 O O . LEU A 1 197 ? 0.183 15.618 6.955 1.00 98.44 197 LEU A O 1
ATOM 1606 N N . MET A 1 198 ? 0.446 15.265 9.163 1.00 97.69 198 MET A N 1
ATOM 1607 C CA . MET A 1 198 ? 1.794 15.838 9.238 1.00 97.69 198 MET A CA 1
ATOM 1608 C C . MET A 1 198 ? 2.785 15.092 8.338 1.00 97.69 198 MET A C 1
ATOM 1610 O O . MET A 1 198 ? 3.525 15.717 7.577 1.00 97.69 198 MET A O 1
ATOM 1614 N N . LYS A 1 199 ? 2.793 13.755 8.377 1.00 97.06 199 LYS A N 1
ATOM 1615 C CA . LYS A 1 199 ? 3.715 12.948 7.563 1.00 97.06 199 LYS A CA 1
ATOM 1616 C C . LYS A 1 199 ? 3.418 13.043 6.068 1.00 97.06 199 LYS A C 1
ATOM 1618 O O . LYS A 1 199 ? 4.357 13.093 5.282 1.00 97.06 199 LYS A O 1
ATOM 1623 N N . SER A 1 200 ? 2.151 13.116 5.669 1.00 96.19 200 SER A N 1
ATOM 1624 C CA . SER A 1 200 ? 1.771 13.342 4.268 1.00 96.19 200 SER A CA 1
ATOM 1625 C C . SER A 1 200 ? 2.205 14.726 3.773 1.00 96.19 200 SER A C 1
ATOM 1627 O O . SER A 1 200 ? 2.754 14.848 2.678 1.00 96.19 200 SER A O 1
ATOM 1629 N N . ALA A 1 201 ? 1.987 15.774 4.576 1.00 94.75 201 ALA A N 1
ATOM 1630 C CA . ALA A 1 201 ? 2.277 17.153 4.184 1.00 94.75 201 ALA A CA 1
ATOM 1631 C C . ALA A 1 201 ? 3.780 17.433 4.021 1.00 94.75 201 ALA A C 1
ATOM 1633 O O . ALA A 1 201 ? 4.176 18.160 3.113 1.00 94.75 201 ALA A O 1
ATOM 1634 N N . PHE A 1 202 ? 4.620 16.832 4.869 1.00 94.12 202 PHE A N 1
ATOM 1635 C CA . PHE A 1 202 ? 6.061 17.111 4.916 1.00 94.12 202 PHE A CA 1
ATOM 1636 C C . PHE A 1 202 ? 6.940 15.960 4.399 1.00 94.12 202 PHE A C 1
ATOM 1638 O O . PHE A 1 202 ? 8.129 15.908 4.704 1.00 94.12 202 PHE A O 1
ATOM 1645 N N . GLY A 1 203 ? 6.375 15.034 3.614 1.00 89.44 203 GLY A N 1
ATOM 1646 C CA . GLY A 1 203 ? 7.140 13.977 2.935 1.00 89.44 203 GLY A CA 1
ATOM 1647 C C . GLY A 1 203 ? 7.660 12.859 3.846 1.00 89.44 203 GLY A C 1
ATOM 1648 O O . GLY A 1 203 ? 8.591 12.150 3.482 1.00 89.44 203 GLY A O 1
ATOM 1649 N N . GLY A 1 204 ? 7.071 12.685 5.032 1.00 91.31 204 GLY A N 1
ATOM 1650 C CA . GLY A 1 204 ? 7.341 11.544 5.912 1.00 91.31 204 GLY A CA 1
ATOM 1651 C C . GLY A 1 204 ? 6.688 10.237 5.444 1.00 91.31 204 GLY A C 1
ATOM 1652 O O . GLY A 1 204 ? 7.125 9.161 5.847 1.00 91.31 204 GLY A O 1
ATOM 1653 N N . LEU A 1 205 ? 5.650 10.317 4.606 1.00 95.19 205 LEU A N 1
ATOM 1654 C CA . LEU A 1 205 ? 5.019 9.178 3.936 1.00 95.19 205 LEU A CA 1
ATOM 1655 C C . LEU A 1 205 ? 4.725 9.530 2.473 1.00 95.19 205 LEU A C 1
ATOM 1657 O O . LEU A 1 205 ? 4.133 10.574 2.197 1.00 95.19 205 LEU A O 1
ATOM 1661 N N . ASP A 1 206 ? 5.064 8.622 1.554 1.00 92.62 206 ASP A N 1
ATOM 1662 C CA . ASP A 1 206 ? 4.763 8.737 0.120 1.00 92.62 206 ASP A CA 1
ATOM 1663 C C . ASP A 1 206 ? 3.281 8.445 -0.158 1.00 92.62 206 ASP A C 1
ATOM 1665 O O . ASP A 1 206 ? 2.902 7.455 -0.787 1.00 92.62 206 ASP A O 1
ATOM 1669 N N . MET A 1 207 ? 2.410 9.321 0.334 1.00 95.94 207 MET A N 1
ATOM 1670 C CA . MET A 1 207 ? 0.972 9.257 0.102 1.00 95.94 207 MET A CA 1
ATOM 1671 C C . MET A 1 207 ? 0.385 10.636 -0.147 1.00 95.94 207 MET A C 1
ATOM 1673 O O . MET A 1 207 ? 0.910 11.642 0.322 1.00 95.94 207 MET A O 1
ATOM 1677 N N . GLU A 1 208 ? -0.704 10.676 -0.894 1.00 96.56 208 GLU A N 1
ATOM 1678 C CA . GLU A 1 208 ? -1.624 11.792 -1.038 1.00 96.56 208 GLU A CA 1
ATOM 1679 C C . GLU A 1 208 ? -2.900 11.424 -0.277 1.00 96.56 208 GLU A C 1
ATOM 1681 O O . GLU A 1 208 ? -3.549 10.429 -0.598 1.00 96.56 208 GLU A O 1
ATOM 1686 N N . ILE A 1 209 ? -3.271 12.215 0.730 1.00 98.50 209 ILE A N 1
ATOM 1687 C CA . ILE A 1 209 ? -4.559 12.045 1.407 1.00 98.50 209 ILE A CA 1
ATOM 1688 C C . ILE A 1 209 ? -5.621 12.717 0.533 1.00 98.50 209 ILE A C 1
ATOM 1690 O O . ILE A 1 209 ? -5.739 13.938 0.529 1.00 98.50 209 ILE A O 1
ATOM 1694 N N . ALA A 1 210 ? -6.372 11.916 -0.220 1.00 98.44 210 ALA A N 1
ATOM 1695 C CA . ALA A 1 210 ? -7.372 12.404 -1.165 1.00 98.44 210 ALA A CA 1
ATOM 1696 C C . ALA A 1 210 ? -8.615 12.966 -0.466 1.00 98.44 210 ALA A C 1
ATOM 1698 O O . ALA A 1 210 ? -9.204 13.935 -0.937 1.00 98.44 210 ALA A O 1
ATOM 1699 N N . ALA A 1 211 ? -9.004 12.349 0.651 1.00 98.75 211 ALA A N 1
ATOM 1700 C CA . ALA A 1 211 ? -10.073 12.817 1.518 1.00 98.75 211 ALA A CA 1
ATOM 1701 C C . ALA A 1 211 ? -9.975 12.181 2.904 1.00 98.75 211 ALA A C 1
ATOM 1703 O O . ALA A 1 211 ? -9.409 11.096 3.085 1.00 98.75 211 ALA A O 1
ATOM 1704 N N . VAL A 1 212 ? -10.604 12.838 3.872 1.00 98.88 212 VAL A N 1
ATOM 1705 C CA . VAL A 1 212 ? -10.934 12.250 5.168 1.00 98.88 212 VAL A CA 1
ATOM 1706 C C . VAL A 1 212 ? -12.447 12.121 5.262 1.00 98.88 212 VAL A C 1
ATOM 1708 O O . VAL A 1 212 ? -13.169 13.100 5.079 1.00 98.88 212 VAL A O 1
ATOM 1711 N N . VAL A 1 213 ? -12.936 10.920 5.555 1.00 98.75 213 VAL A N 1
ATOM 1712 C CA . VAL A 1 213 ? -14.366 10.648 5.720 1.00 98.75 213 VAL A CA 1
ATOM 1713 C C . VAL A 1 213 ? -14.639 10.351 7.190 1.00 98.75 213 VAL A C 1
ATOM 1715 O O . VAL A 1 213 ? -14.070 9.428 7.775 1.00 98.75 213 VAL A O 1
ATOM 1718 N N . GLY A 1 214 ? -15.495 11.156 7.812 1.00 98.50 214 GLY A N 1
ATOM 1719 C CA . GLY A 1 214 ? -15.849 11.025 9.221 1.00 98.50 214 GLY A CA 1
ATOM 1720 C C . GLY A 1 214 ? -17.316 10.674 9.419 1.00 98.50 214 GLY A C 1
ATOM 1721 O O . GLY A 1 214 ? -18.183 11.187 8.714 1.00 98.50 214 GLY A O 1
ATOM 1722 N N . ASN A 1 215 ? -17.619 9.862 10.436 1.00 98.06 215 ASN A N 1
ATOM 1723 C CA . ASN A 1 215 ? -19.002 9.667 10.896 1.00 98.06 215 ASN A CA 1
ATOM 1724 C C . ASN A 1 215 ? -19.464 10.730 11.915 1.00 98.06 215 ASN A C 1
ATOM 1726 O O . ASN A 1 215 ? -20.614 10.699 12.353 1.00 98.06 215 ASN A O 1
ATOM 1730 N N . HIS A 1 216 ? -18.570 11.654 12.280 1.00 98.19 216 HIS A N 1
ATOM 1731 C CA . HIS A 1 216 ? -18.820 12.870 13.054 1.00 98.19 216 HIS A CA 1
ATOM 1732 C C . HIS A 1 216 ? -18.011 14.029 12.472 1.00 98.19 216 HIS A C 1
ATOM 1734 O O . HIS A 1 216 ? -16.958 13.813 11.880 1.00 98.19 216 HIS A O 1
ATOM 1740 N N . ASP A 1 217 ? -18.456 15.261 12.718 1.00 97.62 217 ASP A N 1
ATOM 1741 C CA . ASP A 1 217 ? -17.803 16.466 12.189 1.00 97.62 217 ASP A CA 1
ATOM 1742 C C . ASP A 1 217 ? -16.609 16.960 13.029 1.00 97.62 217 ASP A C 1
ATOM 1744 O O . ASP A 1 217 ? -15.929 17.920 12.680 1.00 97.62 217 ASP A O 1
ATOM 1748 N N . THR A 1 218 ? -16.328 16.295 14.154 1.00 98.38 218 THR A N 1
ATOM 1749 C CA . THR A 1 218 ? -15.375 16.736 15.186 1.00 98.38 218 THR A CA 1
ATOM 1750 C C . THR A 1 218 ? -13.980 17.068 14.648 1.00 98.38 218 THR A C 1
ATOM 1752 O O . THR A 1 218 ? -13.330 17.976 15.160 1.00 98.38 218 THR A O 1
ATOM 1755 N N . LEU A 1 219 ? -13.514 16.344 13.628 1.00 98.56 219 LEU A N 1
ATOM 1756 C CA . LEU A 1 219 ? -12.161 16.484 13.084 1.00 98.56 219 LEU A CA 1
ATOM 1757 C C . LEU A 1 219 ? -12.091 17.338 11.809 1.00 98.56 219 LEU A C 1
ATOM 1759 O O . LEU A 1 219 ? -10.990 17.552 11.306 1.00 98.56 219 LEU A O 1
ATOM 1763 N N . ARG A 1 220 ? -13.217 17.878 11.314 1.00 98.62 220 ARG A N 1
ATOM 1764 C CA . ARG A 1 220 ? -13.270 18.689 10.085 1.00 98.62 220 ARG A CA 1
ATOM 1765 C C . ARG A 1 220 ? -12.250 19.823 10.098 1.00 98.62 220 ARG A C 1
ATOM 1767 O O . ARG A 1 220 ? -11.397 19.905 9.221 1.00 98.62 220 ARG A O 1
ATOM 1774 N N . SER A 1 221 ? -12.298 20.651 11.141 1.00 98.31 221 SER A N 1
ATOM 1775 C CA . SER A 1 221 ? -11.435 21.834 11.252 1.00 98.31 221 SER A CA 1
ATOM 1776 C C . SER A 1 221 ? -9.941 21.506 11.328 1.00 98.31 221 SER A C 1
ATOM 1778 O O . SER A 1 221 ? -9.119 22.362 11.014 1.00 98.31 221 SER A O 1
ATOM 1780 N N . LEU A 1 222 ? -9.571 20.295 11.759 1.00 98.25 222 LEU A N 1
ATOM 1781 C CA . LEU A 1 222 ? -8.186 19.830 11.727 1.00 98.25 222 LEU A CA 1
ATOM 1782 C C . LEU A 1 222 ? -7.771 19.492 10.293 1.00 98.25 222 LEU A C 1
ATOM 1784 O O . LEU A 1 222 ? -6.688 19.881 9.881 1.00 98.25 222 LEU A O 1
ATOM 1788 N N . VAL A 1 223 ? -8.625 18.789 9.548 1.00 98.50 223 VAL A N 1
ATOM 1789 C CA . VAL A 1 223 ? -8.340 18.323 8.183 1.00 98.50 223 VAL A CA 1
ATOM 1790 C C . VAL A 1 223 ? -8.296 19.479 7.190 1.00 98.50 223 VAL A C 1
ATOM 1792 O O . VAL A 1 223 ? -7.360 19.572 6.402 1.00 98.50 223 VAL A O 1
ATOM 1795 N N . GLU A 1 224 ? -9.253 20.401 7.273 1.00 97.62 224 GLU A N 1
ATOM 1796 C CA . GLU A 1 224 ? -9.344 21.547 6.359 1.00 97.62 224 GLU A CA 1
ATOM 1797 C C . GLU A 1 224 ? -8.142 22.501 6.492 1.00 97.62 224 GLU A C 1
ATOM 1799 O O . GLU A 1 224 ? -7.787 23.169 5.530 1.00 97.62 224 GLU A O 1
ATOM 1804 N N . ARG A 1 225 ? -7.439 22.516 7.638 1.00 97.50 225 ARG A N 1
ATOM 1805 C CA . ARG A 1 225 ? -6.173 23.266 7.808 1.00 97.50 225 ARG A CA 1
ATOM 1806 C C . ARG A 1 225 ? -5.005 22.718 6.983 1.00 97.50 225 ARG A C 1
ATOM 1808 O O . ARG A 1 225 ? -3.996 23.403 6.866 1.00 97.50 225 ARG A O 1
ATOM 1815 N N . PHE A 1 226 ? -5.117 21.490 6.484 1.00 97.75 226 PHE A N 1
ATOM 1816 C CA . PHE A 1 226 ? -4.153 20.867 5.576 1.00 97.75 226 PHE A CA 1
ATOM 1817 C C . PHE A 1 226 ? -4.640 20.898 4.118 1.00 97.75 226 PHE A C 1
ATOM 1819 O O . PHE A 1 226 ? -4.080 20.186 3.289 1.00 97.75 226 PHE A O 1
ATOM 1826 N N . ASP A 1 227 ? -5.691 21.673 3.815 1.00 97.44 227 ASP A N 1
ATOM 1827 C CA . ASP A 1 227 ? -6.297 21.788 2.482 1.00 97.44 227 ASP A CA 1
ATOM 1828 C C . ASP A 1 227 ? -6.791 20.442 1.908 1.00 97.44 227 ASP A C 1
ATOM 1830 O O . ASP A 1 227 ? -6.808 20.220 0.697 1.00 97.44 227 ASP A O 1
ATOM 1834 N N . ILE A 1 228 ? -7.210 19.525 2.788 1.00 98.38 228 ILE A N 1
ATOM 1835 C CA . ILE A 1 228 ? -7.742 18.206 2.424 1.00 98.38 228 ILE A CA 1
ATOM 1836 C C . ILE A 1 228 ? -9.278 18.214 2.538 1.00 98.38 228 ILE A C 1
ATOM 1838 O O . ILE A 1 228 ? -9.813 18.729 3.523 1.00 98.38 228 ILE A O 1
ATOM 1842 N N . PRO A 1 229 ? -10.016 17.606 1.588 1.00 98.44 229 PRO A N 1
ATOM 1843 C CA . PRO A 1 229 ? -11.464 17.456 1.696 1.00 98.44 229 PRO A CA 1
ATOM 1844 C C . PRO A 1 229 ? -11.882 16.638 2.926 1.00 98.44 229 PRO A C 1
ATOM 1846 O O . PRO A 1 229 ? -11.416 15.512 3.122 1.00 98.44 229 PRO A O 1
ATOM 1849 N N . PHE A 1 230 ? -12.816 17.170 3.720 1.00 98.75 230 PHE A N 1
ATOM 1850 C CA . PHE A 1 230 ? -13.493 16.421 4.779 1.00 98.75 230 PHE A CA 1
ATOM 1851 C C . PHE A 1 230 ? -14.953 16.139 4.409 1.00 98.75 230 PHE A C 1
ATOM 1853 O O . PHE A 1 230 ? -15.761 17.063 4.256 1.00 98.75 230 PHE A O 1
ATOM 1860 N N . VAL A 1 231 ? -15.311 14.858 4.337 1.00 98.56 231 VAL A N 1
ATOM 1861 C CA . VAL A 1 231 ? -16.669 14.396 4.029 1.00 98.56 231 VAL A CA 1
ATOM 1862 C C . VAL A 1 231 ? -17.321 13.853 5.297 1.00 98.56 231 VAL A C 1
ATOM 1864 O O . VAL A 1 231 ? -16.829 12.908 5.912 1.00 98.56 231 VAL A O 1
ATOM 1867 N N . LEU A 1 232 ? -18.451 14.444 5.690 1.00 98.56 232 LEU A N 1
ATOM 1868 C CA . LEU A 1 232 ? -19.261 13.939 6.795 1.00 98.56 232 LEU A CA 1
ATOM 1869 C C . LEU A 1 232 ? -20.293 12.949 6.255 1.00 98.56 232 LEU A C 1
ATOM 1871 O O . LEU A 1 232 ? -21.214 13.342 5.543 1.00 98.56 232 LEU A O 1
ATOM 1875 N N . VAL A 1 233 ? -20.185 11.687 6.663 1.00 98.19 233 VAL A N 1
ATOM 1876 C CA . VAL A 1 233 ? -21.201 10.659 6.410 1.00 98.19 233 VAL A CA 1
ATOM 1877 C C . VAL A 1 233 ? -21.747 10.208 7.759 1.00 98.19 233 VAL A C 1
ATOM 1879 O O . VAL A 1 233 ? -21.230 9.277 8.378 1.00 98.19 233 VAL A O 1
ATOM 1882 N N . SER A 1 234 ? -22.769 10.910 8.258 1.00 97.44 234 SER A N 1
ATOM 1883 C CA . SER A 1 234 ? -23.399 10.560 9.537 1.00 97.44 234 SER A CA 1
ATOM 1884 C C . SER A 1 234 ? -24.040 9.173 9.471 1.00 97.44 234 SER A C 1
ATOM 1886 O O . SER A 1 234 ? -24.622 8.786 8.460 1.00 97.44 234 SER A O 1
ATOM 1888 N N . HIS A 1 235 ? -23.940 8.443 10.577 1.00 96.75 235 HIS A N 1
ATOM 1889 C CA . HIS A 1 235 ? -24.567 7.135 10.767 1.00 96.75 235 HIS A CA 1
ATOM 1890 C C . HIS A 1 235 ? -25.930 7.234 11.470 1.00 96.75 235 HIS A C 1
ATOM 1892 O O . HIS A 1 235 ? -26.593 6.220 11.678 1.00 96.75 235 HIS A O 1
ATOM 1898 N N . GLU A 1 236 ? -26.331 8.435 11.895 1.00 96.56 236 GLU A N 1
ATOM 1899 C CA . GLU A 1 236 ? -27.580 8.655 12.621 1.00 96.56 236 GLU A CA 1
ATOM 1900 C C . GLU A 1 236 ? -28.789 8.375 11.724 1.00 96.56 236 GLU A C 1
ATOM 1902 O O . GLU A 1 236 ? -28.880 8.876 10.604 1.00 96.56 236 GLU A O 1
ATOM 1907 N N . GLY A 1 237 ? -29.721 7.563 12.226 1.00 96.69 237 GLY A N 1
ATOM 1908 C CA . GLY A 1 237 ? -30.931 7.187 11.492 1.00 96.69 237 GLY A CA 1
ATOM 1909 C C . GLY A 1 237 ? -30.710 6.210 10.333 1.00 96.69 237 GLY A C 1
ATOM 1910 O O . GLY A 1 237 ? -31.654 5.968 9.590 1.00 96.69 237 GLY A O 1
ATOM 1911 N N . LEU A 1 238 ? -29.504 5.650 10.181 1.00 96.94 238 LEU A N 1
ATOM 1912 C CA . LEU A 1 238 ? -29.179 4.673 9.141 1.00 96.94 238 LEU A CA 1
ATOM 1913 C C . LEU A 1 238 ? -28.901 3.297 9.743 1.00 96.94 238 LEU A C 1
ATOM 1915 O O . LEU A 1 238 ? -28.284 3.166 10.806 1.00 96.94 238 LEU A O 1
ATOM 1919 N N . THR A 1 239 ? -29.294 2.257 9.017 1.00 97.12 239 THR A N 1
ATOM 1920 C CA . THR A 1 239 ? -28.742 0.915 9.222 1.00 97.12 239 THR A CA 1
ATOM 1921 C C . THR A 1 239 ? -27.244 0.907 8.901 1.00 97.12 239 THR A C 1
ATOM 1923 O O . THR A 1 239 ? -26.698 1.834 8.294 1.00 97.12 239 THR A O 1
ATOM 1926 N N . ARG A 1 240 ? -26.537 -0.144 9.325 1.00 95.19 240 ARG A N 1
ATOM 1927 C CA . ARG A 1 240 ? -25.101 -0.263 9.050 1.00 95.19 240 ARG A CA 1
ATOM 1928 C C . ARG A 1 240 ? -24.844 -0.392 7.548 1.00 95.19 240 ARG A C 1
ATOM 1930 O O . ARG A 1 240 ? -23.939 0.250 7.038 1.00 95.19 240 ARG A O 1
ATOM 1937 N N . GLU A 1 241 ? -25.669 -1.167 6.859 1.00 97.12 241 GLU A N 1
ATOM 1938 C CA . GLU A 1 241 ? -25.588 -1.409 5.423 1.00 97.12 241 GLU A CA 1
ATOM 1939 C C . GLU A 1 241 ? -25.834 -0.116 4.626 1.00 97.12 241 GLU A C 1
ATOM 1941 O O . GLU A 1 241 ? -25.078 0.197 3.710 1.00 97.12 241 GLU A O 1
ATOM 1946 N N . GLU A 1 242 ? -26.830 0.693 5.005 1.00 97.94 242 GLU A N 1
ATOM 1947 C CA . GLU A 1 242 ? -27.065 2.005 4.381 1.00 97.94 242 GLU A CA 1
ATOM 1948 C C . GLU A 1 242 ? -25.913 2.985 4.625 1.00 97.94 242 GLU A C 1
ATOM 1950 O O . GLU A 1 242 ? -25.535 3.734 3.723 1.00 97.94 242 GLU A O 1
ATOM 1955 N N . HIS A 1 243 ? -25.359 2.997 5.842 1.00 98.06 243 HIS A N 1
ATOM 1956 C CA . HIS A 1 243 ? -24.224 3.853 6.184 1.00 98.06 243 HIS A CA 1
ATOM 1957 C C . HIS A 1 243 ? -22.974 3.475 5.383 1.00 98.06 243 HIS A C 1
ATOM 1959 O O . HIS A 1 243 ? -22.355 4.346 4.772 1.00 98.06 243 HIS A O 1
ATOM 1965 N N . ASP A 1 244 ? -22.650 2.184 5.327 1.00 97.56 244 ASP A N 1
ATOM 1966 C CA . ASP A 1 244 ? -21.508 1.661 4.581 1.00 97.56 244 ASP A CA 1
ATOM 1967 C C . ASP A 1 244 ? -21.640 1.917 3.078 1.00 97.56 244 ASP A C 1
ATOM 1969 O O . ASP A 1 244 ? -20.669 2.345 2.459 1.00 97.56 244 ASP A O 1
ATOM 1973 N N . ASN A 1 245 ? -22.833 1.749 2.496 1.00 98.00 245 ASN A N 1
ATOM 1974 C CA . ASN A 1 245 ? -23.071 2.056 1.081 1.00 98.00 245 ASN A CA 1
ATOM 1975 C C . ASN A 1 245 ? -22.800 3.533 0.765 1.00 98.00 245 ASN A C 1
ATOM 1977 O O . ASN A 1 245 ? -22.101 3.837 -0.199 1.00 98.00 245 ASN A O 1
ATOM 1981 N N . ARG A 1 246 ? -23.268 4.459 1.615 1.00 98.12 246 ARG A N 1
ATOM 1982 C CA . ARG A 1 246 ? -22.970 5.893 1.453 1.00 98.12 246 ARG A CA 1
ATOM 1983 C C . ARG A 1 246 ? -21.484 6.195 1.604 1.00 98.12 246 ARG A C 1
ATOM 1985 O O . ARG A 1 246 ? -20.952 7.023 0.873 1.00 98.12 246 ARG A O 1
ATOM 1992 N N . MET A 1 247 ? -20.800 5.535 2.542 1.00 98.25 247 MET A N 1
ATOM 1993 C CA . MET A 1 247 ? -19.349 5.674 2.659 1.00 98.25 247 MET A CA 1
ATOM 1994 C C . MET A 1 247 ? -18.645 5.186 1.393 1.00 98.25 247 MET A C 1
ATOM 1996 O O . MET A 1 247 ? -17.777 5.892 0.897 1.00 98.25 247 MET A O 1
ATOM 2000 N N . VAL A 1 248 ? -19.022 4.024 0.845 1.00 98.25 248 VAL A N 1
ATOM 2001 C CA . VAL A 1 248 ? -18.448 3.496 -0.404 1.00 98.25 248 VAL A CA 1
ATOM 2002 C C . VAL A 1 248 ? -18.632 4.485 -1.550 1.00 98.25 248 VAL A C 1
ATOM 2004 O O . VAL A 1 248 ? -17.657 4.787 -2.228 1.00 98.25 248 VAL A O 1
ATOM 2007 N N . GLU A 1 249 ? -19.835 5.035 -1.728 1.00 97.56 249 GLU A N 1
ATOM 2008 C CA . GLU A 1 249 ? -20.112 6.032 -2.770 1.00 97.56 249 GLU A CA 1
ATOM 2009 C C . GLU A 1 249 ? -19.209 7.267 -2.661 1.00 97.56 249 GLU A C 1
ATOM 2011 O O . GLU A 1 249 ? -18.728 7.770 -3.675 1.00 97.56 249 GLU A O 1
ATOM 2016 N N . GLU A 1 250 ? -18.970 7.762 -1.445 1.00 97.94 250 GLU A N 1
ATOM 2017 C CA . GLU A 1 250 ? -18.087 8.908 -1.222 1.00 97.94 250 GLU A CA 1
ATOM 2018 C C . GLU A 1 250 ? -16.611 8.546 -1.416 1.00 97.94 250 GLU A C 1
ATOM 2020 O O . GLU A 1 250 ? -15.877 9.309 -2.039 1.00 97.94 250 GLU A O 1
ATOM 2025 N N . ILE A 1 251 ? -16.170 7.380 -0.937 1.00 98.56 251 ILE A N 1
ATOM 2026 C CA . ILE A 1 251 ? -14.784 6.907 -1.068 1.00 98.56 251 ILE A CA 1
ATOM 2027 C C . ILE A 1 251 ? -14.430 6.659 -2.543 1.00 98.56 251 ILE A C 1
ATOM 2029 O O . ILE A 1 251 ? -13.375 7.104 -3.001 1.00 98.56 251 ILE A O 1
ATOM 2033 N N . ASP A 1 252 ? -15.316 6.012 -3.305 1.00 98.12 252 ASP A N 1
ATOM 2034 C CA . ASP A 1 252 ? -15.083 5.625 -4.702 1.00 98.12 252 ASP A CA 1
ATOM 2035 C C . ASP A 1 252 ? -14.845 6.835 -5.623 1.00 98.12 252 ASP A C 1
ATOM 2037 O O . ASP A 1 252 ? -14.071 6.741 -6.580 1.00 98.12 252 ASP A O 1
ATOM 2041 N N . ARG A 1 253 ? -15.424 8.005 -5.309 1.00 97.88 253 ARG A N 1
ATOM 2042 C CA . ARG A 1 253 ? -15.178 9.261 -6.049 1.00 97.88 253 ARG A CA 1
ATOM 2043 C C . ARG A 1 253 ? -13.712 9.679 -6.035 1.00 97.88 253 ARG A C 1
ATOM 2045 O O . ARG A 1 253 ? -13.264 10.362 -6.954 1.00 97.88 253 ARG A O 1
ATOM 2052 N N . TYR A 1 254 ? -12.970 9.276 -5.007 1.00 97.94 254 TYR A N 1
ATOM 2053 C CA . TYR A 1 254 ? -11.559 9.603 -4.862 1.00 97.94 254 TYR A CA 1
ATOM 2054 C C . TYR A 1 254 ? -10.631 8.546 -5.454 1.00 97.94 254 TYR A C 1
ATOM 2056 O O . TYR A 1 254 ? -9.437 8.819 -5.506 1.00 97.94 254 TYR A O 1
ATOM 2064 N N . GLN A 1 255 ? -11.136 7.389 -5.899 1.00 97.00 255 GLN A N 1
ATOM 2065 C CA . GLN A 1 255 ? -10.336 6.299 -6.480 1.00 97.00 255 GLN A CA 1
ATOM 2066 C C . GLN A 1 255 ? -9.067 5.970 -5.658 1.00 97.00 255 GLN A C 1
ATOM 2068 O O . GLN A 1 255 ? -7.953 6.074 -6.178 1.00 97.00 255 GLN A O 1
ATOM 2073 N N . PRO A 1 256 ? -9.193 5.650 -4.356 1.00 97.94 256 PRO A N 1
ATOM 2074 C CA . PRO A 1 256 ? -8.028 5.396 -3.519 1.00 97.94 256 PRO A CA 1
ATOM 2075 C C . PRO A 1 256 ? -7.323 4.084 -3.879 1.00 97.94 256 PRO A C 1
ATOM 2077 O O . PRO A 1 256 ? -7.963 3.080 -4.181 1.00 97.94 256 PRO A O 1
ATOM 2080 N N . ASP A 1 257 ? -5.999 4.073 -3.726 1.00 96.94 257 ASP A N 1
ATOM 2081 C CA . ASP A 1 257 ? -5.201 2.847 -3.659 1.00 96.94 257 ASP A CA 1
ATOM 2082 C C . ASP A 1 257 ? -5.451 2.101 -2.335 1.00 96.94 257 ASP A C 1
ATOM 2084 O O . ASP A 1 257 ? -5.460 0.871 -2.300 1.00 96.94 257 ASP A O 1
ATOM 2088 N N . TYR A 1 258 ? -5.634 2.853 -1.239 1.00 98.38 258 TYR A N 1
ATOM 2089 C CA . TYR A 1 258 ? -5.842 2.318 0.109 1.00 98.38 258 TYR A CA 1
ATOM 2090 C C . TYR A 1 258 ? -6.870 3.126 0.909 1.00 98.38 258 TYR A C 1
ATOM 2092 O O . TYR A 1 258 ? -6.933 4.356 0.826 1.00 98.38 258 TYR A O 1
ATOM 2100 N N . VAL A 1 259 ? -7.612 2.424 1.765 1.00 98.75 259 VAL A N 1
ATOM 2101 C CA . VAL A 1 259 ? -8.494 3.003 2.784 1.00 98.75 259 VAL A CA 1
ATOM 2102 C C . VAL A 1 259 ? -7.870 2.767 4.157 1.00 98.75 259 VAL A C 1
ATOM 2104 O O . VAL A 1 259 ? -7.545 1.639 4.519 1.00 98.75 259 VAL A O 1
ATOM 2107 N N . VAL A 1 260 ? -7.692 3.823 4.945 1.00 98.81 260 VAL A N 1
ATOM 2108 C CA . VAL A 1 260 ? -7.040 3.737 6.259 1.00 98.81 260 VAL A CA 1
ATOM 2109 C C . VAL A 1 260 ? -8.034 4.048 7.362 1.00 98.81 260 VAL A C 1
ATOM 2111 O O . VAL A 1 260 ? -8.579 5.144 7.420 1.00 98.81 260 VAL A O 1
ATOM 2114 N N . LEU A 1 261 ? -8.236 3.110 8.281 1.00 98.56 261 LEU A N 1
ATOM 2115 C CA . LEU A 1 261 ? -9.070 3.301 9.462 1.00 98.56 261 LEU A CA 1
ATOM 2116 C C . LEU A 1 261 ? -8.220 3.911 10.580 1.00 98.56 261 LEU A C 1
ATOM 2118 O O . LEU A 1 261 ? -7.640 3.204 11.403 1.00 98.56 261 LEU A O 1
ATOM 2122 N N . ALA A 1 262 ? -8.129 5.239 10.623 1.00 98.25 262 ALA A N 1
ATOM 2123 C CA . ALA A 1 262 ? -7.403 5.949 11.671 1.00 98.25 262 ALA A CA 1
ATOM 2124 C C . ALA A 1 262 ? -8.321 6.146 12.885 1.00 98.25 262 ALA A C 1
ATOM 2126 O O . ALA A 1 262 ? -8.903 7.212 13.082 1.00 98.25 262 ALA A O 1
ATOM 2127 N N . LYS A 1 263 ? -8.457 5.084 13.694 1.00 95.75 263 LYS A N 1
ATOM 2128 C CA . LYS A 1 263 ? -9.368 5.032 14.855 1.00 95.75 263 LYS A CA 1
ATOM 2129 C C . LYS A 1 263 ? -10.830 5.260 14.461 1.00 95.75 263 LYS A C 1
ATOM 2131 O O . LYS A 1 263 ? -11.578 5.979 15.127 1.00 95.75 263 LYS A O 1
ATOM 2136 N N . TYR A 1 264 ? -11.229 4.622 13.364 1.00 97.12 264 TYR A N 1
ATOM 2137 C CA . TYR A 1 264 ? -12.6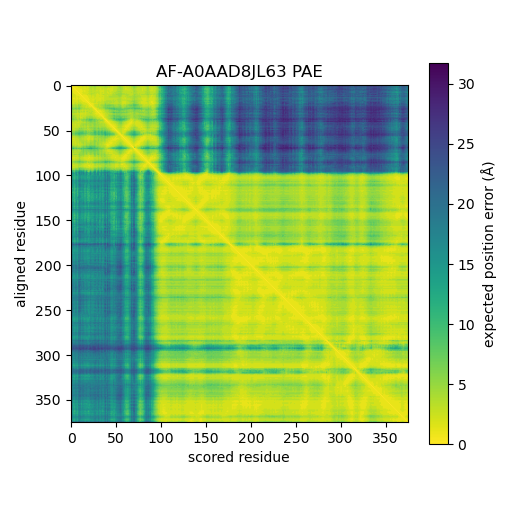25 4.508 12.973 1.00 97.12 264 TYR A CA 1
ATOM 2138 C C . TYR A 1 264 ? -13.309 3.430 13.820 1.00 97.12 264 TYR A C 1
ATOM 2140 O O . TYR A 1 264 ? -12.885 2.279 13.829 1.00 97.12 264 TYR A O 1
ATOM 2148 N N . MET A 1 265 ? -14.345 3.810 14.567 1.00 93.19 265 MET A N 1
ATOM 2149 C CA . MET A 1 265 ? -14.899 2.986 15.653 1.00 93.19 265 MET A CA 1
ATOM 2150 C C . MET A 1 265 ? -16.144 2.182 15.267 1.00 93.19 265 MET A C 1
ATOM 2152 O O . MET A 1 265 ? -16.804 1.619 16.140 1.00 93.19 265 MET A O 1
ATOM 2156 N N . ARG A 1 266 ? -16.515 2.149 13.983 1.00 93.44 266 ARG A N 1
ATOM 2157 C CA . ARG A 1 266 ? -17.660 1.361 13.509 1.00 93.44 266 ARG A CA 1
ATOM 2158 C C . ARG A 1 266 ? -17.177 0.101 12.803 1.00 93.44 266 ARG A C 1
ATOM 2160 O O . ARG A 1 266 ? -16.225 0.137 12.031 1.00 93.44 266 ARG A O 1
ATOM 2167 N N . VAL A 1 267 ? -17.873 -1.001 13.065 1.00 91.88 267 VAL A N 1
ATOM 2168 C CA . VAL A 1 267 ? -17.647 -2.279 12.386 1.00 91.88 267 VAL A CA 1
ATOM 2169 C C . VAL A 1 267 ? -18.113 -2.155 10.938 1.00 91.88 267 VAL A C 1
ATOM 2171 O O . VAL A 1 267 ? -19.269 -1.799 10.708 1.00 91.88 267 VAL A O 1
ATOM 2174 N N . LEU A 1 268 ? -17.226 -2.470 9.997 1.00 94.88 268 LEU A N 1
ATOM 2175 C CA . LEU A 1 268 ? -17.524 -2.507 8.566 1.00 94.88 268 LEU A CA 1
ATOM 2176 C C . LEU A 1 268 ? -18.287 -3.787 8.205 1.00 94.88 268 LEU A C 1
ATOM 2178 O O . LEU A 1 268 ? -18.061 -4.850 8.786 1.00 94.88 268 LEU A O 1
ATOM 2182 N N . THR A 1 269 ? -19.200 -3.694 7.246 1.00 95.69 269 THR A N 1
ATOM 2183 C CA . THR A 1 269 ? -19.902 -4.849 6.677 1.00 95.69 269 THR A CA 1
ATOM 2184 C C . THR A 1 269 ? -18.978 -5.676 5.776 1.00 95.69 269 THR A C 1
ATOM 2186 O O . THR A 1 269 ? -18.067 -5.124 5.154 1.00 95.69 269 THR A O 1
ATOM 2189 N N . PRO A 1 270 ? -19.246 -6.986 5.605 1.00 95.19 270 PRO A N 1
ATOM 2190 C CA . PRO A 1 270 ? -18.519 -7.811 4.636 1.00 95.19 270 PRO A CA 1
ATOM 2191 C C . PRO A 1 270 ? -18.576 -7.250 3.207 1.00 95.19 270 PRO A C 1
ATOM 2193 O O . PRO A 1 270 ? -17.587 -7.286 2.483 1.00 95.19 270 PRO A O 1
ATOM 2196 N N . ALA A 1 271 ? -19.708 -6.655 2.809 1.00 95.62 271 ALA A N 1
ATOM 2197 C CA . ALA A 1 271 ? -19.851 -6.019 1.499 1.00 95.62 271 ALA A CA 1
ATOM 2198 C C . ALA A 1 271 ? -18.880 -4.837 1.317 1.00 95.62 271 ALA A C 1
ATOM 2200 O O . ALA A 1 271 ? -18.258 -4.711 0.261 1.00 95.62 271 ALA A O 1
ATOM 2201 N N . PHE A 1 272 ? -18.695 -4.014 2.357 1.00 97.12 272 PHE A N 1
ATOM 2202 C CA . PHE A 1 272 ? -17.695 -2.946 2.355 1.00 97.12 272 PHE A CA 1
ATOM 2203 C C . PHE A 1 272 ? -16.277 -3.514 2.216 1.00 97.12 272 PHE A C 1
ATOM 2205 O O . PHE A 1 272 ? -15.488 -3.027 1.410 1.00 97.12 272 PHE A O 1
ATOM 2212 N N . VAL A 1 273 ? -15.942 -4.560 2.978 1.00 96.06 273 VAL A N 1
ATOM 2213 C CA . VAL A 1 273 ? -14.603 -5.171 2.952 1.00 96.06 273 VAL A CA 1
ATOM 2214 C C . VAL A 1 273 ? -14.288 -5.779 1.581 1.00 96.06 273 VAL A C 1
ATOM 2216 O O . VAL A 1 273 ? -13.203 -5.564 1.041 1.00 96.06 273 VAL A O 1
ATOM 2219 N N . GLN A 1 274 ? -15.253 -6.473 0.974 1.00 95.12 274 GLN A N 1
ATOM 2220 C CA . GLN A 1 274 ? -15.111 -7.096 -0.346 1.00 95.12 274 GLN A CA 1
ATOM 2221 C C . GLN A 1 274 ? -14.918 -6.083 -1.481 1.00 95.12 274 GLN A C 1
ATOM 2223 O O . GLN A 1 274 ? -14.308 -6.424 -2.495 1.00 95.12 274 GLN A O 1
ATOM 2228 N N . ARG A 1 275 ? -15.393 -4.839 -1.323 1.00 96.25 275 ARG A N 1
ATOM 2229 C CA . ARG A 1 275 ? -15.174 -3.756 -2.296 1.00 96.25 275 ARG A CA 1
ATOM 2230 C C . ARG A 1 275 ? -13.699 -3.353 -2.405 1.00 96.25 275 ARG A C 1
ATOM 2232 O O . ARG A 1 275 ? -13.279 -2.951 -3.490 1.00 96.25 275 ARG A O 1
ATOM 2239 N N . TYR A 1 276 ? -12.940 -3.494 -1.314 1.00 96.38 276 TYR A N 1
ATOM 2240 C CA . TYR A 1 276 ? -11.552 -3.038 -1.161 1.00 96.38 276 TYR A CA 1
ATOM 2241 C C . TYR A 1 276 ? -10.623 -4.182 -0.694 1.00 96.38 276 TYR A C 1
ATOM 2243 O O . TYR A 1 276 ? -10.017 -4.111 0.386 1.00 96.38 276 TYR A O 1
ATOM 2251 N N . PRO A 1 277 ? -10.497 -5.274 -1.473 1.00 92.81 277 PRO A N 1
ATOM 2252 C CA . PRO A 1 277 ? -9.778 -6.469 -1.044 1.00 92.81 277 PRO A CA 1
ATOM 2253 C C . PRO A 1 277 ? -8.294 -6.166 -0.812 1.00 92.81 277 PRO A C 1
ATOM 2255 O O . PRO A 1 277 ? -7.594 -5.718 -1.717 1.00 92.81 277 PRO A O 1
ATOM 2258 N N . ASN A 1 278 ? -7.799 -6.433 0.401 1.00 92.25 278 ASN A N 1
ATOM 2259 C CA . ASN A 1 278 ? -6.426 -6.118 0.830 1.00 92.25 278 ASN A CA 1
ATOM 2260 C C . ASN A 1 278 ? -6.031 -4.635 0.658 1.00 92.25 278 ASN A C 1
ATOM 2262 O O . ASN A 1 278 ? -4.850 -4.316 0.524 1.00 92.25 278 ASN A O 1
ATOM 2266 N N . GLN A 1 279 ? -7.007 -3.724 0.675 1.00 96.75 279 GLN A N 1
ATOM 2267 C CA . GLN A 1 279 ? -6.781 -2.279 0.549 1.00 96.75 279 GLN A CA 1
ATOM 2268 C C . GLN A 1 279 ? -7.158 -1.506 1.817 1.00 96.75 279 GLN A C 1
ATOM 2270 O O . GLN A 1 279 ? -6.808 -0.334 1.942 1.00 96.75 279 GLN A O 1
ATOM 2275 N N . ILE A 1 280 ? -7.837 -2.147 2.772 1.00 98.44 280 ILE A N 1
ATOM 2276 C CA . ILE A 1 280 ? -8.237 -1.521 4.034 1.00 98.44 280 ILE A CA 1
ATOM 2277 C C . ILE A 1 280 ? -7.210 -1.844 5.121 1.00 98.44 280 ILE A C 1
ATOM 2279 O O . ILE A 1 280 ? -6.986 -3.013 5.435 1.00 98.44 280 ILE A O 1
ATOM 2283 N N . ILE A 1 281 ? -6.619 -0.814 5.722 1.00 98.50 281 ILE A N 1
ATOM 2284 C CA . ILE A 1 281 ? -5.615 -0.930 6.788 1.00 98.50 281 ILE A CA 1
ATOM 2285 C C . ILE A 1 281 ? -6.194 -0.331 8.063 1.00 98.50 281 ILE A C 1
ATOM 2287 O O . ILE A 1 281 ? -6.616 0.824 8.072 1.00 98.50 281 ILE A O 1
ATOM 2291 N N . ASN A 1 282 ? -6.193 -1.100 9.145 1.00 97.88 282 ASN A N 1
ATOM 2292 C CA . ASN A 1 282 ? -6.727 -0.684 10.436 1.00 97.88 282 ASN A CA 1
ATOM 2293 C C . ASN A 1 282 ? -5.635 -0.572 11.496 1.00 97.88 282 ASN A C 1
ATOM 2295 O O . ASN A 1 282 ? -4.670 -1.334 11.464 1.00 97.88 282 ASN A O 1
ATOM 2299 N N . ILE A 1 283 ? -5.825 0.339 12.456 1.00 97.25 283 ILE A N 1
ATOM 2300 C CA . ILE A 1 283 ? -5.078 0.362 13.716 1.00 97.25 283 ILE A CA 1
ATOM 2301 C C . ILE A 1 283 ? -5.972 -0.120 14.858 1.00 97.25 283 ILE A C 1
ATOM 2303 O O . ILE A 1 283 ? -6.914 0.553 15.278 1.00 97.25 283 ILE A O 1
ATOM 2307 N N . HIS A 1 284 ? -5.645 -1.288 15.394 1.00 93.88 284 HIS A N 1
ATOM 2308 C CA . HIS A 1 284 ? -6.251 -1.809 16.606 1.00 93.88 284 HIS A CA 1
ATOM 2309 C C . HIS A 1 284 ? -5.397 -1.414 17.820 1.00 93.88 284 HIS A C 1
ATOM 2311 O O . HIS A 1 284 ? -4.169 -1.472 17.791 1.00 93.88 284 HIS A O 1
ATOM 2317 N N . HIS A 1 285 ? -6.045 -1.006 18.907 1.00 91.19 285 HIS A N 1
ATOM 2318 C CA . HIS A 1 285 ? -5.421 -0.394 20.087 1.00 91.19 285 HIS A CA 1
ATOM 2319 C C . HIS A 1 285 ? -5.101 -1.406 21.193 1.00 91.19 285 HIS A C 1
ATOM 2321 O O . HIS A 1 285 ? -5.153 -1.112 22.387 1.00 91.19 285 HIS A O 1
ATOM 2327 N N . SER A 1 286 ? -4.807 -2.627 20.764 1.00 89.56 286 SER A N 1
ATOM 2328 C CA . SER A 1 286 ? -4.318 -3.708 21.596 1.00 89.56 286 SER A CA 1
ATOM 2329 C C . SER A 1 286 ? -3.206 -4.453 20.858 1.00 89.56 286 SER A C 1
ATOM 2331 O O . SER A 1 286 ? -3.068 -4.392 19.627 1.00 89.56 286 SER A O 1
ATOM 2333 N N . PHE A 1 287 ? -2.398 -5.173 21.628 1.00 92.94 287 PHE A N 1
ATOM 2334 C CA . PHE A 1 287 ? -1.462 -6.147 21.092 1.00 92.94 287 PHE A CA 1
ATOM 2335 C C . PHE A 1 287 ? -2.225 -7.447 20.801 1.00 92.94 287 PHE A C 1
ATOM 2337 O O . PHE A 1 287 ? -2.353 -8.314 21.669 1.00 92.94 287 PHE A O 1
ATOM 2344 N N . LEU A 1 288 ? -2.788 -7.559 19.595 1.00 91.19 288 LEU A N 1
ATOM 2345 C CA . LEU A 1 288 ? -3.575 -8.721 19.188 1.00 91.19 288 LEU A CA 1
ATOM 2346 C C . LEU A 1 288 ? -2.740 -10.014 19.292 1.00 91.19 288 LEU A C 1
ATOM 2348 O O . LEU A 1 288 ? -1.542 -9.994 18.992 1.00 91.19 288 LEU A O 1
ATOM 2352 N N . PRO A 1 289 ? -3.348 -11.142 19.711 1.00 88.94 289 PRO A N 1
ATOM 2353 C CA . PRO A 1 289 ? -4.787 -11.353 19.926 1.00 88.94 289 PRO A CA 1
ATOM 2354 C C . PRO A 1 289 ? -5.294 -10.976 21.335 1.00 88.94 289 PRO A C 1
ATOM 2356 O O . PRO A 1 289 ? -6.413 -11.333 21.698 1.00 88.94 289 PRO A O 1
ATOM 2359 N N . ALA A 1 290 ? -4.494 -10.308 22.172 1.00 86.94 290 ALA A N 1
ATOM 2360 C CA . ALA A 1 290 ? -4.925 -9.943 23.520 1.00 86.94 290 ALA A CA 1
ATOM 2361 C C . ALA A 1 290 ? -5.916 -8.763 23.507 1.00 86.94 290 ALA A C 1
ATOM 2363 O O . ALA A 1 290 ? -5.780 -7.836 22.712 1.00 86.94 290 ALA A O 1
ATOM 2364 N N . PHE A 1 291 ? -6.874 -8.776 24.442 1.00 82.25 291 PHE A N 1
ATOM 2365 C CA . PHE A 1 291 ? -7.824 -7.680 24.693 1.00 82.25 291 PHE A CA 1
ATOM 2366 C C . PHE A 1 291 ? -8.634 -7.250 23.457 1.00 82.25 291 PHE A C 1
ATOM 2368 O O . PHE A 1 291 ? -8.671 -6.073 23.111 1.00 82.25 291 PHE A O 1
ATOM 2375 N N . ILE A 1 292 ? -9.284 -8.206 22.788 1.00 80.56 292 ILE A N 1
ATOM 2376 C CA . ILE A 1 292 ? -10.235 -7.929 21.700 1.00 80.56 292 ILE A CA 1
ATOM 2377 C C . ILE A 1 292 ? -11.509 -7.287 22.279 1.00 80.56 292 ILE A C 1
ATOM 2379 O O . ILE A 1 292 ? -11.912 -7.559 23.415 1.00 80.56 292 ILE A O 1
ATOM 2383 N N . GLY A 1 293 ? -12.178 -6.450 21.486 1.00 73.75 293 GLY A N 1
ATOM 2384 C CA . GLY A 1 293 ? -13.469 -5.861 21.834 1.00 73.75 293 GLY A CA 1
ATOM 2385 C C . GLY A 1 293 ? -13.366 -4.506 22.539 1.00 73.75 293 GLY A C 1
ATOM 2386 O O . GLY A 1 293 ? -12.438 -3.729 22.328 1.00 73.75 293 GLY A O 1
ATOM 2387 N N . ALA A 1 294 ? -14.383 -4.166 23.333 1.00 78.12 294 ALA A N 1
ATOM 2388 C CA . ALA A 1 294 ? -14.534 -2.816 23.872 1.00 78.12 294 ALA A CA 1
ATOM 2389 C C . ALA A 1 294 ? -13.579 -2.522 25.047 1.00 78.12 294 ALA A C 1
ATOM 2391 O O . ALA A 1 294 ? -13.367 -3.359 25.924 1.00 78.12 294 ALA A O 1
ATOM 2392 N N . ARG A 1 295 ? -13.085 -1.276 25.118 1.00 83.25 295 ARG A N 1
ATOM 2393 C CA . ARG A 1 295 ? -12.297 -0.722 26.242 1.00 83.25 295 ARG A CA 1
ATOM 2394 C C . ARG A 1 295 ? -11.051 -1.558 26.624 1.00 83.25 295 ARG A C 1
ATOM 2396 O O . ARG A 1 295 ? -10.860 -1.839 27.809 1.00 83.25 295 ARG A O 1
ATOM 2403 N N . PRO A 1 296 ? -10.157 -1.912 25.684 1.00 86.31 296 PRO A N 1
ATOM 2404 C CA . PRO A 1 296 ? -9.012 -2.781 25.961 1.00 86.31 296 PRO A CA 1
ATOM 2405 C C . PRO A 1 296 ? -8.033 -2.200 26.987 1.00 86.31 296 PRO A C 1
ATOM 2407 O O . PRO A 1 296 ? -7.475 -2.963 27.765 1.00 86.31 296 PRO A O 1
ATOM 2410 N N . TYR A 1 297 ? -7.875 -0.872 27.090 1.00 90.00 297 TYR A N 1
ATOM 2411 C CA . TYR A 1 297 ? -7.042 -0.270 28.144 1.00 90.00 297 TYR A CA 1
ATOM 2412 C C . TYR A 1 297 ? -7.607 -0.478 29.558 1.00 90.00 297 TYR A C 1
ATOM 2414 O O . TYR A 1 297 ? -6.838 -0.654 30.499 1.00 90.00 297 TYR A O 1
ATOM 2422 N N . HIS A 1 298 ? -8.935 -0.531 29.720 1.00 90.19 298 HIS A N 1
ATOM 2423 C CA . HIS A 1 298 ? -9.534 -0.898 31.007 1.00 90.19 298 HIS A CA 1
ATOM 2424 C C . HIS A 1 298 ? -9.296 -2.374 31.323 1.00 90.19 298 HIS A C 1
ATOM 2426 O O . HIS A 1 298 ? -8.881 -2.689 32.433 1.00 90.19 298 HIS A O 1
ATOM 2432 N N . GLN A 1 299 ? -9.472 -3.260 30.337 1.00 90.50 299 GLN A N 1
ATOM 2433 C CA . GLN A 1 299 ? -9.179 -4.686 30.508 1.00 90.50 299 GLN A CA 1
ATOM 2434 C C . GLN A 1 299 ? -7.699 -4.920 30.864 1.00 90.50 299 GLN A C 1
ATOM 2436 O O . GLN A 1 299 ? -7.384 -5.721 31.742 1.00 90.50 299 GLN A O 1
ATOM 2441 N N . ALA A 1 300 ? -6.784 -4.193 30.217 1.00 91.94 300 ALA A N 1
ATOM 2442 C CA . ALA A 1 300 ? -5.350 -4.237 30.486 1.00 91.94 300 ALA A CA 1
ATOM 2443 C C . ALA A 1 300 ? -5.017 -3.779 31.917 1.00 91.94 300 ALA A C 1
ATOM 2445 O O . ALA A 1 300 ? -4.255 -4.456 32.617 1.00 91.94 300 ALA A O 1
ATOM 2446 N N . TYR A 1 301 ? -5.624 -2.673 32.363 1.00 94.19 301 TYR A N 1
ATOM 2447 C CA . TYR A 1 301 ? -5.487 -2.157 33.725 1.00 94.19 301 TYR A CA 1
ATOM 2448 C C . TYR A 1 301 ? -5.998 -3.162 34.767 1.00 94.19 301 TYR A C 1
ATOM 2450 O O . TYR A 1 301 ? -5.249 -3.539 35.666 1.00 94.19 301 TYR A O 1
ATOM 2458 N N . GLU A 1 302 ? -7.225 -3.669 34.607 1.00 93.62 302 GLU A N 1
ATOM 2459 C CA . GLU A 1 302 ? -7.826 -4.665 35.509 1.00 93.62 302 GLU A CA 1
ATOM 2460 C C . GLU A 1 302 ? -7.004 -5.957 35.573 1.00 93.62 302 GLU A C 1
ATOM 2462 O O . GLU A 1 302 ? -6.845 -6.560 36.635 1.00 93.62 302 GLU A O 1
ATOM 2467 N N . ARG A 1 303 ? -6.422 -6.370 34.442 1.00 95.19 303 ARG A N 1
ATOM 2468 C CA . ARG A 1 303 ? -5.569 -7.558 34.363 1.00 95.19 303 ARG A CA 1
ATOM 2469 C C . ARG A 1 303 ? -4.174 -7.348 34.963 1.00 95.19 303 ARG A C 1
ATOM 2471 O O . ARG A 1 303 ? -3.476 -8.339 35.211 1.00 95.19 303 ARG A O 1
ATOM 2478 N N . GLY A 1 304 ? -3.767 -6.096 35.181 1.00 95.38 304 GLY A N 1
ATOM 2479 C CA . GLY A 1 304 ? -2.488 -5.714 35.775 1.00 95.38 304 GLY A CA 1
ATOM 2480 C C . GLY A 1 304 ? -1.282 -5.919 34.857 1.00 95.38 304 GLY A C 1
ATOM 2481 O O . GLY A 1 304 ? -0.191 -6.229 35.353 1.00 95.38 304 GLY A O 1
ATOM 2482 N N . VAL A 1 305 ? -1.460 -5.781 33.537 1.00 96.50 305 VAL A N 1
ATOM 2483 C CA . VAL A 1 305 ? -0.386 -6.006 32.554 1.00 96.50 305 VAL A CA 1
ATOM 2484 C C . VAL A 1 305 ? 0.817 -5.086 32.779 1.00 96.50 305 VAL A C 1
ATOM 2486 O O . VAL A 1 305 ? 0.726 -4.063 33.457 1.00 96.50 305 VAL A O 1
ATOM 2489 N N . LYS A 1 306 ? 1.968 -5.474 32.223 1.00 96.50 306 LYS A N 1
ATOM 2490 C CA . LYS A 1 306 ? 3.210 -4.677 32.241 1.00 96.50 306 LYS A CA 1
ATOM 2491 C C . LYS A 1 306 ? 3.619 -4.166 30.866 1.00 96.50 306 LYS A C 1
ATOM 2493 O O . LYS A 1 306 ? 4.596 -3.441 30.738 1.00 96.50 306 LYS A O 1
ATOM 2498 N N . ILE A 1 307 ? 2.836 -4.529 29.856 1.00 96.00 307 ILE A N 1
ATOM 2499 C CA . ILE A 1 307 ? 2.946 -4.032 28.496 1.00 96.00 307 ILE A CA 1
ATOM 2500 C C . ILE A 1 307 ? 1.547 -3.761 27.955 1.00 96.00 307 ILE A C 1
ATOM 2502 O O . ILE A 1 307 ? 0.615 -4.522 28.218 1.00 96.00 307 ILE A O 1
ATOM 2506 N N . ILE A 1 308 ? 1.422 -2.692 27.184 1.00 95.25 308 ILE A N 1
ATOM 2507 C CA . ILE A 1 308 ? 0.290 -2.440 26.289 1.00 95.25 308 ILE A CA 1
ATOM 2508 C C . ILE A 1 308 ? 0.846 -2.235 24.885 1.00 95.25 308 ILE A C 1
ATOM 2510 O O . ILE A 1 308 ? 2.034 -1.961 24.725 1.00 95.25 308 ILE A O 1
ATOM 2514 N N . GLY A 1 309 ? 0.017 -2.379 23.860 1.00 95.62 309 GLY A N 1
ATOM 2515 C CA . GLY A 1 309 ? 0.491 -2.268 22.488 1.00 95.62 309 GLY A CA 1
ATOM 2516 C C . GLY A 1 309 ? -0.617 -1.979 21.501 1.00 95.62 309 GLY A C 1
ATOM 2517 O O . GLY A 1 309 ? -1.785 -1.885 21.873 1.00 95.62 309 GLY A O 1
ATOM 2518 N N . ALA A 1 310 ? -0.225 -1.860 20.241 1.00 96.56 310 ALA A N 1
ATOM 2519 C CA . ALA A 1 310 ? -1.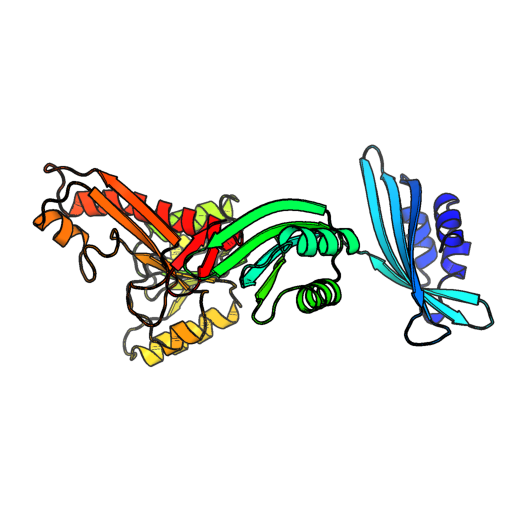133 -1.649 19.128 1.00 96.56 310 ALA A CA 1
ATOM 2520 C C . ALA A 1 310 ? -0.760 -2.562 17.959 1.00 96.56 310 ALA A C 1
ATOM 2522 O O . ALA A 1 310 ? 0.385 -3.005 17.830 1.00 96.56 310 ALA A O 1
ATOM 2523 N N . THR A 1 311 ? -1.738 -2.827 17.099 1.00 97.88 311 THR A N 1
ATOM 2524 C CA . THR A 1 311 ? -1.600 -3.723 15.953 1.00 97.88 311 THR A CA 1
ATOM 2525 C C . THR A 1 311 ? -2.172 -3.065 14.710 1.00 97.88 311 THR A C 1
ATOM 2527 O O . THR A 1 311 ? -3.366 -2.784 14.655 1.00 97.88 311 THR A O 1
ATOM 2530 N N . ALA A 1 312 ? -1.334 -2.848 13.699 1.00 98.19 312 ALA A N 1
ATOM 2531 C CA . ALA A 1 312 ? -1.795 -2.494 12.366 1.00 98.19 312 ALA A CA 1
ATOM 2532 C C . ALA A 1 312 ? -1.950 -3.758 11.519 1.00 98.19 312 ALA A C 1
ATOM 2534 O O . ALA A 1 312 ? -1.031 -4.579 11.438 1.00 98.19 312 ALA A O 1
ATOM 2535 N N . HIS A 1 313 ? -3.101 -3.909 10.877 1.00 97.81 313 HIS A N 1
ATOM 2536 C CA . HIS A 1 313 ? -3.438 -5.097 10.098 1.00 97.81 313 HIS A CA 1
ATOM 2537 C C . HIS A 1 313 ? -4.327 -4.745 8.903 1.00 97.81 313 HIS A C 1
ATOM 2539 O O . HIS A 1 313 ? -4.992 -3.706 8.894 1.00 97.81 313 HIS A O 1
ATOM 2545 N N . TYR A 1 314 ? -4.348 -5.616 7.896 1.00 97.81 314 TYR A N 1
ATOM 2546 C CA . TYR A 1 314 ? -5.380 -5.553 6.863 1.00 97.81 314 TYR A CA 1
ATOM 2547 C C . TYR A 1 314 ? -6.730 -5.962 7.448 1.00 97.81 314 TYR A C 1
ATOM 2549 O O . TYR A 1 314 ? -6.792 -6.865 8.282 1.00 97.81 314 TYR A O 1
ATOM 2557 N N . VAL A 1 315 ? -7.815 -5.326 7.015 1.00 95.81 315 VAL A N 1
ATOM 2558 C CA . VAL A 1 315 ? -9.176 -5.745 7.379 1.00 95.81 315 VAL A CA 1
ATOM 2559 C C . VAL A 1 315 ? -9.627 -6.872 6.450 1.00 95.81 315 VAL A C 1
ATOM 2561 O O . VAL A 1 315 ? -9.405 -6.811 5.242 1.00 95.81 315 VAL A O 1
ATOM 2564 N N . ASN A 1 316 ? -10.260 -7.898 7.016 1.00 91.06 316 ASN A N 1
ATOM 2565 C CA . ASN A 1 316 ? -10.953 -8.962 6.291 1.00 91.06 316 ASN A CA 1
ATOM 2566 C C . ASN A 1 316 ? -12.356 -9.172 6.902 1.00 91.06 316 ASN A C 1
ATOM 2568 O O . ASN A 1 316 ? -12.783 -8.391 7.753 1.00 91.06 316 ASN A O 1
ATOM 2572 N N . ASP A 1 317 ? -13.073 -10.210 6.466 1.00 86.62 317 ASP A N 1
ATOM 2573 C CA . ASP A 1 317 ? -14.435 -10.504 6.944 1.00 86.62 317 ASP A CA 1
ATOM 2574 C C . ASP A 1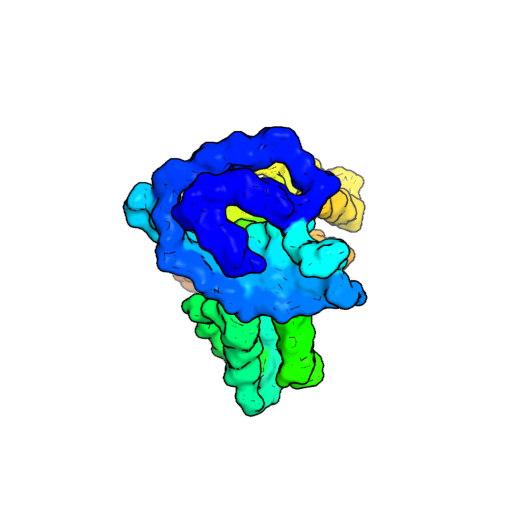 317 ? -14.494 -10.910 8.433 1.00 86.62 317 ASP A C 1
ATOM 2576 O O . ASP A 1 317 ? -15.569 -10.897 9.035 1.00 86.62 317 ASP A O 1
ATOM 2580 N N . ASN A 1 318 ? -13.348 -11.233 9.046 1.00 84.00 318 ASN A N 1
ATOM 2581 C CA . ASN A 1 318 ? -13.244 -11.580 10.458 1.00 84.00 318 ASN A CA 1
ATOM 2582 C C . ASN A 1 318 ? -12.773 -10.359 11.263 1.00 84.00 318 ASN A C 1
ATOM 2584 O O . ASN A 1 318 ? -11.663 -9.849 11.089 1.00 84.00 318 ASN A O 1
ATOM 2588 N N . LEU A 1 319 ? -13.620 -9.890 12.178 1.00 82.44 319 LEU A N 1
ATOM 2589 C CA . LEU A 1 319 ? -13.336 -8.707 12.989 1.00 82.44 319 LEU A CA 1
ATOM 2590 C C . LEU A 1 319 ? -12.019 -8.864 13.771 1.00 82.44 319 LEU A C 1
ATOM 2592 O O . LEU A 1 319 ? -11.864 -9.820 14.520 1.00 82.44 319 LEU A O 1
ATOM 2596 N N . ASP A 1 320 ? -11.105 -7.900 13.610 1.00 82.00 320 ASP A N 1
ATOM 2597 C CA . ASP A 1 320 ? -9.792 -7.841 14.277 1.00 82.00 320 ASP A CA 1
ATOM 2598 C C . ASP A 1 320 ? -8.866 -9.060 14.039 1.00 82.00 320 ASP A C 1
ATOM 2600 O O . ASP A 1 320 ? -7.904 -9.267 14.775 1.00 82.00 320 ASP A O 1
ATOM 2604 N N . GLU A 1 321 ? -9.102 -9.857 12.990 1.00 86.62 321 GLU A N 1
ATOM 2605 C CA . GLU A 1 321 ? -8.330 -11.086 12.716 1.00 86.62 321 GLU A CA 1
ATOM 2606 C C . GLU A 1 321 ? -7.550 -11.068 11.397 1.00 86.62 321 GLU A C 1
ATOM 2608 O O . GLU A 1 321 ? -6.936 -12.070 11.015 1.00 86.62 321 GLU A O 1
ATOM 2613 N N . GLY A 1 322 ? -7.579 -9.958 10.665 1.00 92.56 322 GLY A N 1
ATOM 2614 C CA . GLY A 1 322 ? -6.906 -9.889 9.377 1.00 92.56 322 GLY A CA 1
ATOM 2615 C C . GLY A 1 322 ? -5.372 -9.902 9.464 1.00 92.56 322 GLY A C 1
ATOM 2616 O O . GLY A 1 322 ? -4.790 -9.768 10.545 1.00 92.56 322 GLY A O 1
ATOM 2617 N N . PRO A 1 323 ? -4.684 -10.075 8.319 1.00 96.62 323 PRO A N 1
ATOM 2618 C CA . PRO A 1 323 ? -3.233 -10.222 8.274 1.00 96.62 323 PRO A CA 1
ATOM 2619 C C . PRO A 1 323 ? -2.503 -9.050 8.946 1.00 96.62 323 PRO A C 1
ATOM 2621 O O . PRO A 1 323 ? -2.568 -7.908 8.485 1.00 96.62 323 PRO A O 1
ATOM 2624 N N . ILE A 1 324 ? -1.776 -9.347 10.025 1.00 97.81 324 ILE A N 1
ATOM 2625 C CA . ILE A 1 324 ? -0.996 -8.367 10.793 1.00 97.81 324 ILE A CA 1
ATOM 2626 C C . ILE A 1 324 ? 0.165 -7.842 9.946 1.00 97.81 324 ILE A C 1
ATOM 2628 O O . ILE A 1 324 ? 0.907 -8.632 9.367 1.00 97.81 324 ILE A O 1
ATOM 2632 N N . ILE A 1 325 ? 0.343 -6.521 9.904 1.00 98.38 325 ILE A N 1
ATOM 2633 C CA . ILE A 1 325 ? 1.424 -5.829 9.182 1.00 98.38 325 ILE A CA 1
ATOM 2634 C C . ILE A 1 325 ? 2.529 -5.397 10.152 1.00 98.38 325 ILE A C 1
ATOM 2636 O O . ILE A 1 325 ? 3.715 -5.540 9.858 1.00 98.38 325 ILE A O 1
ATOM 2640 N N . MET A 1 326 ? 2.137 -4.825 11.293 1.00 98.00 326 MET A N 1
ATOM 2641 C CA . MET A 1 326 ? 3.050 -4.265 12.288 1.00 98.00 326 MET A CA 1
ATOM 2642 C C . MET A 1 326 ? 2.416 -4.340 13.675 1.00 98.00 326 MET A C 1
ATOM 2644 O O . MET A 1 326 ? 1.220 -4.095 13.829 1.00 98.00 326 MET A O 1
ATOM 2648 N N . GLN A 1 327 ? 3.234 -4.619 14.683 1.00 97.94 327 GLN A N 1
ATOM 2649 C CA . GLN A 1 327 ? 2.870 -4.505 16.091 1.00 97.94 327 GLN A CA 1
ATOM 2650 C C . GLN A 1 327 ? 3.997 -3.815 16.841 1.00 97.94 327 GLN A C 1
ATOM 2652 O O . GLN A 1 327 ? 5.161 -3.938 16.460 1.00 97.94 327 GLN A O 1
ATOM 2657 N N . ASP A 1 328 ? 3.643 -3.111 17.905 1.00 97.81 328 ASP A N 1
ATOM 2658 C CA . ASP A 1 328 ? 4.612 -2.563 18.845 1.00 97.81 328 ASP A CA 1
ATOM 2659 C C . ASP A 1 328 ? 3.991 -2.467 20.241 1.00 97.81 328 ASP A C 1
ATOM 2661 O O . ASP A 1 328 ? 2.764 -2.529 20.399 1.00 97.81 328 ASP A O 1
ATOM 2665 N N . VAL A 1 329 ? 4.847 -2.345 21.251 1.00 96.56 329 VAL A N 1
ATOM 2666 C CA . VAL A 1 329 ? 4.467 -2.311 22.662 1.00 96.56 329 VAL A CA 1
ATOM 2667 C C . VAL A 1 329 ? 5.199 -1.206 23.408 1.00 96.56 329 VAL A C 1
ATOM 2669 O O . VAL A 1 329 ? 6.303 -0.803 23.056 1.00 96.56 329 VAL A O 1
ATOM 2672 N N . ILE A 1 330 ? 4.603 -0.765 24.509 1.00 96.00 330 ILE A N 1
ATOM 2673 C CA . ILE A 1 330 ? 5.275 0.032 25.533 1.00 96.00 330 ILE A CA 1
ATOM 2674 C C . ILE A 1 330 ? 5.124 -0.638 26.887 1.00 96.00 330 ILE A C 1
ATOM 2676 O O . ILE A 1 330 ? 4.129 -1.315 27.160 1.00 96.00 330 ILE A O 1
ATOM 2680 N N . ASN A 1 331 ? 6.116 -0.418 27.744 1.00 96.81 331 ASN A N 1
ATOM 2681 C CA . ASN A 1 331 ? 6.052 -0.851 29.130 1.00 96.81 331 ASN A CA 1
ATOM 2682 C C . ASN A 1 331 ? 5.150 0.089 29.934 1.00 96.81 331 ASN A C 1
ATOM 2684 O O . ASN A 1 331 ? 5.201 1.306 29.772 1.00 96.81 331 ASN A O 1
ATOM 2688 N N . VAL A 1 332 ? 4.360 -0.499 30.825 1.00 96.44 332 VAL A N 1
ATOM 2689 C CA . VAL A 1 332 ? 3.555 0.191 31.839 1.00 96.44 332 VAL A CA 1
ATOM 2690 C C . VAL A 1 332 ? 3.770 -0.498 33.181 1.00 96.44 332 VAL A C 1
ATOM 2692 O O . VAL A 1 332 ? 4.191 -1.656 33.244 1.00 96.44 332 VAL A O 1
ATOM 2695 N N . ASP A 1 333 ? 3.467 0.184 34.276 1.00 97.12 333 ASP A N 1
ATOM 2696 C CA . ASP A 1 333 ? 3.577 -0.390 35.612 1.00 97.12 333 ASP A CA 1
ATOM 2697 C C . ASP A 1 333 ? 2.315 -0.132 36.449 1.00 97.12 333 ASP A C 1
ATOM 2699 O O . ASP A 1 333 ? 1.276 0.285 35.946 1.00 97.12 333 ASP A O 1
ATOM 2703 N N . HIS A 1 334 ? 2.378 -0.478 37.733 1.00 96.88 334 HIS A N 1
ATOM 2704 C CA . HIS A 1 334 ? 1.249 -0.386 38.657 1.00 96.88 334 HIS A CA 1
ATOM 2705 C C . HIS A 1 334 ? 0.898 1.055 39.065 1.00 96.88 334 HIS A C 1
ATOM 2707 O O . HIS A 1 334 ? -0.124 1.246 39.717 1.00 96.88 334 HIS A O 1
ATOM 2713 N N . SER A 1 335 ? 1.723 2.047 38.711 1.00 97.25 335 SER A N 1
ATOM 2714 C CA . SER A 1 335 ? 1.418 3.461 38.948 1.00 97.25 335 SER A CA 1
ATOM 2715 C C . SER A 1 335 ? 0.449 4.036 37.913 1.00 97.25 335 SER A C 1
ATOM 2717 O O . SER A 1 335 ? -0.203 5.036 38.197 1.00 97.25 335 SER A O 1
ATOM 2719 N N . TYR A 1 336 ? 0.307 3.386 36.752 1.00 97.00 336 TYR A N 1
ATOM 2720 C CA . TYR A 1 336 ? -0.585 3.828 35.686 1.00 97.00 336 TYR A CA 1
ATOM 2721 C C . TYR A 1 336 ? -2.043 3.518 36.016 1.00 97.00 336 TYR A C 1
ATOM 2723 O O . TYR A 1 336 ? -2.415 2.369 36.249 1.00 97.00 336 TYR A O 1
ATOM 2731 N N . THR A 1 337 ? -2.894 4.528 35.911 1.00 96.62 337 THR A N 1
ATOM 2732 C CA . THR A 1 337 ? -4.348 4.385 35.781 1.00 96.62 337 THR A CA 1
ATOM 2733 C C . THR A 1 337 ? -4.740 3.934 34.367 1.00 96.62 337 THR A C 1
ATOM 2735 O O . THR A 1 337 ? -3.960 4.048 33.418 1.00 96.62 337 THR A O 1
ATOM 2738 N N . ALA A 1 338 ? -5.981 3.466 34.181 1.00 94.00 338 ALA A N 1
ATOM 2739 C CA . ALA A 1 338 ? -6.500 3.120 32.850 1.00 94.00 338 ALA A CA 1
ATOM 2740 C C . ALA A 1 338 ? -6.443 4.305 31.860 1.00 94.00 338 ALA A C 1
ATOM 2742 O O . ALA A 1 338 ? -6.136 4.115 30.682 1.00 94.00 338 ALA A O 1
ATOM 2743 N N . ASP A 1 339 ? -6.675 5.532 32.338 1.00 94.62 339 ASP A N 1
ATOM 2744 C CA . ASP A 1 339 ? -6.598 6.742 31.514 1.00 94.62 339 ASP A CA 1
ATOM 2745 C C . ASP A 1 339 ? -5.157 7.086 31.116 1.00 94.62 339 ASP A C 1
ATOM 2747 O O . ASP A 1 339 ? -4.912 7.526 29.991 1.00 94.62 339 ASP A O 1
ATOM 2751 N N . GLU A 1 340 ? -4.186 6.869 32.005 1.00 95.31 340 GLU A N 1
ATOM 2752 C CA . GLU A 1 340 ? -2.764 7.044 31.691 1.00 95.31 340 GLU A CA 1
ATOM 2753 C C . GLU A 1 340 ? -2.272 5.981 30.707 1.00 95.31 340 GLU A C 1
ATOM 2755 O O . GLU A 1 340 ? -1.559 6.323 29.762 1.00 95.31 340 GLU A O 1
ATOM 2760 N N . MET A 1 341 ? -2.719 4.726 30.847 1.00 95.06 341 MET A N 1
ATOM 2761 C CA . MET A 1 341 ? -2.459 3.676 29.853 1.00 95.06 341 MET A CA 1
ATOM 2762 C C . MET A 1 341 ? -3.029 4.059 28.487 1.00 95.06 341 MET A C 1
ATOM 2764 O O . MET A 1 341 ? -2.334 3.951 27.482 1.00 95.06 341 MET A O 1
ATOM 2768 N N . MET A 1 342 ? -4.260 4.577 28.442 1.00 92.75 342 MET A N 1
ATOM 2769 C CA . MET A 1 342 ? -4.869 5.053 27.201 1.00 92.75 342 MET A CA 1
ATOM 2770 C C . MET A 1 342 ? -4.079 6.216 26.585 1.00 92.75 342 MET A C 1
ATOM 2772 O O . MET A 1 342 ? -3.865 6.233 25.375 1.00 92.75 342 MET A O 1
ATOM 2776 N N . ARG A 1 343 ? -3.621 7.188 27.389 1.00 93.00 343 ARG A N 1
ATOM 2777 C CA . ARG A 1 343 ? -2.788 8.303 26.899 1.00 93.00 343 ARG A CA 1
ATOM 2778 C C . ARG A 1 343 ? -1.473 7.804 26.308 1.00 93.00 343 ARG A C 1
ATOM 2780 O O . ARG A 1 343 ? -1.133 8.226 25.208 1.00 93.00 343 ARG A O 1
ATOM 2787 N N . ALA A 1 344 ? -0.780 6.905 27.001 1.00 92.50 344 ALA A N 1
ATOM 2788 C CA . ALA A 1 344 ? 0.478 6.332 26.532 1.00 92.50 344 ALA A CA 1
ATOM 2789 C C . ALA A 1 344 ? 0.278 5.460 25.278 1.00 92.50 344 ALA A C 1
ATOM 2791 O O . ALA A 1 344 ? 1.069 5.503 24.338 1.00 92.50 344 ALA A O 1
ATOM 2792 N N . GLY A 1 345 ? -0.837 4.732 25.214 1.00 94.06 345 GLY A N 1
ATOM 2793 C CA . GLY A 1 345 ? -1.208 3.904 24.073 1.00 94.06 345 GLY A CA 1
ATOM 2794 C C . GLY A 1 345 ? -1.410 4.678 22.766 1.00 94.06 345 GLY A C 1
ATOM 2795 O O . GLY A 1 345 ? -1.063 4.169 21.701 1.00 94.06 345 GLY A O 1
ATOM 2796 N N . ARG A 1 346 ? -1.856 5.944 22.819 1.00 95.50 346 ARG A N 1
ATOM 2797 C CA . ARG A 1 346 ? -1.998 6.803 21.622 1.00 95.50 346 ARG A CA 1
ATOM 2798 C C . ARG A 1 346 ? -0.693 6.963 20.841 1.00 95.50 346 ARG A C 1
ATOM 2800 O O . ARG A 1 346 ? -0.730 7.050 19.612 1.00 95.50 346 ARG A O 1
ATOM 2807 N N . ASP A 1 347 ? 0.444 7.004 21.533 1.00 92.94 347 ASP A N 1
ATOM 2808 C CA . ASP A 1 347 ? 1.753 7.121 20.889 1.00 92.94 347 ASP A CA 1
ATOM 2809 C C . ASP A 1 347 ? 2.164 5.824 20.187 1.00 92.94 347 ASP A C 1
ATOM 2811 O O . ASP A 1 347 ? 2.742 5.868 19.101 1.00 92.94 347 ASP A O 1
ATOM 2815 N N . VAL A 1 348 ? 1.807 4.670 20.751 1.00 96.19 348 VAL A N 1
ATOM 2816 C CA . VAL A 1 348 ? 2.039 3.371 20.104 1.00 96.19 348 VAL A CA 1
ATOM 2817 C C . VAL A 1 348 ? 1.147 3.217 18.883 1.00 96.19 348 VAL A C 1
ATOM 2819 O O . VAL A 1 348 ? 1.627 2.849 17.816 1.00 96.19 348 VAL A O 1
ATOM 2822 N N . GLU A 1 349 ? -0.134 3.568 19.002 1.00 97.62 349 GLU A N 1
ATOM 2823 C CA . GLU A 1 349 ? -1.104 3.486 17.908 1.00 97.62 349 GLU A CA 1
ATOM 2824 C C . GLU A 1 349 ? -0.655 4.286 16.676 1.00 97.62 349 GLU A C 1
ATOM 2826 O O . GLU A 1 349 ? -0.585 3.734 15.574 1.00 97.62 349 GLU A O 1
ATOM 2831 N N . LYS A 1 350 ? -0.294 5.568 16.852 1.00 96.19 350 LYS A N 1
ATOM 2832 C CA . LYS A 1 350 ? 0.125 6.422 15.727 1.00 96.19 350 LYS A CA 1
ATOM 2833 C C . LYS A 1 350 ? 1.419 5.913 15.075 1.00 96.19 350 LYS A C 1
ATOM 2835 O O . LYS A 1 350 ? 1.518 5.872 13.849 1.00 96.19 350 LYS A O 1
ATOM 2840 N N . ASN A 1 351 ? 2.385 5.459 15.879 1.00 96.81 351 ASN A N 1
ATOM 2841 C CA . ASN A 1 351 ? 3.664 4.954 15.381 1.00 96.81 351 ASN A CA 1
ATOM 2842 C C . ASN A 1 351 ? 3.493 3.642 14.611 1.00 96.81 351 ASN A C 1
ATOM 2844 O O . ASN A 1 351 ? 4.024 3.505 13.507 1.00 96.81 351 ASN A O 1
ATOM 2848 N N . VAL A 1 352 ? 2.721 2.701 15.158 1.00 98.56 352 VAL A N 1
ATOM 2849 C CA . VAL A 1 352 ? 2.428 1.413 14.517 1.00 98.56 352 VAL A CA 1
ATOM 2850 C C . VAL A 1 352 ? 1.706 1.623 13.190 1.00 98.56 352 VAL A C 1
ATOM 2852 O O . VAL A 1 352 ? 2.130 1.053 12.184 1.00 98.56 352 VAL A O 1
ATOM 2855 N N . LEU A 1 353 ? 0.675 2.475 13.155 1.00 98.62 353 LEU A N 1
ATOM 2856 C CA . LEU A 1 353 ? -0.061 2.758 11.923 1.00 98.62 353 LEU A CA 1
ATOM 2857 C C . LEU A 1 353 ? 0.839 3.389 10.854 1.00 98.62 353 LEU A C 1
ATOM 2859 O O . LEU A 1 353 ? 0.884 2.907 9.723 1.00 98.62 353 LEU A O 1
ATOM 2863 N N . SER A 1 354 ? 1.599 4.425 11.207 1.00 97.81 354 SER A N 1
ATOM 2864 C CA . SER A 1 354 ? 2.499 5.096 10.266 1.00 97.81 354 SER A CA 1
ATOM 2865 C C . SER A 1 354 ? 3.595 4.176 9.726 1.00 97.81 354 SER A C 1
ATOM 2867 O O . SER A 1 354 ? 3.879 4.193 8.530 1.00 97.81 354 SER A O 1
ATOM 2869 N N . ASN A 1 355 ? 4.188 3.333 10.574 1.00 98.19 355 ASN A N 1
ATOM 2870 C CA . ASN A 1 355 ? 5.210 2.377 10.143 1.00 98.19 355 ASN A CA 1
ATOM 2871 C C . ASN A 1 355 ? 4.627 1.256 9.272 1.00 98.19 355 ASN A C 1
ATOM 2873 O O . ASN A 1 355 ? 5.287 0.800 8.333 1.00 98.19 355 ASN A O 1
ATOM 2877 N N . ALA A 1 356 ? 3.395 0.819 9.545 1.00 98.62 356 ALA A N 1
ATOM 2878 C CA . ALA A 1 356 ? 2.685 -0.110 8.675 1.00 98.62 356 ALA A CA 1
ATOM 2879 C C . ALA A 1 356 ? 2.425 0.514 7.301 1.00 98.62 356 ALA A C 1
ATOM 2881 O O . ALA A 1 356 ? 2.746 -0.099 6.283 1.00 98.62 356 ALA A O 1
ATOM 2882 N N . LEU A 1 357 ? 1.934 1.756 7.260 1.00 98.38 357 LEU A N 1
ATOM 2883 C CA . LEU A 1 357 ? 1.701 2.474 6.008 1.00 98.38 357 LEU A CA 1
ATOM 2884 C C . LEU A 1 357 ? 2.990 2.685 5.224 1.00 98.38 357 LEU A C 1
ATOM 2886 O O . LEU A 1 357 ? 3.000 2.411 4.032 1.00 98.38 357 LEU A O 1
ATOM 2890 N N . TYR A 1 358 ? 4.098 3.053 5.868 1.00 97.50 358 TYR A N 1
ATOM 2891 C CA . TYR A 1 358 ? 5.396 3.152 5.195 1.00 97.50 358 TYR A CA 1
ATOM 2892 C C . TYR A 1 358 ? 5.753 1.863 4.428 1.00 97.50 358 TYR A C 1
ATOM 2894 O O . TYR A 1 358 ? 6.182 1.905 3.274 1.00 97.50 358 TYR A O 1
ATOM 2902 N N . LYS A 1 359 ? 5.510 0.694 5.036 1.00 97.69 359 LYS A N 1
ATOM 2903 C CA . LYS A 1 359 ? 5.738 -0.609 4.391 1.00 97.69 359 LYS A CA 1
ATOM 2904 C C . LYS A 1 359 ? 4.749 -0.861 3.252 1.00 97.69 359 LYS A C 1
ATOM 2906 O O . LYS A 1 359 ? 5.162 -1.279 2.171 1.00 97.69 359 LYS A O 1
ATOM 2911 N N . VAL A 1 360 ? 3.460 -0.613 3.475 1.00 97.69 360 VAL A N 1
ATOM 2912 C CA . VAL A 1 360 ? 2.412 -0.861 2.473 1.00 97.69 360 VAL A CA 1
ATOM 2913 C C . VAL A 1 360 ? 2.579 0.043 1.248 1.00 97.69 360 VAL A C 1
ATOM 2915 O O . VAL A 1 360 ? 2.619 -0.449 0.122 1.00 97.69 360 VAL A O 1
ATOM 2918 N N . LEU A 1 361 ? 2.768 1.346 1.459 1.00 96.19 361 LEU A N 1
ATOM 2919 C CA . LEU A 1 361 ? 2.987 2.345 0.407 1.00 96.19 361 LEU A CA 1
ATOM 2920 C C . LEU A 1 361 ? 4.248 2.034 -0.409 1.00 96.19 361 LEU A C 1
ATOM 2922 O O . LEU A 1 361 ? 4.236 2.123 -1.639 1.00 96.19 361 LEU A O 1
ATOM 2926 N N . GLY A 1 362 ? 5.300 1.571 0.273 1.00 95.50 362 GLY A N 1
ATOM 2927 C CA . GLY A 1 362 ? 6.535 1.086 -0.333 1.00 95.50 362 GLY A CA 1
ATOM 2928 C C . GLY A 1 362 ? 6.419 -0.276 -1.022 1.00 95.50 362 GLY A C 1
ATOM 2929 O O . GLY A 1 362 ? 7.441 -0.809 -1.457 1.00 95.50 362 GLY A O 1
ATOM 2930 N N . GLN A 1 363 ? 5.224 -0.870 -1.127 1.00 96.44 363 GLN A N 1
ATOM 2931 C CA . GLN A 1 363 ? 5.006 -2.166 -1.778 1.00 96.44 363 GLN A CA 1
ATOM 2932 C C . GLN A 1 363 ? 5.849 -3.290 -1.140 1.00 96.44 363 GLN A C 1
ATOM 2934 O O . GLN A 1 363 ? 6.341 -4.186 -1.823 1.00 96.44 363 GLN A O 1
ATOM 2939 N N . ARG A 1 364 ? 6.066 -3.211 0.181 1.00 97.38 364 ARG A N 1
ATOM 2940 C CA . ARG A 1 364 ? 6.883 -4.150 0.973 1.00 97.38 364 ARG A CA 1
ATOM 2941 C C . ARG A 1 364 ? 6.090 -5.311 1.556 1.00 97.38 364 ARG A C 1
ATOM 2943 O O . ARG A 1 364 ? 6.680 -6.277 2.023 1.00 97.38 364 ARG A O 1
ATOM 2950 N N . VAL A 1 365 ? 4.764 -5.214 1.559 1.00 97.75 365 VAL A N 1
ATOM 2951 C CA . VAL A 1 365 ? 3.886 -6.157 2.255 1.00 97.75 365 VAL A CA 1
ATOM 2952 C C . VAL A 1 365 ? 3.269 -7.128 1.258 1.00 97.75 365 VAL A C 1
ATOM 2954 O O . VAL A 1 365 ? 2.581 -6.725 0.325 1.00 97.75 365 VAL A O 1
ATOM 2957 N N . PHE A 1 366 ? 3.495 -8.422 1.456 1.00 97.50 366 PHE A N 1
ATOM 2958 C CA . PHE A 1 366 ? 2.843 -9.496 0.711 1.00 97.50 366 PHE A CA 1
ATOM 2959 C C . PHE A 1 366 ? 1.845 -10.197 1.618 1.00 97.50 366 PHE A C 1
ATOM 2961 O O . PHE A 1 366 ? 2.238 -10.738 2.647 1.00 97.50 366 PHE A O 1
ATOM 2968 N N . VAL A 1 367 ? 0.570 -10.213 1.232 1.00 95.50 367 VAL A N 1
ATOM 2969 C CA . VAL A 1 367 ? -0.460 -10.987 1.931 1.00 95.50 367 VAL A CA 1
ATOM 2970 C C . VAL A 1 367 ? -0.477 -12.402 1.363 1.00 95.50 367 VAL A C 1
ATOM 2972 O O . VAL A 1 367 ? -0.626 -12.588 0.156 1.00 95.50 367 VAL A O 1
ATOM 2975 N N . TYR A 1 368 ? -0.320 -13.407 2.224 1.00 94.19 368 TYR A N 1
ATOM 2976 C CA . TYR A 1 368 ? -0.442 -14.811 1.835 1.00 94.19 368 TYR A CA 1
ATOM 2977 C C . TYR A 1 368 ? -1.118 -15.628 2.938 1.00 94.19 368 TYR A C 1
ATOM 2979 O O . TYR A 1 368 ? -0.618 -15.737 4.061 1.00 94.19 368 TYR A O 1
ATOM 2987 N N . GLY A 1 369 ? -2.281 -16.204 2.618 1.00 91.62 369 GLY A N 1
ATOM 2988 C CA . GLY A 1 369 ? -3.187 -16.739 3.635 1.00 91.62 369 GLY A CA 1
ATOM 2989 C C . GLY A 1 369 ? -3.614 -15.629 4.599 1.00 91.62 369 GLY A C 1
ATOM 2990 O O . GLY A 1 369 ? -3.915 -14.523 4.164 1.00 91.62 369 GLY A O 1
ATOM 2991 N N . ASN A 1 370 ? -3.587 -15.901 5.907 1.00 91.56 370 ASN A N 1
ATOM 2992 C CA . ASN A 1 370 ? -3.894 -14.900 6.936 1.00 91.56 370 ASN A CA 1
ATOM 2993 C C . ASN A 1 370 ? -2.637 -14.274 7.576 1.00 91.56 370 ASN A C 1
ATOM 2995 O O . ASN A 1 370 ? -2.574 -14.076 8.787 1.00 91.56 370 ASN A O 1
ATOM 2999 N N . ARG A 1 371 ? -1.567 -14.075 6.796 1.00 93.75 371 ARG A N 1
ATOM 3000 C CA . ARG A 1 371 ? -0.285 -13.531 7.277 1.00 93.75 371 ARG A CA 1
ATOM 3001 C C . ARG A 1 371 ? 0.312 -12.574 6.261 1.00 93.75 371 ARG A C 1
ATOM 3003 O O . ARG A 1 371 ? -0.073 -12.582 5.090 1.00 93.75 371 ARG A O 1
ATOM 3010 N N . THR A 1 372 ? 1.289 -11.799 6.716 1.00 97.62 372 THR A N 1
ATOM 3011 C CA . THR A 1 372 ? 2.098 -10.948 5.850 1.00 97.62 372 THR A CA 1
ATOM 3012 C C . THR A 1 372 ? 3.557 -11.400 5.811 1.00 97.62 372 THR A C 1
ATOM 3014 O O . THR A 1 372 ? 4.085 -11.949 6.779 1.00 97.62 372 THR A O 1
ATOM 3017 N N . ILE A 1 373 ? 4.203 -11.179 4.668 1.00 97.94 373 ILE A N 1
ATOM 3018 C CA . ILE A 1 373 ? 5.655 -11.226 4.487 1.00 97.94 373 ILE A CA 1
ATOM 3019 C C . ILE A 1 373 ? 6.094 -9.787 4.199 1.00 97.94 373 ILE A C 1
ATOM 3021 O O . ILE A 1 373 ? 5.489 -9.119 3.359 1.00 97.94 373 ILE A O 1
ATOM 3025 N N . ILE A 1 374 ? 7.120 -9.305 4.903 1.00 97.75 374 ILE A N 1
ATOM 3026 C CA . ILE A 1 374 ? 7.613 -7.925 4.812 1.00 97.75 374 ILE A CA 1
ATOM 3027 C C . ILE A 1 374 ? 9.014 -7.939 4.189 1.00 97.75 374 ILE A C 1
ATOM 3029 O O . ILE A 1 374 ? 9.925 -8.500 4.795 1.00 97.75 374 ILE A O 1
ATOM 3033 N N . LEU A 1 375 ? 9.181 -7.327 3.010 1.00 95.81 375 LEU A N 1
ATOM 3034 C CA . LEU A 1 375 ? 10.430 -7.310 2.227 1.00 95.81 375 LEU A CA 1
ATOM 3035 C C . LEU A 1 375 ? 11.052 -5.922 2.028 1.00 95.81 375 LEU A C 1
ATOM 3037 O O . LEU A 1 375 ? 10.330 -4.899 1.980 1.00 95.81 375 LEU A O 1
#